Protein AF-A0A2I2G8J5-F1 (afdb_monomer)

Radius of gyration: 37.97 Å; Cα contacts (8 Å, |Δi|>4): 594; chains: 1; bounding box: 101×49×109 Å

Organism: NCBI:txid1392250

Sequence (549 aa):
MDLKDELAAVKALLVTLDHAQKDQKLDALTPEAQDALQQTITNCQRVCDEFGERLNRWKTGSGPRDRVCFGLFVKPKIEDLRKKLNPCRSTLNLAVSTAVLLTATTPVSITESMRSQLRDNEIRIAEEMKAMDDQKTEVEMALQQANTAQKTDSNPSETIEQLGQQLDTLSLSRKSLECLVSQSHQLRTGQKFTKVAVSDGGKLLAGLINCDSGIEAQQEFHDVNVTGGSAFLGVGKNVDSKKLTTGSYNEQLRLAERHLKFDVFALKRIIAATFDRPASDIVEFFKLSEGGFNRVFQANFVDGKCVIARLPYPSTTPEQYTIASETATLNYLRRHGICAPDVYAWSSTKENPVGAEYIIMEKLSGAPLGDKWFSMTPKEQYVVMKQIVELEARLMSLEFPACGSIYYSRDLPRERKIPLPDKNADEFCLGPIVHYGWWHGERKTLNIDRGPFLSSTDIFRAVGERELAWTKEYAKPRLPYERLYREIYEFRHDNMERLEPVESKKGFKCGSTRDEPLGRISHRWVEPRTTAPMNCFLSKFPSLESYIS

pLDDT: mean 72.5, std 20.26, range [20.39, 97.94]

InterPro domains:
  IPR011009 Protein kinase-like domain superfamily [SSF56112] (261-413)
  IPR031348 Azaphilone pigments biosynthesis cluster protein L, N-terminal [PF17111] (2-154)
  IPR051035 Mitochondrial inheritance protein 9 [PTHR36091] (249-494)

Structure (mmCIF, N/CA/C/O backbone):
data_AF-A0A2I2G8J5-F1
#
_entry.id   AF-A0A2I2G8J5-F1
#
loop_
_atom_site.group_PDB
_atom_site.id
_atom_site.type_symbol
_atom_site.label_atom_id
_atom_site.label_alt_id
_atom_site.label_comp_id
_atom_site.label_asym_id
_atom_site.label_entity_id
_atom_site.label_seq_id
_atom_site.pdbx_PDB_ins_code
_atom_site.Cartn_x
_atom_site.Cartn_y
_atom_site.Cartn_z
_atom_site.occupancy
_atom_site.B_iso_or_equiv
_atom_site.auth_seq_id
_atom_site.auth_comp_id
_atom_site.auth_asym_id
_atom_site.auth_atom_id
_atom_site.pdbx_PDB_model_num
ATOM 1 N N . MET A 1 1 ? -31.280 -17.484 54.357 1.00 47.22 1 MET A N 1
ATOM 2 C CA . MET A 1 1 ? -30.105 -16.604 54.502 1.00 47.22 1 MET A CA 1
ATOM 3 C C . MET A 1 1 ? -30.455 -15.609 55.592 1.00 47.22 1 MET A C 1
ATOM 5 O O . MET A 1 1 ? -31.522 -15.012 55.492 1.00 47.22 1 MET A O 1
ATOM 9 N N . ASP A 1 2 ? -29.691 -15.581 56.682 1.00 58.56 2 ASP A N 1
ATOM 10 C CA . ASP A 1 2 ? -30.040 -14.862 57.913 1.00 58.56 2 ASP A CA 1
ATOM 11 C C . ASP A 1 2 ? -29.790 -13.353 57.726 1.00 58.56 2 ASP A C 1
ATOM 13 O O . ASP A 1 2 ? -28.790 -12.955 57.132 1.00 58.56 2 ASP A O 1
ATOM 17 N N . LEU A 1 3 ? -30.682 -12.494 58.231 1.00 51.28 3 LEU A N 1
ATOM 18 C CA . LEU A 1 3 ? -30.502 -11.034 58.231 1.00 51.28 3 LEU A CA 1
ATOM 19 C C . LEU A 1 3 ? -29.174 -10.641 58.894 1.00 51.28 3 LEU A C 1
ATOM 21 O O . LEU A 1 3 ? -28.538 -9.655 58.525 1.00 51.28 3 LEU A O 1
ATOM 25 N N . LYS A 1 4 ? -28.752 -11.448 59.870 1.00 54.41 4 LYS A N 1
ATOM 26 C CA . LYS A 1 4 ? -27.453 -11.340 60.522 1.00 54.41 4 LYS A CA 1
ATOM 27 C C . LYS A 1 4 ? -26.294 -11.459 59.529 1.00 54.41 4 LYS A C 1
ATOM 29 O O . LYS A 1 4 ? -25.342 -10.693 59.649 1.00 54.41 4 LYS A O 1
ATOM 34 N N . ASP A 1 5 ? -26.390 -12.355 58.548 1.00 58.69 5 ASP A N 1
ATOM 35 C CA . ASP A 1 5 ? -25.365 -12.553 57.518 1.00 58.69 5 ASP A CA 1
ATOM 36 C C . ASP A 1 5 ? -25.325 -11.366 56.547 1.00 58.69 5 ASP A C 1
ATOM 38 O O . ASP A 1 5 ? -24.251 -10.922 56.147 1.00 58.69 5 ASP A O 1
ATOM 42 N N . GLU A 1 6 ? -26.484 -10.800 56.198 1.00 55.66 6 GLU A N 1
ATOM 43 C CA . GLU A 1 6 ? -26.575 -9.643 55.297 1.00 55.66 6 GLU A CA 1
ATOM 44 C C . GLU A 1 6 ? -26.092 -8.344 55.966 1.00 55.66 6 GLU A C 1
ATOM 46 O O . GLU A 1 6 ? -25.322 -7.596 55.361 1.00 55.66 6 GLU A O 1
ATOM 51 N N . LEU A 1 7 ? -26.450 -8.106 57.235 1.00 59.25 7 LEU A N 1
ATOM 52 C CA . LEU A 1 7 ? -25.911 -6.999 58.039 1.00 59.25 7 LEU A CA 1
ATOM 53 C C . LEU A 1 7 ? -24.407 -7.157 58.283 1.00 59.25 7 LEU A C 1
ATOM 55 O O . LEU A 1 7 ? -23.667 -6.174 58.226 1.00 59.25 7 LEU A O 1
ATOM 59 N N . ALA A 1 8 ? -23.937 -8.384 58.524 1.00 64.06 8 ALA A N 1
ATOM 60 C CA . ALA A 1 8 ? -22.513 -8.672 58.635 1.00 64.06 8 ALA A CA 1
ATOM 61 C C . ALA A 1 8 ? -21.779 -8.418 57.310 1.00 64.06 8 ALA A C 1
ATOM 63 O O . ALA A 1 8 ? -20.689 -7.854 57.336 1.00 64.06 8 ALA A O 1
ATOM 64 N N . ALA A 1 9 ? -22.383 -8.754 56.165 1.00 61.41 9 ALA A N 1
ATOM 65 C CA . ALA A 1 9 ? -21.816 -8.489 54.845 1.00 61.41 9 ALA A CA 1
ATOM 66 C C . ALA A 1 9 ? -21.734 -6.986 54.540 1.00 61.41 9 ALA A C 1
ATOM 68 O O . ALA A 1 9 ? -20.684 -6.512 54.119 1.00 61.41 9 ALA A O 1
ATOM 69 N N . VAL A 1 10 ? -22.791 -6.209 54.809 1.00 58.22 10 VAL A N 1
ATOM 70 C CA . VAL A 1 10 ? -22.761 -4.742 54.647 1.00 58.22 10 VAL A CA 1
ATOM 71 C C . VAL A 1 10 ? -21.720 -4.120 55.577 1.00 58.22 10 VAL A C 1
ATOM 73 O O . VAL A 1 10 ? -20.930 -3.285 55.144 1.00 58.22 10 VAL A O 1
ATOM 76 N N . LYS A 1 11 ? -21.640 -4.573 56.834 1.00 66.19 11 LYS A N 1
ATOM 77 C CA . LYS A 1 11 ? -20.620 -4.109 57.781 1.00 66.19 11 LYS A CA 1
ATOM 78 C C . LYS A 1 11 ? -19.203 -4.468 57.324 1.00 66.19 11 LYS A C 1
ATOM 80 O O . LYS A 1 11 ? -18.319 -3.625 57.411 1.00 66.19 11 LYS A O 1
ATOM 85 N N . ALA A 1 12 ? -18.984 -5.676 56.807 1.00 68.75 12 ALA A N 1
ATOM 86 C CA . ALA A 1 12 ? -17.695 -6.088 56.253 1.00 68.75 12 ALA A CA 1
ATOM 87 C C . ALA A 1 12 ? -17.294 -5.229 55.041 1.00 68.75 12 ALA A C 1
ATOM 89 O O . ALA A 1 12 ? -16.125 -4.871 54.906 1.00 68.75 12 ALA A O 1
ATOM 90 N N . LEU A 1 13 ? -18.255 -4.833 54.202 1.00 63.97 13 LEU A N 1
ATOM 91 C CA . LEU A 1 13 ? -18.016 -3.939 53.067 1.00 63.97 13 LEU A CA 1
ATOM 92 C C . LEU A 1 13 ? -17.731 -2.503 53.491 1.00 63.97 13 LEU A C 1
ATOM 94 O O . LEU A 1 13 ? -16.793 -1.911 52.973 1.00 63.97 13 LEU A O 1
ATOM 98 N N . LEU A 1 14 ? -18.464 -1.968 54.469 1.00 65.31 14 LEU A N 1
ATOM 99 C CA . LEU A 1 14 ? -18.183 -0.652 55.049 1.00 65.31 14 LEU A CA 1
ATOM 100 C C . LEU A 1 14 ? -16.793 -0.611 55.690 1.00 65.31 14 LEU A C 1
ATOM 102 O O . LEU A 1 14 ? -16.068 0.360 55.516 1.00 65.31 14 LEU A O 1
ATOM 106 N N . VAL A 1 15 ? -16.387 -1.689 56.367 1.00 68.00 15 VAL A N 1
ATOM 107 C CA . VAL A 1 15 ? -15.023 -1.837 56.890 1.00 68.00 15 VAL A CA 1
ATOM 108 C C . VAL A 1 15 ? -14.010 -1.904 55.745 1.00 68.00 15 VAL A C 1
ATOM 110 O O . VAL A 1 15 ? -12.983 -1.243 55.819 1.00 68.00 15 VAL A O 1
ATOM 113 N N . THR A 1 16 ? -14.290 -2.651 54.675 1.00 63.03 16 THR A N 1
ATOM 114 C CA . THR A 1 16 ? -13.404 -2.744 53.500 1.00 63.03 16 THR A CA 1
ATOM 115 C C . THR A 1 16 ? -13.232 -1.387 52.814 1.00 63.03 16 THR A C 1
ATOM 117 O O . THR A 1 16 ? -12.125 -1.042 52.413 1.00 63.03 16 THR A O 1
ATOM 120 N N . LEU A 1 17 ? -14.300 -0.593 52.735 1.00 61.03 17 LEU A N 1
ATOM 121 C CA . LEU A 1 17 ? -14.266 0.781 52.240 1.00 61.03 17 LEU A CA 1
ATOM 122 C C . LEU A 1 17 ? -13.500 1.723 53.165 1.00 61.03 17 LEU A C 1
ATOM 124 O O . LEU A 1 17 ? -12.670 2.469 52.669 1.00 61.03 17 LEU A O 1
ATOM 128 N N . ASP A 1 18 ? -13.708 1.653 54.482 1.00 65.25 18 ASP A N 1
ATOM 129 C CA . ASP A 1 18 ? -12.949 2.447 55.460 1.00 65.25 18 ASP A CA 1
ATOM 130 C C . ASP A 1 18 ? -11.444 2.131 55.390 1.00 65.25 18 ASP A C 1
ATOM 132 O O . ASP A 1 18 ? -10.606 3.030 55.435 1.00 65.25 18 ASP A O 1
ATOM 136 N N . HIS A 1 19 ? -11.085 0.858 55.183 1.00 65.31 19 HIS A N 1
ATOM 137 C CA . HIS A 1 19 ? -9.699 0.452 54.937 1.00 65.31 19 HIS A CA 1
ATOM 138 C C . HIS A 1 19 ? -9.185 0.965 53.585 1.00 65.31 19 HIS A C 1
ATOM 140 O O . HIS A 1 19 ? -8.086 1.504 53.523 1.00 65.31 19 HIS A O 1
ATOM 146 N N . ALA A 1 20 ? -9.969 0.857 52.507 1.00 56.38 20 ALA A N 1
ATOM 147 C CA . ALA A 1 20 ? -9.585 1.369 51.190 1.00 56.38 20 ALA A CA 1
ATOM 148 C C . ALA A 1 20 ? -9.455 2.907 51.161 1.00 56.38 20 ALA A C 1
ATOM 150 O O . ALA A 1 20 ? -8.619 3.438 50.431 1.00 56.38 20 ALA A O 1
ATOM 151 N N . GLN A 1 21 ? -10.241 3.614 51.975 1.00 59.28 21 GLN A N 1
ATOM 152 C CA . GLN A 1 21 ? -10.182 5.061 52.164 1.00 59.28 21 GLN A CA 1
ATOM 153 C C . GLN A 1 21 ? -8.956 5.469 52.999 1.00 59.28 21 GLN A C 1
ATOM 155 O O . GLN A 1 21 ? -8.250 6.400 52.622 1.00 59.28 21 GLN A O 1
ATOM 160 N N . LYS A 1 22 ? -8.637 4.738 54.079 1.00 64.81 22 LYS A N 1
ATOM 161 C CA . LYS A 1 22 ? -7.407 4.939 54.875 1.00 64.81 22 LYS A CA 1
ATOM 162 C C . LYS A 1 22 ? -6.126 4.633 54.099 1.00 64.81 22 LYS A C 1
ATOM 164 O O . LYS A 1 22 ? -5.127 5.316 54.295 1.00 64.81 22 LYS A O 1
ATOM 169 N N . ASP A 1 23 ? -6.172 3.655 53.199 1.00 58.22 23 ASP A N 1
ATOM 170 C CA . ASP A 1 23 ? -5.057 3.277 52.324 1.00 58.22 23 ASP A CA 1
ATOM 171 C C . ASP A 1 23 ? -4.873 4.223 51.113 1.00 58.22 23 ASP A C 1
ATOM 173 O O . ASP A 1 23 ? -4.069 3.912 50.235 1.00 58.22 23 ASP A O 1
ATOM 177 N N . GLN A 1 24 ? -5.627 5.332 51.009 1.00 59.50 24 GLN A N 1
ATOM 178 C CA . GLN A 1 24 ? -5.645 6.238 49.839 1.00 59.50 24 GLN A CA 1
ATOM 179 C C . GLN A 1 24 ? -5.983 5.541 48.503 1.00 59.50 24 GLN A C 1
ATOM 181 O O . GLN A 1 24 ? -5.780 6.084 47.420 1.00 59.50 24 GLN A O 1
ATOM 186 N N . LYS A 1 25 ? -6.546 4.327 48.533 1.00 56.66 25 LYS A N 1
ATOM 187 C CA . LYS A 1 25 ? -6.872 3.562 47.315 1.00 56.66 25 LYS A CA 1
ATOM 188 C C . LYS A 1 25 ? -8.090 4.119 46.583 1.00 56.66 25 LYS A C 1
ATOM 190 O O . LYS A 1 25 ? -8.214 3.927 45.376 1.00 56.66 25 LYS A O 1
ATOM 195 N N . LEU A 1 26 ? -8.980 4.813 47.296 1.00 62.53 26 LEU A N 1
ATOM 196 C CA . LEU A 1 26 ? -10.109 5.520 46.689 1.00 62.53 26 LEU A CA 1
ATOM 197 C C . LEU A 1 26 ? -9.707 6.832 46.001 1.00 62.53 26 LEU A C 1
ATOM 199 O O . LEU A 1 26 ? -10.502 7.320 45.204 1.00 62.53 26 LEU A O 1
ATOM 203 N N . ASP A 1 27 ? -8.496 7.362 46.216 1.00 65.19 27 ASP A N 1
ATOM 204 C CA . ASP A 1 27 ? -7.998 8.574 45.532 1.00 65.19 27 ASP A CA 1
ATOM 205 C C . ASP A 1 27 ? -7.828 8.366 44.020 1.00 65.19 27 ASP A C 1
ATOM 207 O O . ASP A 1 27 ? -7.719 9.319 43.253 1.00 65.19 27 ASP A O 1
ATOM 211 N N . ALA A 1 28 ? -7.844 7.106 43.577 1.00 63.59 28 ALA A N 1
ATOM 212 C CA . ALA A 1 28 ? -7.870 6.748 42.168 1.00 63.59 28 ALA A CA 1
ATOM 213 C C . ALA A 1 28 ? -9.240 6.993 41.500 1.00 63.59 28 ALA A C 1
ATOM 215 O O . ALA A 1 28 ? -9.321 6.978 40.272 1.00 63.59 28 ALA A O 1
ATOM 216 N N . LEU A 1 29 ? -10.319 7.192 42.270 1.00 67.94 29 LEU A N 1
ATOM 217 C CA . LEU A 1 29 ? -11.648 7.539 41.753 1.00 67.94 29 LEU A CA 1
ATOM 218 C C . LEU A 1 29 ? -11.741 9.037 41.420 1.00 67.94 29 LEU A C 1
ATOM 220 O O . LEU A 1 29 ? -11.044 9.850 42.022 1.00 67.94 29 LEU A O 1
ATOM 224 N N . THR A 1 30 ? -12.599 9.423 40.469 1.00 65.75 30 THR A N 1
ATOM 225 C CA . THR A 1 30 ? -12.824 10.854 40.201 1.00 65.75 30 THR A CA 1
ATOM 226 C C . THR A 1 30 ? -13.507 11.533 41.395 1.00 65.75 30 THR A C 1
ATOM 228 O O . THR A 1 30 ? -14.258 10.867 42.116 1.00 65.75 30 THR A O 1
ATOM 231 N N . PRO A 1 31 ? -13.307 12.849 41.609 1.00 69.94 31 PRO A N 1
ATOM 232 C CA . PRO A 1 31 ? -13.984 13.583 42.681 1.00 69.94 31 PRO A CA 1
ATOM 233 C C . PRO A 1 31 ? -15.510 13.415 42.651 1.00 69.94 31 PRO A C 1
ATOM 235 O O . PRO A 1 31 ? -16.144 13.286 43.694 1.00 69.94 31 PRO A O 1
ATOM 238 N N . GLU A 1 32 ? -16.100 13.336 41.455 1.00 67.88 32 GLU A N 1
ATOM 239 C CA . GLU A 1 32 ? -17.535 13.123 41.260 1.00 67.88 32 GLU A CA 1
ATOM 240 C C . GLU A 1 32 ? -17.980 11.715 41.686 1.00 67.88 32 GLU A C 1
ATOM 242 O O . GLU A 1 32 ? -19.042 11.553 42.290 1.00 67.88 32 GLU A O 1
ATOM 247 N N . ALA A 1 33 ? -17.178 10.685 41.395 1.00 68.44 33 ALA A N 1
ATOM 248 C CA . ALA A 1 33 ? -17.454 9.314 41.819 1.00 68.44 33 ALA A CA 1
ATOM 249 C C . ALA A 1 33 ? -17.284 9.153 43.337 1.00 68.44 33 ALA A C 1
ATOM 251 O O . ALA A 1 33 ? -18.078 8.462 43.976 1.00 68.44 33 ALA A O 1
ATOM 252 N N . GLN A 1 34 ? -16.283 9.817 43.920 1.00 73.00 34 GLN A N 1
ATOM 253 C CA . GLN A 1 34 ? -16.071 9.850 45.366 1.00 73.00 34 GLN A CA 1
ATOM 254 C C . GLN A 1 34 ? -17.240 10.517 46.097 1.00 73.00 34 GLN A C 1
ATOM 256 O O . GLN A 1 34 ? -17.751 9.943 47.057 1.00 73.00 34 GLN A O 1
ATOM 261 N N . ASP A 1 35 ? -17.698 11.682 45.631 1.00 75.50 35 ASP A N 1
ATOM 262 C CA . ASP A 1 35 ? -18.837 12.395 46.222 1.00 75.50 35 ASP A CA 1
ATOM 263 C C . ASP A 1 35 ? -20.129 11.563 46.143 1.00 75.50 35 ASP A C 1
ATOM 265 O O . ASP A 1 35 ? -20.816 11.373 47.149 1.00 75.50 35 ASP A O 1
ATOM 269 N N . ALA A 1 36 ? -20.421 10.969 44.980 1.00 71.81 36 ALA A N 1
ATOM 270 C CA . ALA A 1 36 ? -21.594 10.111 44.804 1.00 71.81 36 ALA A CA 1
ATOM 271 C C . ALA A 1 36 ? -21.556 8.871 45.723 1.00 71.81 36 ALA A C 1
ATOM 273 O O . ALA A 1 36 ? -22.552 8.529 46.373 1.00 71.81 36 ALA A O 1
ATOM 274 N N . LEU A 1 37 ? -20.392 8.223 45.844 1.00 74.81 37 LEU A N 1
ATOM 275 C CA . LEU A 1 37 ? -20.206 7.096 46.759 1.00 74.81 37 LEU A CA 1
ATOM 276 C C . LEU A 1 37 ? -20.345 7.515 48.220 1.00 74.81 37 LEU A C 1
ATOM 278 O O . LEU A 1 37 ? -20.992 6.806 48.991 1.00 74.81 37 LEU A O 1
ATOM 282 N N . GLN A 1 38 ? -19.798 8.668 48.600 1.00 78.12 38 GLN A N 1
ATOM 283 C CA . GLN A 1 38 ? -19.904 9.190 49.958 1.00 78.12 38 GLN A CA 1
ATOM 284 C C . GLN A 1 38 ? -21.362 9.496 50.326 1.00 78.12 38 GLN A C 1
ATOM 286 O O . GLN A 1 38 ? -21.800 9.178 51.437 1.00 78.12 38 GLN A O 1
ATOM 291 N N . GLN A 1 39 ? -22.141 10.042 49.390 1.00 77.12 39 GLN A N 1
ATOM 292 C CA . GLN A 1 39 ? -23.580 10.260 49.559 1.00 77.12 39 GLN A CA 1
ATOM 293 C C . GLN A 1 39 ? -24.336 8.937 49.717 1.00 77.12 39 GLN A C 1
ATOM 295 O O . GLN A 1 39 ? -25.163 8.809 50.622 1.00 77.12 39 GLN A O 1
ATOM 300 N N . THR A 1 40 ? -24.005 7.925 48.910 1.00 74.44 40 THR A N 1
ATOM 301 C CA . THR A 1 40 ? -24.570 6.575 49.045 1.00 74.44 40 THR A CA 1
ATOM 302 C C . THR A 1 40 ? -24.258 5.990 50.425 1.00 74.44 40 THR A C 1
ATOM 304 O O . THR A 1 40 ? -25.181 5.587 51.127 1.00 74.44 40 THR A O 1
ATOM 307 N N . ILE A 1 41 ? -22.999 6.019 50.877 1.00 75.00 41 ILE A N 1
ATOM 308 C CA . ILE A 1 41 ? -22.579 5.517 52.201 1.00 75.00 41 ILE A CA 1
ATOM 309 C C . ILE A 1 41 ? -23.324 6.230 53.330 1.00 75.00 41 ILE A C 1
ATOM 311 O O . ILE A 1 41 ? -23.862 5.568 54.219 1.00 75.00 41 ILE A O 1
ATOM 315 N N . THR A 1 42 ? -23.394 7.562 53.274 1.00 76.44 42 THR A N 1
ATOM 316 C CA . THR A 1 42 ? -24.094 8.385 54.272 1.00 76.44 42 THR A CA 1
ATOM 317 C C . THR A 1 42 ? -25.576 8.016 54.338 1.00 76.44 42 THR A C 1
ATOM 319 O O . THR A 1 42 ? -26.146 7.876 55.420 1.00 76.44 42 THR A O 1
ATOM 322 N N . ASN A 1 43 ? -26.206 7.776 53.185 1.00 76.94 43 ASN A N 1
ATOM 323 C CA . ASN A 1 43 ? -27.592 7.330 53.127 1.00 76.94 43 ASN A CA 1
ATOM 324 C C . ASN A 1 43 ? -27.775 5.912 53.699 1.00 76.94 43 ASN A C 1
ATOM 326 O O . ASN A 1 43 ? -28.712 5.683 54.463 1.00 76.94 43 ASN A O 1
ATOM 330 N N . CYS A 1 44 ? -26.875 4.965 53.404 1.00 72.56 44 CYS A N 1
ATOM 331 C CA . CYS A 1 44 ? -26.957 3.617 53.977 1.00 72.56 44 CYS A CA 1
ATOM 332 C C . CYS A 1 44 ? -26.747 3.643 55.507 1.00 72.56 44 CYS A C 1
ATOM 334 O O . CYS A 1 44 ? -27.417 2.895 56.220 1.00 72.56 44 CYS A O 1
ATOM 336 N N . GLN A 1 45 ? -25.861 4.512 56.020 1.00 72.50 45 GLN A N 1
ATOM 337 C CA . GLN A 1 45 ? -25.669 4.736 57.461 1.00 72.50 45 GLN A CA 1
ATOM 338 C C . GLN A 1 45 ? -26.949 5.261 58.111 1.00 72.50 45 GLN A C 1
ATOM 340 O O . GLN A 1 45 ? -27.446 4.640 59.045 1.00 72.50 45 GLN A O 1
ATOM 345 N N . ARG A 1 46 ? -27.552 6.309 57.538 1.00 77.25 46 ARG A N 1
ATOM 346 C CA . ARG A 1 46 ? -28.831 6.861 58.003 1.00 77.25 46 ARG A CA 1
ATOM 347 C C . ARG A 1 46 ? -29.932 5.796 58.071 1.00 77.25 46 ARG A C 1
ATOM 349 O O . ARG A 1 46 ? -30.596 5.666 59.095 1.00 77.25 46 ARG A O 1
ATOM 356 N N . VAL A 1 47 ? -30.094 4.994 57.014 1.00 73.25 47 VAL A N 1
ATOM 357 C CA . VAL A 1 47 ? -31.083 3.899 56.967 1.00 73.25 47 VAL A CA 1
ATOM 358 C C . VAL A 1 47 ? -30.817 2.847 58.057 1.00 73.25 47 VAL A C 1
ATOM 360 O O . VAL A 1 47 ? -31.759 2.325 58.660 1.00 73.25 47 VAL A O 1
ATOM 363 N N . CYS A 1 48 ? -29.548 2.537 58.340 1.00 72.25 48 CYS A N 1
ATOM 364 C CA . CYS A 1 48 ? -29.176 1.614 59.414 1.00 72.25 48 CYS A CA 1
ATOM 365 C C . CYS A 1 48 ? -29.448 2.196 60.810 1.00 72.25 48 CYS A C 1
ATOM 367 O O . CYS A 1 48 ? -29.961 1.475 61.670 1.00 72.25 48 CYS A O 1
ATOM 369 N N . ASP A 1 49 ? -29.142 3.474 61.030 1.00 72.00 49 ASP A N 1
ATOM 370 C CA . ASP A 1 49 ? -29.324 4.155 62.315 1.00 72.00 49 ASP A CA 1
ATOM 371 C C . ASP A 1 49 ? -30.812 4.306 62.658 1.00 72.00 49 ASP A C 1
ATOM 373 O O . ASP A 1 49 ? -31.240 3.931 63.752 1.00 72.00 49 ASP A O 1
ATOM 377 N N . GLU A 1 50 ? -31.636 4.725 61.690 1.00 70.88 50 GLU A N 1
ATOM 378 C CA . GLU A 1 50 ? -33.096 4.805 61.833 1.00 70.88 50 GLU A CA 1
ATOM 379 C C . GLU A 1 50 ? -33.708 3.444 62.198 1.00 70.88 50 GLU A C 1
ATOM 381 O O . GLU A 1 50 ? -34.582 3.341 63.069 1.00 70.88 50 GLU A O 1
ATOM 386 N N . PHE A 1 51 ? -33.234 2.368 61.562 1.00 73.56 51 PHE A N 1
ATOM 387 C CA . PHE A 1 51 ? -33.659 1.015 61.907 1.00 73.56 51 PHE A CA 1
ATOM 388 C C . PHE A 1 51 ? -33.186 0.608 63.311 1.00 73.56 51 PHE A C 1
ATOM 390 O O . PHE A 1 51 ? -33.960 0.017 64.069 1.00 73.56 51 PHE A O 1
ATOM 397 N N . GLY A 1 52 ? -31.951 0.950 63.685 1.00 66.50 52 GLY A N 1
ATOM 398 C CA . GLY A 1 52 ? -31.381 0.693 65.007 1.00 66.50 52 GLY A CA 1
ATOM 399 C C . GLY A 1 52 ? -32.163 1.368 66.135 1.00 66.50 52 GLY A C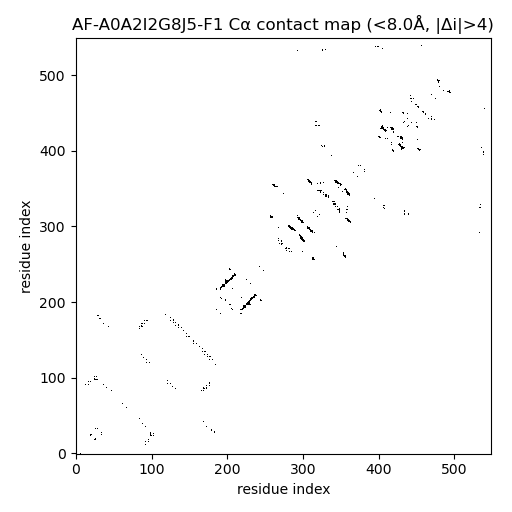 1
ATOM 400 O O . GLY A 1 52 ? -32.476 0.729 67.144 1.00 66.50 52 GLY A O 1
ATOM 401 N N . GLU A 1 53 ? -32.572 2.622 65.949 1.00 71.44 53 GLU A N 1
ATOM 402 C CA . GLU A 1 53 ? -33.425 3.335 66.903 1.00 71.44 53 GLU A CA 1
ATOM 403 C C . GLU A 1 53 ? -34.823 2.721 67.018 1.00 71.44 53 GLU A C 1
ATOM 405 O O . GLU A 1 53 ? -35.376 2.610 68.118 1.00 71.44 53 GLU A O 1
ATOM 410 N N . ARG A 1 54 ? -35.418 2.291 65.896 1.00 67.44 54 ARG A N 1
ATOM 411 C CA . ARG A 1 54 ? -36.704 1.569 65.906 1.00 67.44 54 ARG A CA 1
ATOM 412 C C . ARG A 1 54 ? -36.577 0.239 66.650 1.00 67.44 54 ARG A C 1
ATOM 414 O O . ARG A 1 54 ? -37.427 -0.068 67.485 1.00 67.44 54 ARG A O 1
ATOM 421 N N . LEU A 1 55 ? -35.493 -0.502 66.423 1.00 65.94 55 LEU A N 1
ATOM 422 C CA . LEU A 1 55 ? -35.207 -1.761 67.110 1.00 65.94 55 LEU A CA 1
ATOM 423 C C . LEU A 1 55 ? -35.024 -1.560 68.624 1.00 65.94 55 LEU A C 1
ATOM 425 O O . LEU A 1 55 ? -35.540 -2.347 69.417 1.00 65.94 55 LEU A O 1
ATOM 429 N N . ASN A 1 56 ? -34.319 -0.504 69.039 1.00 64.06 56 ASN A N 1
ATOM 430 C CA . ASN A 1 56 ? -34.120 -0.181 70.453 1.00 64.06 56 ASN A CA 1
ATOM 431 C C . ASN A 1 56 ? -35.426 0.225 71.143 1.00 64.06 56 ASN A C 1
ATOM 433 O O . ASN A 1 56 ? -35.684 -0.246 72.249 1.00 64.06 56 ASN A O 1
ATOM 437 N N . ARG A 1 57 ? -36.294 0.999 70.476 1.00 65.25 57 ARG A N 1
ATOM 438 C CA . ARG A 1 57 ? -37.650 1.300 70.973 1.00 65.25 57 ARG A CA 1
ATOM 439 C C . ARG A 1 57 ? -38.495 0.041 71.170 1.00 65.25 57 ARG A C 1
ATOM 441 O O . ARG A 1 57 ? -39.247 -0.049 72.135 1.00 65.25 57 ARG A O 1
ATOM 448 N N . TRP A 1 58 ? -38.350 -0.953 70.294 1.00 62.47 58 TRP A N 1
ATOM 449 C CA . TRP A 1 58 ? -39.033 -2.239 70.454 1.00 62.47 58 TRP A CA 1
ATOM 450 C C . TRP A 1 58 ? -38.451 -3.095 71.587 1.00 62.47 58 TRP A C 1
ATOM 452 O O . TRP A 1 58 ? -39.168 -3.902 72.167 1.00 62.47 58 TRP A O 1
ATOM 462 N N . LYS A 1 59 ? -37.171 -2.920 71.937 1.00 57.28 59 LYS A N 1
ATOM 463 C CA . LYS A 1 59 ? -36.549 -3.611 73.079 1.00 57.28 59 LYS A CA 1
ATOM 464 C C . LYS A 1 59 ? -36.937 -3.018 74.435 1.00 57.28 59 LYS A C 1
ATOM 466 O O . LYS A 1 59 ? -36.940 -3.755 75.416 1.00 57.28 59 LYS A O 1
ATOM 471 N N . THR A 1 60 ? -37.220 -1.717 74.515 1.00 56.38 60 THR A N 1
ATOM 472 C CA . THR A 1 60 ? -37.453 -1.012 75.790 1.00 56.38 60 THR A CA 1
ATOM 473 C C . THR A 1 60 ? -38.913 -0.982 76.242 1.00 56.38 60 THR A C 1
ATOM 475 O O . THR A 1 60 ? -39.165 -0.781 77.428 1.00 56.38 60 THR A O 1
ATOM 478 N N . GLY A 1 61 ? -39.877 -1.239 75.354 1.00 57.09 61 GLY A N 1
ATOM 479 C CA . GLY A 1 61 ? -41.264 -1.520 75.731 1.00 57.09 61 GLY A CA 1
ATOM 480 C C . GLY A 1 61 ? -41.583 -2.997 75.532 1.00 57.09 61 GLY A C 1
ATOM 481 O O . GLY A 1 61 ? -41.573 -3.461 74.396 1.00 57.09 61 GLY A O 1
ATOM 482 N N . SER A 1 62 ? -41.848 -3.774 76.588 1.00 50.31 62 SER A N 1
ATOM 483 C CA . SER A 1 62 ? -42.542 -5.064 76.399 1.00 50.31 62 SER A CA 1
ATOM 484 C C . SER A 1 62 ? -43.098 -5.683 77.682 1.00 50.31 62 SER A C 1
ATOM 486 O O . SER A 1 62 ? -42.362 -6.019 78.610 1.00 50.31 62 SER A O 1
ATOM 488 N N . GLY A 1 63 ? -44.412 -5.930 77.669 1.00 53.06 63 GLY A N 1
ATOM 489 C CA . GLY A 1 63 ? -45.060 -6.957 78.483 1.00 53.06 63 GLY A CA 1
ATOM 490 C C . GLY A 1 63 ? -45.059 -8.331 77.778 1.00 53.06 63 GLY A C 1
ATOM 491 O O . GLY A 1 63 ? -44.637 -8.449 76.626 1.00 53.06 63 GLY A O 1
ATOM 492 N N . PRO A 1 64 ? -45.548 -9.403 78.434 1.00 50.16 64 PRO A N 1
ATOM 493 C CA . PRO A 1 64 ? -45.390 -10.793 77.973 1.00 50.16 64 PRO A CA 1
ATOM 494 C C . PRO A 1 64 ? -46.082 -11.141 76.642 1.00 50.16 64 PRO A C 1
ATOM 496 O O . PRO A 1 64 ? -45.654 -12.076 75.966 1.00 50.16 64 PRO A O 1
ATOM 499 N N . ARG A 1 65 ? -47.133 -10.405 76.245 1.00 49.56 65 ARG A N 1
ATOM 500 C CA . ARG A 1 65 ? -47.872 -10.632 74.984 1.00 49.56 65 ARG A CA 1
ATOM 501 C C . ARG A 1 65 ? -47.120 -10.143 73.737 1.00 49.56 65 ARG A C 1
ATOM 503 O O . ARG A 1 65 ? -47.345 -10.681 72.656 1.00 49.56 65 ARG A O 1
ATOM 510 N N . ASP A 1 66 ? -46.173 -9.217 73.880 1.00 50.34 66 ASP A N 1
ATOM 511 C CA . ASP A 1 66 ? -45.509 -8.568 72.738 1.00 50.34 66 ASP A CA 1
ATOM 512 C C . ASP A 1 66 ? -44.358 -9.391 72.134 1.00 50.34 66 ASP A C 1
ATOM 514 O O . ASP A 1 66 ? -43.954 -9.155 70.995 1.00 50.34 66 ASP A O 1
ATOM 518 N N . ARG A 1 67 ? -43.865 -10.422 72.839 1.00 48.12 67 ARG A N 1
ATOM 519 C CA . ARG A 1 67 ? -42.796 -11.307 72.332 1.00 48.12 67 ARG A CA 1
ATOM 520 C C . ARG A 1 67 ? -43.242 -12.208 71.174 1.00 48.12 67 ARG A C 1
ATOM 522 O O . ARG A 1 67 ? -42.410 -12.574 70.351 1.00 48.12 67 ARG A O 1
ATOM 529 N N . VAL A 1 68 ? -44.535 -12.534 71.080 1.00 46.25 68 VAL A N 1
ATOM 530 C CA . VAL A 1 68 ? -45.105 -13.322 69.966 1.00 46.25 68 VAL A CA 1
ATOM 531 C C . VAL A 1 68 ? -45.431 -12.418 68.767 1.00 46.25 68 VAL A C 1
ATOM 533 O O . VAL A 1 68 ? -45.181 -12.794 67.623 1.00 46.25 68 VAL A O 1
ATOM 536 N N . CYS A 1 69 ? -45.877 -11.180 69.017 1.00 45.75 69 CYS A N 1
ATOM 537 C CA . CYS A 1 69 ? -46.064 -10.148 67.988 1.00 45.75 69 CYS A CA 1
ATOM 538 C C . CYS A 1 69 ? -44.738 -9.714 67.336 1.00 45.75 69 CYS A C 1
ATOM 540 O O . CYS A 1 69 ? -44.709 -9.383 66.150 1.00 45.75 69 CYS A O 1
ATOM 542 N N . PHE A 1 70 ? -43.626 -9.787 68.071 1.00 50.50 70 PHE A N 1
ATOM 543 C CA . PHE A 1 70 ? -42.290 -9.476 67.558 1.00 50.50 70 PHE A CA 1
ATOM 544 C C . PHE A 1 70 ? -41.927 -10.285 66.299 1.00 50.50 70 PHE A C 1
ATOM 546 O O . PHE A 1 70 ? -41.349 -9.740 65.370 1.00 50.50 70 PHE A O 1
ATOM 553 N N . GLY A 1 71 ? -42.303 -11.565 66.207 1.00 48.84 71 GLY A N 1
ATOM 554 C CA . GLY A 1 71 ? -41.989 -12.394 65.033 1.00 48.84 71 GLY A CA 1
ATOM 555 C C . GLY A 1 71 ? -42.818 -12.060 63.784 1.00 48.84 71 GLY A C 1
ATOM 556 O O . GLY A 1 71 ? -42.305 -12.124 62.667 1.00 48.84 71 GLY A O 1
ATOM 557 N N . LEU A 1 72 ? -44.084 -11.671 63.968 1.00 51.72 72 LEU A N 1
ATOM 558 C CA . LEU A 1 72 ? -45.036 -11.401 62.880 1.00 51.72 72 LEU A CA 1
ATOM 559 C C . LEU A 1 72 ? -44.892 -9.988 62.297 1.00 51.72 72 LEU A C 1
ATOM 561 O O . LEU A 1 72 ? -44.978 -9.819 61.084 1.00 51.72 72 LEU A O 1
ATOM 565 N N . PHE A 1 73 ? -44.625 -8.979 63.133 1.00 52.84 73 PHE A N 1
ATOM 566 C CA . PHE A 1 73 ? -44.561 -7.576 62.697 1.00 52.84 73 PHE A CA 1
ATOM 567 C C . PHE A 1 73 ? -43.160 -7.097 62.299 1.00 52.84 73 PHE A C 1
ATOM 569 O O . PHE A 1 73 ? -43.027 -6.073 61.626 1.00 52.84 73 PHE A O 1
ATOM 576 N N . VAL A 1 74 ? -42.106 -7.815 62.695 1.00 58.91 74 VAL A N 1
ATOM 577 C CA . VAL A 1 74 ? -40.721 -7.423 62.392 1.00 58.91 74 VAL A CA 1
ATOM 578 C C . VAL A 1 74 ? -40.268 -7.974 61.038 1.00 58.91 74 VAL A C 1
ATOM 580 O O . VAL A 1 74 ? -39.515 -7.301 60.339 1.00 58.91 74 VAL A O 1
ATOM 583 N N . LYS A 1 75 ? -40.776 -9.135 60.601 1.00 61.41 75 LYS A N 1
ATOM 584 C CA . LYS A 1 75 ? -40.382 -9.761 59.326 1.00 61.41 75 LYS A CA 1
ATOM 585 C C . LYS A 1 75 ? -40.628 -8.871 58.085 1.00 61.41 75 LYS A C 1
ATOM 587 O O . LYS A 1 75 ? -39.684 -8.701 57.319 1.00 61.41 75 LYS A O 1
ATOM 592 N N . PRO A 1 76 ? -41.794 -8.216 57.907 1.00 64.31 76 PRO A N 1
ATOM 593 C CA . PRO A 1 76 ? -42.015 -7.315 56.767 1.00 64.31 76 PRO A CA 1
ATOM 594 C C . PRO A 1 76 ? -41.109 -6.075 56.798 1.00 64.31 76 PRO A C 1
ATOM 596 O O . PRO A 1 76 ? -40.677 -5.582 55.762 1.00 64.31 76 PRO A O 1
ATOM 599 N N . LYS A 1 77 ? -40.774 -5.582 57.998 1.00 66.69 77 LYS A N 1
ATOM 600 C CA . LYS A 1 77 ? -39.887 -4.420 58.187 1.00 66.69 77 LYS A CA 1
ATOM 601 C C . LYS A 1 77 ? -38.419 -4.765 57.944 1.00 66.69 77 LYS A C 1
ATOM 603 O O . LYS A 1 77 ? -37.652 -3.930 57.479 1.00 66.69 77 LYS A O 1
ATOM 608 N N . ILE A 1 78 ? -38.036 -6.004 58.240 1.00 65.00 78 ILE A N 1
ATOM 609 C CA . ILE A 1 78 ? -36.740 -6.567 57.869 1.00 65.00 78 ILE A CA 1
ATOM 610 C C . ILE A 1 78 ? -36.631 -6.694 56.343 1.00 65.00 78 ILE A C 1
ATOM 612 O O . ILE A 1 78 ? -35.598 -6.348 55.774 1.00 65.00 78 ILE A O 1
ATOM 616 N N . GLU A 1 79 ? -37.685 -7.162 55.673 1.00 65.31 79 GLU A N 1
ATOM 617 C CA . GLU A 1 79 ? -37.721 -7.238 54.208 1.00 65.31 79 GLU A CA 1
ATOM 618 C C . GLU A 1 79 ? -37.670 -5.845 53.555 1.00 65.31 79 GLU A C 1
ATOM 620 O O . GLU A 1 79 ? -36.988 -5.681 52.545 1.00 65.31 79 GLU A O 1
ATOM 625 N N . ASP A 1 80 ? -38.299 -4.828 54.155 1.00 68.69 80 ASP A N 1
ATOM 626 C CA . ASP A 1 80 ? -38.170 -3.424 53.730 1.00 68.69 80 ASP A CA 1
ATOM 627 C C . ASP A 1 80 ? -36.729 -2.906 53.871 1.00 68.69 80 ASP A C 1
ATOM 629 O O . ASP A 1 80 ? -36.160 -2.366 52.920 1.00 68.69 80 ASP A O 1
ATOM 633 N N . LEU A 1 81 ? -36.090 -3.145 55.021 1.00 71.31 81 LEU A N 1
ATOM 634 C CA . LEU A 1 81 ? -34.683 -2.795 55.227 1.00 71.31 81 LEU A CA 1
ATOM 635 C C . LEU A 1 81 ? -33.779 -3.481 54.194 1.00 71.31 81 LEU A C 1
ATOM 637 O O . LEU A 1 81 ? -32.890 -2.855 53.623 1.00 71.31 81 LEU A O 1
ATOM 641 N N . ARG A 1 82 ? -34.027 -4.762 53.912 1.00 69.88 82 ARG A N 1
ATOM 642 C CA . ARG A 1 82 ? -33.281 -5.533 52.914 1.00 69.88 82 ARG A CA 1
ATOM 643 C C . ARG A 1 82 ? -33.403 -4.928 51.518 1.00 69.88 82 ARG A C 1
ATOM 645 O O . ARG A 1 82 ? -32.395 -4.761 50.834 1.00 69.88 82 ARG A O 1
ATOM 652 N N . LYS A 1 83 ? -34.620 -4.557 51.108 1.00 72.00 83 LYS A N 1
ATOM 653 C CA . LYS A 1 83 ? -34.863 -3.877 49.826 1.00 72.00 83 LYS A CA 1
ATOM 654 C C . LYS A 1 83 ? -34.128 -2.538 49.738 1.00 72.00 83 LYS A C 1
ATOM 656 O O . LYS A 1 83 ? -33.635 -2.205 48.666 1.00 72.00 83 LYS A O 1
ATOM 661 N N . LYS A 1 84 ? -34.000 -1.817 50.856 1.00 72.25 84 LYS A N 1
ATOM 662 C CA . LYS A 1 84 ? -33.260 -0.547 50.942 1.00 72.25 84 LYS A CA 1
ATOM 663 C C . LYS A 1 84 ? -31.738 -0.730 50.920 1.00 72.25 84 LYS A C 1
ATOM 665 O O . LYS A 1 84 ? -31.038 0.091 50.341 1.00 72.25 84 LYS A O 1
ATOM 670 N N . LEU A 1 85 ? -31.209 -1.802 51.513 1.00 72.69 85 LEU A N 1
ATOM 671 C CA . LEU A 1 85 ? -29.759 -2.018 51.632 1.00 72.69 85 LEU A CA 1
ATOM 672 C C . LEU A 1 85 ? -29.129 -2.781 50.457 1.00 72.69 85 LEU A C 1
ATOM 674 O O . LEU A 1 85 ? -27.922 -2.666 50.238 1.00 72.69 85 LEU A O 1
ATOM 678 N N . ASN A 1 86 ? -29.901 -3.549 49.686 1.00 74.75 86 ASN A N 1
ATOM 679 C CA . ASN A 1 86 ? -29.363 -4.305 48.549 1.00 74.75 86 ASN A CA 1
ATOM 680 C C . ASN A 1 86 ? -28.707 -3.417 47.467 1.00 74.75 86 ASN A C 1
ATOM 682 O O . ASN A 1 86 ? -27.567 -3.719 47.103 1.00 74.75 86 ASN A O 1
ATOM 686 N N . PRO A 1 87 ? -29.324 -2.304 47.012 1.00 74.19 87 PRO A N 1
ATOM 687 C CA . PRO A 1 87 ? -28.706 -1.405 46.031 1.00 74.19 87 PRO A CA 1
ATOM 688 C C . PRO A 1 87 ? -27.389 -0.796 46.531 1.00 74.19 87 PRO A C 1
ATOM 690 O O . PRO A 1 87 ? -26.393 -0.781 45.804 1.00 74.19 87 PRO A O 1
ATOM 693 N N . CYS A 1 88 ? -27.349 -0.394 47.809 1.00 73.56 88 CYS A N 1
ATOM 694 C CA . CYS A 1 88 ? -26.129 0.050 48.488 1.00 73.56 88 CYS A CA 1
ATOM 695 C C . CYS A 1 88 ? -25.029 -1.018 48.398 1.00 73.56 88 CYS A C 1
ATOM 697 O O . CYS A 1 88 ? -23.898 -0.738 48.006 1.00 73.56 88 CYS A O 1
ATOM 699 N N . ARG A 1 89 ? -25.357 -2.269 48.744 1.00 75.38 89 ARG A N 1
ATOM 700 C CA . ARG A 1 89 ? -24.398 -3.379 48.778 1.00 75.38 89 ARG A CA 1
ATOM 701 C C . ARG A 1 89 ? -23.782 -3.651 47.406 1.00 75.38 89 ARG A C 1
ATOM 703 O O . ARG A 1 89 ? -22.562 -3.788 47.309 1.00 75.38 89 ARG A O 1
ATOM 710 N N . SER A 1 90 ? -24.608 -3.748 46.363 1.00 73.44 90 SER A N 1
ATOM 711 C CA . SER A 1 90 ? -24.134 -3.977 44.992 1.00 73.44 90 SER A CA 1
ATOM 712 C C . SER A 1 90 ? -23.252 -2.823 44.508 1.00 73.44 90 SER A C 1
ATOM 714 O O . SER A 1 90 ? -22.158 -3.067 43.997 1.00 73.44 90 SER A O 1
ATOM 716 N N . THR A 1 91 ? -23.659 -1.578 44.779 1.00 77.06 91 THR A N 1
ATOM 717 C CA . THR A 1 91 ? -22.894 -0.369 44.428 1.00 77.06 91 THR A CA 1
ATOM 718 C C . THR A 1 91 ? -21.515 -0.358 45.086 1.00 77.06 91 THR A C 1
ATOM 720 O O . THR A 1 91 ? -20.507 -0.184 44.404 1.00 77.06 91 THR A O 1
ATOM 723 N N . LEU A 1 92 ? -21.440 -0.625 46.394 1.00 76.19 92 LEU A N 1
ATOM 724 C CA . LEU A 1 92 ? -20.175 -0.637 47.136 1.00 76.19 92 LEU A CA 1
ATOM 725 C C . LEU A 1 92 ? -19.233 -1.760 46.672 1.00 76.19 92 LEU A C 1
ATOM 727 O O . LEU A 1 92 ? -18.031 -1.537 46.537 1.00 76.19 92 LEU A O 1
ATOM 731 N N . ASN A 1 93 ? -19.761 -2.947 46.363 1.00 76.06 93 ASN A N 1
ATOM 732 C CA . ASN A 1 93 ? -18.963 -4.056 45.828 1.00 76.06 93 ASN A CA 1
ATOM 733 C C . ASN A 1 93 ? -18.308 -3.719 44.482 1.00 76.06 93 ASN A C 1
ATOM 735 O O . ASN A 1 93 ? -17.127 -4.013 44.266 1.00 76.06 93 ASN A O 1
ATOM 739 N N . LEU A 1 94 ? -19.073 -3.115 43.571 1.00 79.62 94 LEU A N 1
ATOM 740 C CA . LEU A 1 94 ? -18.593 -2.726 42.245 1.00 79.62 94 LEU A CA 1
ATOM 741 C C . LEU A 1 94 ? -17.623 -1.541 42.322 1.00 79.62 94 LEU A C 1
ATOM 743 O O . LEU A 1 94 ? -16.623 -1.529 41.603 1.00 79.62 94 LEU A O 1
ATOM 747 N N . ALA A 1 95 ? -17.859 -0.605 43.247 1.00 75.31 95 ALA A N 1
ATOM 748 C CA . ALA A 1 95 ? -16.960 0.510 43.528 1.00 75.31 95 ALA A CA 1
ATOM 749 C C . ALA A 1 95 ? -15.582 0.030 43.998 1.00 75.31 95 ALA A C 1
ATOM 751 O O . ALA A 1 95 ? -14.565 0.402 43.417 1.00 75.31 95 ALA A O 1
ATOM 752 N N . VAL A 1 96 ? -15.546 -0.852 45.003 1.00 75.19 96 VAL A N 1
ATOM 753 C CA . VAL A 1 96 ? -14.296 -1.412 45.541 1.00 75.19 96 VAL A CA 1
ATOM 754 C C . VAL A 1 96 ? -13.568 -2.233 44.480 1.00 75.19 96 VAL A C 1
ATOM 756 O O . VAL A 1 96 ? -12.366 -2.064 44.293 1.00 75.19 96 VAL A O 1
ATOM 759 N N . SER A 1 97 ? -14.288 -3.085 43.744 1.00 76.56 97 SER A N 1
ATOM 760 C CA . SER A 1 97 ? -13.693 -3.908 42.681 1.00 76.56 97 SER A CA 1
ATOM 761 C C . SER A 1 97 ? -13.060 -3.045 41.586 1.00 76.56 97 SER A C 1
ATOM 763 O O . SER A 1 97 ? -11.956 -3.335 41.130 1.00 76.56 97 SER A O 1
ATOM 765 N N . THR A 1 98 ? -13.733 -1.960 41.198 1.00 73.00 98 THR A N 1
ATOM 766 C CA . THR A 1 98 ? -13.207 -0.990 40.233 1.00 73.00 98 THR A CA 1
ATOM 767 C C . THR A 1 98 ? -11.987 -0.266 40.808 1.00 73.00 98 THR A C 1
ATOM 769 O O . THR A 1 98 ? -10.930 -0.318 40.192 1.00 73.00 98 THR A O 1
ATOM 772 N N . ALA A 1 99 ? -12.059 0.299 42.018 1.00 73.12 99 ALA A N 1
ATOM 773 C CA . ALA A 1 99 ? -10.941 1.000 42.667 1.00 73.12 99 ALA A CA 1
ATOM 774 C C . ALA A 1 99 ? -9.676 0.136 42.843 1.00 73.12 99 ALA A C 1
ATOM 776 O O . ALA A 1 99 ? -8.552 0.609 42.661 1.00 73.12 99 ALA A O 1
ATOM 777 N N . VAL A 1 100 ? -9.832 -1.156 43.139 1.00 73.62 100 VAL A N 1
ATOM 778 C CA . VAL A 1 100 ? -8.701 -2.097 43.216 1.00 73.62 100 VAL A CA 1
ATOM 779 C C . VAL A 1 100 ? -8.032 -2.277 41.850 1.00 73.62 100 VAL A C 1
ATOM 781 O O . VAL A 1 100 ? -6.806 -2.266 41.764 1.00 73.62 100 VAL A O 1
ATOM 784 N N . LEU A 1 101 ? -8.806 -2.389 40.767 1.00 69.06 101 LEU A N 1
ATOM 785 C CA . LEU A 1 101 ? -8.240 -2.455 39.416 1.00 69.06 101 LEU A CA 1
ATOM 786 C C . LEU A 1 101 ? -7.558 -1.137 39.023 1.00 69.06 101 LEU A C 1
ATOM 788 O O . LEU A 1 101 ? -6.482 -1.172 38.434 1.00 69.06 101 LEU A O 1
ATOM 792 N N . LEU A 1 102 ? -8.138 0.004 39.409 1.00 67.50 102 LEU A N 1
ATOM 793 C CA . LEU A 1 102 ? -7.578 1.341 39.176 1.00 67.50 102 LEU A CA 1
ATOM 794 C C . LEU A 1 102 ? -6.228 1.553 39.871 1.00 67.50 102 LEU A C 1
ATOM 796 O O . LEU A 1 102 ? -5.314 2.151 39.309 1.00 67.50 102 LEU A O 1
ATOM 800 N N . THR A 1 103 ? -6.079 1.044 41.091 1.00 66.00 103 THR A N 1
ATOM 801 C CA . THR A 1 103 ? -4.824 1.146 41.852 1.00 66.00 103 THR A CA 1
ATOM 802 C C . THR A 1 103 ? -3.776 0.131 41.397 1.00 66.00 103 THR A C 1
ATOM 804 O O . THR A 1 103 ? -2.579 0.401 41.486 1.00 66.00 103 THR A O 1
ATOM 807 N N . ALA A 1 104 ? -4.200 -1.017 40.859 1.00 63.56 104 ALA A N 1
ATOM 808 C CA . ALA A 1 104 ? -3.306 -2.025 40.290 1.00 63.56 104 ALA A CA 1
ATOM 809 C C . ALA A 1 104 ? -2.744 -1.640 38.906 1.00 63.56 104 ALA A C 1
ATOM 811 O O . ALA A 1 104 ? -1.748 -2.220 38.465 1.00 63.56 104 ALA A O 1
ATOM 812 N N . THR A 1 105 ? -3.348 -0.673 38.207 1.00 57.06 105 THR A N 1
ATOM 813 C CA . THR A 1 105 ? -2.820 -0.150 36.941 1.00 57.06 105 THR A CA 1
ATOM 814 C C . THR A 1 105 ? -1.696 0.857 37.188 1.00 57.06 105 THR A C 1
ATOM 816 O O . THR A 1 105 ? -1.940 2.005 37.546 1.00 57.06 105 THR A O 1
ATOM 819 N N . THR A 1 106 ? -0.440 0.457 36.967 1.00 50.66 106 THR A N 1
ATOM 820 C CA . THR A 1 106 ? 0.680 1.408 36.878 1.00 50.66 106 THR A CA 1
ATOM 821 C C . THR A 1 106 ? 0.606 2.193 35.557 1.00 50.66 106 THR A C 1
ATOM 823 O O . THR A 1 106 ? 0.132 1.657 34.551 1.00 50.66 106 THR A O 1
ATOM 826 N N . PRO A 1 107 ? 1.088 3.451 35.504 1.00 48.72 107 PRO A N 1
ATOM 827 C CA . PRO A 1 107 ? 0.821 4.385 34.401 1.00 48.72 107 PRO A CA 1
ATOM 828 C C . PRO A 1 107 ? 1.430 4.034 33.025 1.00 48.72 107 PRO A C 1
ATOM 830 O O . PRO A 1 107 ? 1.397 4.872 32.130 1.00 48.72 107 PRO A O 1
ATOM 833 N N . VAL A 1 108 ? 1.990 2.833 32.813 1.00 44.38 108 VAL A N 1
ATOM 834 C CA . VAL A 1 108 ? 2.739 2.509 31.580 1.00 44.38 108 VAL A CA 1
ATOM 835 C C . VAL A 1 108 ? 2.193 1.312 30.784 1.00 44.38 108 VAL A C 1
ATOM 837 O O . VAL A 1 108 ? 2.468 1.234 29.590 1.00 44.38 108 VAL A O 1
ATOM 840 N N . SER A 1 109 ? 1.344 0.431 31.329 1.00 51.59 109 SER A N 1
ATOM 841 C CA . SER A 1 109 ? 0.635 -0.541 30.472 1.00 51.59 109 SER A CA 1
ATOM 842 C C . SER A 1 109 ? -0.550 -1.217 31.160 1.00 51.59 109 SER A C 1
ATOM 844 O O . SER A 1 109 ? -0.364 -2.034 32.061 1.00 51.59 109 SER A O 1
ATOM 846 N N . ILE A 1 110 ? -1.766 -0.971 30.668 1.00 60.69 110 ILE A N 1
ATOM 847 C CA . ILE A 1 110 ? -2.921 -1.825 30.975 1.00 60.69 110 ILE A CA 1
ATOM 848 C C . ILE A 1 110 ? -2.749 -3.133 30.188 1.00 60.69 110 ILE A C 1
ATOM 850 O O . ILE A 1 110 ? -2.645 -3.111 28.956 1.00 60.69 110 ILE A O 1
ATOM 854 N N . THR A 1 111 ? -2.688 -4.268 30.887 1.00 63.88 111 THR A N 1
ATOM 855 C CA . THR A 1 111 ? -2.609 -5.598 30.256 1.00 63.88 111 THR A CA 1
ATOM 856 C C . THR A 1 111 ? -3.963 -6.012 29.673 1.00 63.88 111 THR A C 1
ATOM 858 O O . THR A 1 111 ? -5.010 -5.535 30.111 1.00 63.88 111 THR A O 1
ATOM 861 N N . GLU A 1 112 ? -3.976 -6.936 28.709 1.00 63.12 112 GLU A N 1
ATOM 862 C CA . GLU A 1 112 ? -5.231 -7.436 28.121 1.00 63.12 112 GLU A CA 1
ATOM 863 C C . GLU A 1 112 ? -6.138 -8.110 29.168 1.00 63.12 112 GLU A C 1
ATOM 865 O O . GLU A 1 112 ? -7.357 -7.956 29.132 1.00 63.12 112 GLU A O 1
ATOM 870 N N . SER A 1 113 ? -5.539 -8.753 30.179 1.00 68.69 113 SER A N 1
ATOM 871 C CA . SER A 1 113 ? -6.261 -9.305 31.332 1.00 68.69 113 SER A CA 1
ATOM 872 C C . SER A 1 113 ? -6.985 -8.219 32.133 1.00 68.69 113 SER A C 1
ATOM 874 O O . SER A 1 113 ? -8.149 -8.388 32.486 1.00 68.69 113 SER A O 1
ATOM 876 N N . MET A 1 114 ? -6.323 -7.088 32.397 1.00 66.38 114 MET A N 1
ATOM 877 C CA . MET A 1 114 ? -6.931 -5.956 33.106 1.00 66.38 114 MET A CA 1
ATOM 878 C C . MET A 1 114 ? -8.049 -5.311 32.276 1.00 66.38 114 MET A C 1
ATOM 880 O O . MET A 1 114 ? -9.088 -4.954 32.826 1.00 66.38 114 MET A O 1
ATOM 884 N N . ARG A 1 115 ? -7.888 -5.215 30.944 1.00 69.62 115 ARG A N 1
ATOM 885 C CA . ARG A 1 115 ? -8.958 -4.735 30.046 1.00 69.62 115 ARG A CA 1
ATOM 886 C C . ARG A 1 115 ? -10.183 -5.641 30.071 1.00 69.62 115 ARG A C 1
ATOM 888 O O . ARG A 1 115 ? -11.299 -5.126 30.050 1.00 69.62 115 ARG A O 1
ATOM 895 N N . SER A 1 116 ? -9.977 -6.958 30.116 1.00 74.00 116 SER A N 1
ATOM 896 C CA . SER A 1 116 ? -11.062 -7.935 30.246 1.00 74.00 116 SER A CA 1
ATOM 897 C C . SER A 1 116 ? -11.806 -7.753 31.568 1.00 74.00 116 SER A C 1
ATOM 899 O O . SER A 1 116 ? -13.018 -7.602 31.558 1.00 74.00 116 SER A O 1
ATOM 901 N N . GLN A 1 117 ? -11.088 -7.654 32.691 1.00 76.38 117 GLN A N 1
ATOM 902 C CA . GLN A 1 117 ? -11.702 -7.477 34.013 1.00 76.38 117 GLN A CA 1
ATOM 903 C C . GLN A 1 117 ? -12.473 -6.155 34.150 1.00 76.38 117 GLN A C 1
ATOM 905 O O . GLN A 1 117 ? -13.542 -6.127 34.755 1.00 76.38 117 GLN A O 1
ATOM 910 N N . LEU A 1 118 ? -11.962 -5.063 33.570 1.00 76.75 118 LEU A N 1
ATOM 911 C CA . LEU A 1 118 ? -12.688 -3.789 33.517 1.00 76.75 118 LEU A CA 1
ATOM 912 C C . LEU A 1 118 ? -13.962 -3.910 32.675 1.00 76.75 118 LEU A C 1
ATOM 914 O O . LEU A 1 118 ? -15.014 -3.450 33.102 1.00 76.75 118 LEU A O 1
ATOM 918 N N . ARG A 1 119 ? -13.899 -4.597 31.526 1.00 79.12 119 ARG A N 1
ATOM 919 C CA . ARG A 1 119 ? -15.077 -4.856 30.685 1.00 79.12 119 ARG A CA 1
ATOM 920 C C . ARG A 1 119 ? -16.125 -5.704 31.411 1.00 79.12 119 ARG A C 1
ATOM 922 O O . ARG A 1 119 ? -17.308 -5.396 31.326 1.00 79.12 119 ARG A O 1
ATOM 929 N N . ASP A 1 120 ? -15.703 -6.727 32.146 1.00 79.62 120 ASP A N 1
ATOM 930 C CA . ASP A 1 120 ? -16.613 -7.567 32.929 1.00 79.62 120 ASP A CA 1
ATOM 931 C C . ASP A 1 120 ? -17.289 -6.758 34.046 1.00 79.62 120 ASP A C 1
ATOM 933 O O . ASP A 1 120 ? -18.488 -6.899 34.287 1.00 79.62 120 ASP A O 1
ATOM 937 N N . ASN A 1 121 ? -16.550 -5.855 34.699 1.00 80.31 121 ASN A N 1
ATOM 938 C CA . ASN A 1 121 ? -17.130 -4.934 35.674 1.00 80.31 121 ASN A CA 1
ATOM 939 C C . ASN A 1 121 ? -18.101 -3.937 35.024 1.00 80.31 121 ASN A C 1
ATOM 941 O O . ASN A 1 121 ? -19.163 -3.707 35.592 1.00 80.31 121 ASN A O 1
ATOM 945 N N . GLU A 1 122 ? -17.794 -3.390 33.843 1.00 81.00 122 GLU A N 1
ATOM 946 C CA . GLU A 1 122 ? -18.708 -2.514 33.091 1.00 81.00 122 GLU A CA 1
ATOM 947 C C . GLU A 1 122 ? -20.037 -3.217 32.776 1.00 81.00 122 GLU A C 1
ATOM 949 O O . GLU A 1 122 ? -21.102 -2.639 32.989 1.00 81.00 122 GLU A O 1
ATOM 954 N N . ILE A 1 123 ? -19.986 -4.478 32.329 1.00 80.50 123 ILE A N 1
ATOM 955 C CA . ILE A 1 123 ? -21.184 -5.287 32.056 1.00 80.50 123 ILE A CA 1
ATOM 956 C C . ILE A 1 123 ? -22.005 -5.467 33.337 1.00 80.50 123 ILE A C 1
ATOM 958 O O . ILE A 1 123 ? -23.206 -5.209 33.339 1.00 80.50 123 ILE A O 1
ATOM 962 N N . ARG A 1 124 ? -21.356 -5.834 34.447 1.00 80.56 124 ARG A N 1
ATOM 963 C CA . ARG A 1 124 ? -22.029 -6.022 35.743 1.00 80.56 124 ARG A CA 1
ATOM 964 C C . ARG A 1 124 ? -22.644 -4.730 36.281 1.00 80.56 124 ARG A C 1
ATOM 966 O O . ARG A 1 124 ? -23.726 -4.768 36.859 1.00 80.56 124 ARG A O 1
ATOM 973 N N . ILE A 1 125 ? -21.972 -3.593 36.094 1.00 81.06 125 ILE A N 1
ATOM 974 C CA . ILE A 1 125 ? -22.509 -2.278 36.458 1.00 81.06 125 ILE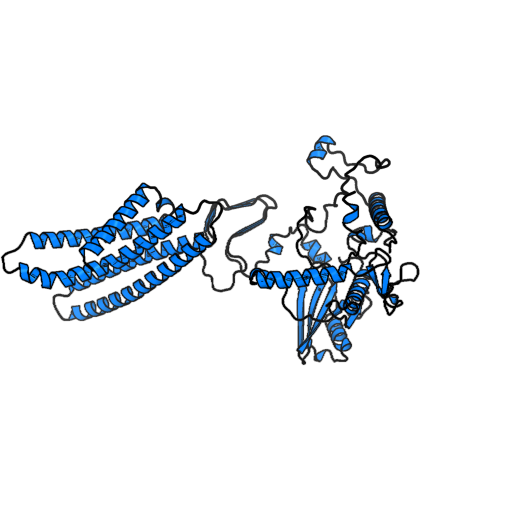 A CA 1
ATOM 975 C C . ILE A 1 125 ? -23.757 -1.969 35.619 1.00 81.06 125 ILE A C 1
ATOM 977 O O . ILE A 1 125 ? -24.767 -1.554 36.180 1.00 81.06 125 ILE A O 1
ATOM 981 N N . ALA A 1 126 ? -23.723 -2.217 34.306 1.00 80.00 126 ALA A N 1
ATOM 982 C CA . ALA A 1 126 ? -24.866 -1.986 33.423 1.00 80.00 126 ALA A CA 1
ATOM 983 C C . ALA A 1 126 ? -26.074 -2.881 33.761 1.00 80.00 126 ALA A C 1
ATOM 985 O O . ALA A 1 126 ? -27.213 -2.412 33.746 1.00 80.00 126 ALA A O 1
ATOM 986 N N . GLU A 1 127 ? -25.838 -4.151 34.103 1.00 82.50 127 GLU A N 1
ATOM 987 C CA . GLU A 1 127 ? -26.884 -5.076 34.560 1.00 82.50 127 GLU A CA 1
ATOM 988 C C . GLU A 1 127 ? -27.546 -4.597 35.861 1.00 82.50 127 GLU A C 1
ATOM 990 O O . GLU A 1 127 ? -28.774 -4.573 35.952 1.00 82.50 127 GLU A O 1
ATOM 995 N N . GLU A 1 128 ? -26.754 -4.155 36.842 1.00 81.75 128 GLU A N 1
ATOM 996 C CA . GLU A 1 128 ? -27.264 -3.607 38.106 1.00 81.75 128 GLU A CA 1
ATOM 997 C C . GLU A 1 128 ? -28.004 -2.277 37.908 1.00 81.75 128 GLU A C 1
ATOM 999 O O . GLU A 1 128 ? -29.065 -2.066 38.491 1.00 81.75 128 GLU A O 1
ATOM 1004 N N . MET A 1 129 ? -27.510 -1.388 37.039 1.00 80.00 129 MET A N 1
ATOM 1005 C CA . MET A 1 129 ? -28.211 -0.144 36.699 1.00 80.00 129 MET A CA 1
ATOM 1006 C C . MET A 1 129 ? -29.583 -0.415 36.080 1.00 80.00 129 MET A C 1
ATOM 1008 O O . MET A 1 129 ? -30.550 0.261 36.436 1.00 80.00 129 MET A O 1
ATOM 1012 N N . LYS A 1 130 ? -29.676 -1.414 35.194 1.00 83.00 130 LYS A N 1
ATOM 1013 C CA . LYS A 1 130 ? -30.945 -1.837 34.597 1.00 83.00 130 LYS A CA 1
ATOM 1014 C C . LYS A 1 130 ? -31.892 -2.415 35.650 1.00 83.00 130 LYS A C 1
ATOM 1016 O O . LYS A 1 130 ? -33.050 -2.023 35.697 1.00 83.00 130 LYS A O 1
ATOM 1021 N N . ALA A 1 131 ? -31.398 -3.280 36.537 1.00 82.88 131 ALA A N 1
ATOM 1022 C CA . ALA A 1 131 ? -32.204 -3.814 37.634 1.00 82.88 131 ALA A CA 1
ATOM 1023 C C . ALA A 1 131 ? -32.726 -2.700 38.564 1.00 82.88 131 ALA A C 1
ATOM 1025 O O . ALA A 1 131 ? -33.874 -2.743 39.005 1.00 82.88 131 ALA A O 1
ATOM 1026 N N . MET A 1 132 ? -31.910 -1.671 38.828 1.00 83.38 132 MET A N 1
ATOM 1027 C CA . MET A 1 132 ? -32.331 -0.498 39.597 1.00 83.38 132 MET A CA 1
ATOM 1028 C C . MET A 1 132 ? -33.351 0.371 38.850 1.00 83.38 132 MET A C 1
ATOM 1030 O O . MET A 1 132 ? -34.238 0.907 39.506 1.00 83.38 132 MET A O 1
ATOM 1034 N N . ASP A 1 133 ? -33.260 0.520 37.522 1.00 81.69 133 ASP A N 1
ATOM 1035 C CA . ASP A 1 133 ? -34.286 1.205 36.709 1.00 81.69 133 ASP A CA 1
ATOM 1036 C C . ASP A 1 133 ? -35.628 0.477 36.755 1.00 81.69 133 ASP A C 1
ATOM 1038 O O . ASP A 1 133 ? -36.673 1.105 36.947 1.00 81.69 133 ASP A O 1
ATOM 1042 N N . ASP A 1 134 ? -35.595 -0.848 36.610 1.00 84.25 134 ASP A N 1
ATOM 1043 C CA . ASP A 1 134 ? -36.787 -1.687 36.668 1.00 84.25 134 ASP A CA 1
ATOM 1044 C C . ASP A 1 134 ? -37.445 -1.543 38.055 1.00 84.25 134 ASP A C 1
ATOM 1046 O O . ASP A 1 134 ? -38.626 -1.205 38.162 1.00 84.25 134 ASP A O 1
ATOM 1050 N N . GLN A 1 135 ? -36.655 -1.655 39.132 1.00 84.06 135 GLN A N 1
ATOM 1051 C CA . GLN A 1 135 ? -37.136 -1.473 40.506 1.00 84.06 135 GLN A CA 1
ATOM 1052 C C . GLN A 1 135 ? -37.621 -0.039 40.780 1.00 84.06 135 GLN A C 1
ATOM 1054 O O . GLN A 1 135 ? -38.612 0.162 41.484 1.00 84.06 135 GLN A O 1
ATOM 1059 N N . LYS A 1 136 ? -36.946 0.974 40.229 1.00 83.94 136 LYS A N 1
ATOM 1060 C CA . LYS A 1 136 ? -37.353 2.380 40.332 1.00 83.94 136 LYS A CA 1
ATOM 1061 C C . LYS A 1 136 ? -38.733 2.586 39.708 1.00 83.94 136 LYS A C 1
ATOM 1063 O O . LYS A 1 136 ? -39.590 3.198 40.339 1.00 83.94 136 LYS A O 1
ATOM 1068 N N . THR A 1 137 ? -38.959 2.024 38.524 1.00 84.31 137 THR A N 1
ATOM 1069 C CA . THR A 1 137 ? -40.241 2.109 37.811 1.00 84.31 137 THR A CA 1
ATOM 1070 C C . THR A 1 137 ? -41.367 1.457 38.619 1.00 84.31 137 THR A C 1
ATOM 1072 O O . THR A 1 137 ? -42.442 2.038 38.765 1.00 84.31 137 THR A O 1
ATOM 1075 N N . GLU A 1 138 ? -41.115 0.290 39.220 1.00 85.44 138 GLU A N 1
ATOM 1076 C CA . GLU A 1 138 ? -42.080 -0.376 40.107 1.00 85.44 138 GLU A CA 1
ATOM 1077 C C . GLU A 1 138 ? -42.448 0.485 41.327 1.00 85.44 138 GLU A C 1
ATOM 1079 O O . GLU A 1 138 ? -43.628 0.623 41.666 1.00 85.44 138 GLU A O 1
ATOM 1084 N N . VAL A 1 139 ? -41.451 1.096 41.978 1.00 83.88 139 VAL A N 1
ATOM 1085 C CA . VAL A 1 139 ? -41.654 1.967 43.148 1.00 83.88 139 VAL A CA 1
ATOM 1086 C C . VAL A 1 139 ? -42.393 3.253 42.762 1.00 83.88 139 VAL A C 1
ATOM 1088 O O . VAL A 1 139 ? -43.294 3.673 43.488 1.00 83.88 139 VAL A O 1
ATOM 1091 N N . GLU A 1 140 ? -42.083 3.855 41.611 1.00 83.81 140 GLU A N 1
ATOM 1092 C CA . GLU A 1 140 ? -42.783 5.038 41.089 1.00 83.81 140 GLU A CA 1
ATOM 1093 C C . GLU A 1 140 ? -44.256 4.742 40.776 1.00 83.81 140 GLU A C 1
ATOM 1095 O O . GLU A 1 140 ? -45.138 5.529 41.134 1.00 83.81 140 GLU A O 1
ATOM 1100 N N . MET A 1 141 ? -44.548 3.581 40.181 1.00 84.12 141 MET A N 1
ATOM 1101 C CA . MET A 1 141 ? -45.922 3.128 39.947 1.00 84.12 141 MET A CA 1
ATOM 1102 C C . MET A 1 141 ? -46.679 2.899 41.262 1.00 84.12 141 MET A C 1
ATOM 1104 O O . MET A 1 141 ? -47.825 3.335 41.399 1.00 84.12 141 MET A O 1
ATOM 1108 N N . ALA A 1 142 ? -46.043 2.263 42.252 1.00 82.56 142 ALA A N 1
ATOM 1109 C CA . ALA A 1 142 ? -46.630 2.057 43.577 1.00 82.56 142 ALA A CA 1
ATOM 1110 C C . ALA A 1 142 ? -46.889 3.388 44.307 1.00 82.56 142 ALA A C 1
ATOM 1112 O O . ALA A 1 142 ? -47.920 3.552 44.963 1.00 82.56 142 ALA A O 1
ATOM 1113 N N . LEU A 1 143 ? -45.995 4.367 44.147 1.00 81.69 143 LEU A N 1
ATOM 1114 C CA . LEU A 1 143 ? -46.141 5.708 44.707 1.00 81.69 143 LEU A CA 1
ATOM 1115 C C . LEU A 1 143 ? -47.306 6.471 44.060 1.00 81.69 143 LEU A C 1
ATOM 1117 O O . LEU A 1 143 ? -48.087 7.112 44.763 1.00 81.69 143 LEU A O 1
ATOM 1121 N N . GLN A 1 144 ? -47.478 6.372 42.739 1.00 80.56 144 GLN A N 1
ATOM 1122 C CA . GLN A 1 144 ? -48.632 6.953 42.043 1.00 80.56 144 GLN A CA 1
ATOM 1123 C C . GLN A 1 144 ? -49.955 6.346 42.525 1.00 80.56 144 GLN A C 1
ATOM 1125 O O . GLN A 1 144 ? -50.900 7.085 42.807 1.00 80.56 144 GLN A O 1
ATOM 1130 N N . GLN A 1 145 ? -50.008 5.021 42.691 1.00 79.69 145 GLN A N 1
ATOM 1131 C CA . GLN A 1 145 ? -51.185 4.326 43.219 1.00 79.69 145 GLN A CA 1
ATOM 1132 C C . GLN A 1 145 ? -51.504 4.757 44.660 1.00 79.69 145 GLN A C 1
ATOM 1134 O O . GLN A 1 145 ? -52.653 5.086 44.969 1.00 79.69 145 GLN A O 1
ATOM 1139 N N . ALA A 1 146 ? -50.488 4.840 45.523 1.00 72.88 146 ALA A N 1
ATOM 1140 C CA . ALA A 1 146 ? -50.637 5.301 46.903 1.00 72.88 146 ALA A CA 1
ATOM 1141 C C . ALA A 1 146 ? -51.133 6.759 46.980 1.00 72.88 146 ALA A C 1
ATOM 1143 O O . ALA A 1 146 ? -52.047 7.059 47.750 1.00 72.88 146 ALA A O 1
ATOM 1144 N N . ASN A 1 147 ? -50.615 7.643 46.122 1.00 71.62 147 ASN A N 1
ATOM 1145 C CA . ASN A 1 147 ? -51.061 9.037 46.022 1.00 71.62 147 ASN A CA 1
ATOM 1146 C C . ASN A 1 147 ? -52.513 9.162 45.526 1.00 71.62 147 ASN A C 1
ATOM 1148 O O . ASN A 1 147 ? -53.245 10.048 45.968 1.00 71.62 147 ASN A O 1
ATOM 1152 N N . THR A 1 148 ? -52.974 8.273 44.637 1.00 68.44 148 THR A N 1
ATOM 1153 C CA . THR A 1 148 ? -54.388 8.250 44.216 1.00 68.44 148 THR A CA 1
ATOM 1154 C C . THR A 1 148 ? -55.331 7.727 45.303 1.00 68.44 148 THR A C 1
ATOM 1156 O O . THR A 1 148 ? -56.430 8.262 45.449 1.00 68.44 148 THR A O 1
ATOM 1159 N N . ALA A 1 149 ? -54.894 6.753 46.109 1.00 61.97 149 ALA A N 1
ATOM 1160 C CA . ALA A 1 149 ? -55.659 6.194 47.230 1.00 61.97 149 ALA A CA 1
ATOM 1161 C C . ALA A 1 149 ? -55.732 7.138 48.449 1.00 61.97 149 ALA A C 1
ATOM 1163 O O . ALA A 1 149 ? -56.663 7.060 49.253 1.00 61.97 149 ALA A O 1
ATOM 1164 N N . GLN A 1 150 ? -54.791 8.081 48.566 1.00 55.91 150 GLN A N 1
ATOM 1165 C CA . GLN A 1 150 ? -54.755 9.088 49.630 1.00 55.91 150 GLN A CA 1
ATOM 1166 C C . GLN A 1 150 ? -55.915 10.099 49.569 1.00 55.91 150 GLN A C 1
ATOM 1168 O O . GLN A 1 150 ? -56.206 10.760 50.564 1.00 55.91 150 GLN A O 1
ATOM 1173 N N . LYS A 1 151 ? -56.643 10.177 48.445 1.00 54.97 151 LYS A N 1
ATOM 1174 C CA . LYS A 1 151 ? -57.885 10.962 48.337 1.00 54.97 151 LYS A CA 1
ATOM 1175 C C . LYS A 1 151 ? -59.095 10.319 49.032 1.00 54.97 151 LYS A C 1
ATOM 1177 O O . LYS A 1 151 ? -60.127 10.978 49.122 1.00 54.97 151 LYS A O 1
ATOM 1182 N N . THR A 1 152 ? -58.995 9.071 49.501 1.00 54.97 152 THR A N 1
ATOM 1183 C CA . THR A 1 152 ? -60.151 8.296 49.989 1.00 54.97 152 THR A CA 1
ATOM 1184 C C . THR A 1 152 ? -60.055 7.767 51.422 1.00 54.97 152 THR A C 1
ATOM 1186 O O . THR A 1 152 ? -61.105 7.444 51.963 1.00 54.97 152 THR A O 1
ATOM 1189 N N . ASP A 1 153 ? -58.881 7.700 52.070 1.00 42.34 153 ASP A N 1
ATOM 1190 C CA . ASP A 1 153 ? -58.804 7.178 53.448 1.00 42.34 153 ASP A CA 1
ATOM 1191 C C . ASP A 1 153 ? -57.600 7.678 54.272 1.00 42.34 153 ASP A C 1
ATOM 1193 O O . ASP A 1 153 ? -56.527 7.986 53.745 1.00 42.34 153 ASP A O 1
ATOM 1197 N N . SER A 1 154 ? -57.773 7.746 55.594 1.00 47.00 154 SER A N 1
ATOM 1198 C CA . SER A 1 154 ? -56.855 8.381 56.549 1.00 47.00 154 SER A CA 1
ATOM 1199 C C . SER A 1 154 ? -55.851 7.406 57.184 1.00 47.00 154 SER A C 1
ATOM 1201 O O . SER A 1 154 ? -55.931 7.149 58.382 1.00 47.00 154 SER A O 1
ATOM 1203 N N . ASN A 1 155 ? -54.891 6.872 56.413 1.00 53.06 155 ASN A N 1
ATOM 1204 C CA . ASN A 1 155 ? -53.543 6.553 56.935 1.00 53.06 155 ASN A CA 1
ATOM 1205 C C . ASN A 1 155 ? -52.374 6.413 55.902 1.00 53.06 155 ASN A C 1
ATOM 1207 O O . ASN A 1 155 ? -51.536 5.528 56.070 1.00 53.06 155 ASN A O 1
ATOM 1211 N N . PRO A 1 156 ? -52.241 7.220 54.823 1.00 53.50 156 PRO A N 1
ATOM 1212 C CA . PRO A 1 156 ? -51.319 6.904 53.710 1.00 53.50 156 PRO A CA 1
ATOM 1213 C C . PRO A 1 156 ? -49.926 7.554 53.836 1.00 53.50 156 PRO A C 1
ATOM 1215 O O . PRO A 1 156 ? -49.053 7.326 53.001 1.00 53.50 156 PRO A O 1
ATOM 1218 N N . SER A 1 157 ? -49.707 8.376 54.870 1.00 59.75 157 SER A N 1
ATOM 1219 C CA . SER A 1 157 ? -48.500 9.204 55.029 1.00 59.75 157 SER A CA 1
ATOM 1220 C C . SER A 1 157 ? -47.220 8.382 55.206 1.00 59.75 157 SER A C 1
ATOM 1222 O O . SER A 1 157 ? -46.222 8.669 54.554 1.00 59.75 157 SER A O 1
ATOM 1224 N N . GLU A 1 158 ? -47.241 7.348 56.057 1.00 64.44 158 GLU A N 1
ATOM 1225 C CA . GLU A 1 158 ? -46.034 6.558 56.362 1.00 64.44 158 GLU A CA 1
ATOM 1226 C C . GLU A 1 158 ? -45.604 5.697 55.159 1.00 64.44 158 GLU A C 1
ATOM 1228 O O . GLU A 1 158 ? -44.416 5.493 54.925 1.00 64.44 158 GLU A O 1
ATOM 1233 N N . THR A 1 159 ? -46.557 5.218 54.352 1.00 66.25 159 THR A N 1
ATOM 1234 C CA . THR A 1 159 ? -46.273 4.401 53.160 1.00 66.25 159 THR A CA 1
ATOM 1235 C C . THR A 1 159 ? -45.664 5.231 52.029 1.00 66.25 159 THR A C 1
ATOM 1237 O O . THR A 1 159 ? -44.727 4.780 51.375 1.00 66.25 159 THR A O 1
ATOM 1240 N N . ILE A 1 160 ? -46.154 6.457 51.825 1.00 75.06 160 ILE A N 1
ATOM 1241 C CA . ILE A 1 160 ? -45.615 7.395 50.827 1.00 75.06 160 ILE A CA 1
ATOM 1242 C C . ILE A 1 160 ? -44.194 7.826 51.202 1.00 75.06 160 ILE A C 1
ATOM 1244 O O . ILE A 1 160 ? -43.309 7.829 50.347 1.00 75.06 160 ILE A O 1
ATOM 1248 N N . GLU A 1 161 ? -43.948 8.111 52.482 1.00 73.81 161 GLU A N 1
ATOM 1249 C CA . GLU A 1 161 ? -42.614 8.449 52.987 1.00 73.81 161 GLU A CA 1
ATOM 1250 C C . GLU A 1 161 ? -41.623 7.284 52.804 1.00 73.81 161 GLU A C 1
ATOM 1252 O O . GLU A 1 161 ? -40.501 7.481 52.337 1.00 73.81 161 GLU A O 1
ATOM 1257 N N . GLN A 1 162 ? -42.049 6.046 53.081 1.00 72.06 162 GLN A N 1
ATOM 1258 C CA . GLN A 1 162 ? -41.218 4.853 52.883 1.00 72.06 162 GLN A CA 1
ATOM 1259 C C . GLN A 1 162 ? -40.863 4.605 51.411 1.00 72.06 162 GLN A C 1
ATOM 1261 O O . GLN A 1 162 ? -39.719 4.247 51.124 1.00 72.06 162 GLN A O 1
ATOM 1266 N N . LEU A 1 163 ? -41.813 4.804 50.491 1.00 79.44 163 LEU A N 1
ATOM 1267 C CA . LEU A 1 163 ? -41.583 4.681 49.047 1.00 79.44 163 LEU A CA 1
ATOM 1268 C C . LEU A 1 163 ? -40.665 5.798 48.523 1.00 79.44 163 LEU A C 1
ATOM 1270 O O . LEU A 1 163 ? -39.775 5.522 47.721 1.00 79.44 163 LEU A O 1
ATOM 1274 N N . GLY A 1 164 ? -40.809 7.029 49.027 1.00 78.62 164 GLY A N 1
ATOM 1275 C CA . GLY A 1 164 ? -39.909 8.144 48.707 1.00 78.62 164 GLY A CA 1
ATOM 1276 C C . GLY A 1 164 ? -38.459 7.864 49.116 1.00 78.62 164 GLY A C 1
ATOM 1277 O O . GLY A 1 164 ? -37.551 7.968 48.297 1.00 78.62 164 GLY A O 1
ATOM 1278 N N . GLN A 1 165 ? -38.239 7.373 50.339 1.00 76.00 165 GLN A N 1
ATOM 1279 C CA . GLN A 1 165 ? -36.899 6.990 50.805 1.00 76.00 165 GLN A CA 1
ATOM 1280 C C . GLN A 1 165 ? -36.270 5.852 49.980 1.00 76.00 165 GLN A C 1
ATOM 1282 O O . GLN A 1 165 ? -35.048 5.811 49.793 1.00 76.00 165 GLN A O 1
ATOM 1287 N N . GLN A 1 166 ? -37.083 4.899 49.506 1.00 79.94 166 GLN A N 1
ATOM 1288 C CA . GLN A 1 166 ? -36.613 3.845 48.602 1.00 79.94 166 GLN A CA 1
ATOM 1289 C C . GLN A 1 166 ? -36.184 4.428 47.248 1.00 79.94 166 GLN A C 1
ATOM 1291 O O . GLN A 1 166 ? -35.132 4.044 46.734 1.00 79.94 166 GLN A O 1
ATOM 1296 N N . LEU A 1 167 ? -36.948 5.382 46.710 1.00 82.38 167 LEU A N 1
ATOM 1297 C CA . LEU A 1 167 ? -36.640 6.064 45.454 1.00 82.38 167 LEU A CA 1
ATOM 1298 C C . LEU A 1 167 ? -35.332 6.862 45.539 1.00 82.38 167 LEU A C 1
ATOM 1300 O O . LEU A 1 167 ? -34.476 6.736 44.660 1.00 82.38 167 LEU A O 1
ATOM 1304 N N . ASP A 1 168 ? -35.135 7.605 46.630 1.00 78.69 168 ASP A N 1
ATOM 1305 C CA . ASP A 1 168 ? -33.905 8.361 46.883 1.00 78.69 168 ASP A CA 1
ATOM 1306 C C . ASP A 1 168 ? -32.689 7.429 46.922 1.00 78.69 168 ASP A C 1
ATOM 1308 O O . ASP A 1 168 ? -31.677 7.677 46.264 1.00 78.69 168 ASP A O 1
ATOM 1312 N N . THR A 1 169 ? -32.816 6.292 47.612 1.00 76.69 169 THR A N 1
ATOM 1313 C CA . THR A 1 169 ? -31.740 5.297 47.734 1.00 76.69 169 THR A CA 1
ATOM 1314 C C . THR A 1 169 ? -31.371 4.671 46.387 1.00 76.69 169 THR A C 1
ATOM 1316 O O . THR A 1 169 ? -30.183 4.519 46.082 1.00 76.69 169 THR A O 1
ATOM 1319 N N . LEU A 1 170 ? -32.369 4.341 45.561 1.00 79.44 170 LEU A N 1
ATOM 1320 C CA . LEU A 1 170 ? -32.159 3.824 44.206 1.00 79.44 170 LEU A CA 1
ATOM 1321 C C . LEU A 1 170 ? -31.521 4.879 43.295 1.00 79.44 170 LEU A C 1
ATOM 1323 O O . LEU A 1 170 ? -30.596 4.564 42.549 1.00 79.44 170 LEU A O 1
ATOM 1327 N N . SER A 1 171 ? -31.961 6.136 43.386 1.00 79.56 171 SER A N 1
ATOM 1328 C CA . SER A 1 171 ? -31.435 7.225 42.557 1.00 79.56 171 SER A CA 1
ATOM 1329 C C . SER A 1 171 ? -29.963 7.549 42.853 1.00 79.56 171 SER A C 1
ATOM 1331 O O . SER A 1 171 ? -29.165 7.671 41.922 1.00 79.56 171 SER A O 1
ATOM 1333 N N . LEU A 1 172 ? -29.575 7.607 44.133 1.00 76.44 172 LEU A N 1
ATOM 1334 C CA . LEU A 1 172 ? -28.192 7.850 44.563 1.00 76.44 172 LEU A CA 1
ATOM 1335 C C . LEU A 1 172 ? -27.260 6.691 44.181 1.00 76.44 172 LEU A C 1
ATOM 1337 O O . LEU A 1 172 ? -26.158 6.914 43.670 1.00 76.44 172 LEU A O 1
ATOM 1341 N N . SER A 1 173 ? -27.725 5.453 44.374 1.00 77.88 173 SER A N 1
ATOM 1342 C CA . SER A 1 173 ? -26.977 4.242 44.009 1.00 77.88 173 SER A CA 1
ATOM 1343 C C . SER A 1 173 ? -26.759 4.162 42.494 1.00 77.88 173 SER A C 1
ATOM 1345 O O . SER A 1 173 ? -25.636 3.941 42.040 1.00 77.88 173 SER A O 1
ATOM 1347 N N . ARG A 1 174 ? -27.801 4.449 41.699 1.00 83.25 174 ARG A N 1
ATOM 1348 C CA . ARG A 1 174 ? -27.711 4.537 40.235 1.00 83.25 174 ARG A CA 1
ATOM 1349 C C . ARG A 1 174 ? -26.685 5.573 39.788 1.00 83.25 174 ARG A C 1
ATOM 1351 O O . ARG A 1 174 ? -25.832 5.257 38.965 1.00 83.25 174 ARG A O 1
ATOM 1358 N N . LYS A 1 175 ? -26.753 6.791 40.335 1.00 77.31 175 LYS A N 1
ATOM 1359 C CA . LYS A 1 175 ? -25.829 7.882 39.989 1.00 77.31 175 LYS A CA 1
ATOM 1360 C C . LYS A 1 175 ? -24.376 7.509 40.302 1.00 77.31 175 LYS A C 1
ATOM 1362 O O . LYS A 1 175 ? -23.473 7.808 39.530 1.00 77.31 175 LYS A O 1
ATOM 1367 N N . SER A 1 176 ? -24.155 6.801 41.408 1.00 74.56 176 SER A N 1
ATOM 1368 C CA . SER A 1 176 ? -22.833 6.294 41.787 1.00 74.56 176 SER A CA 1
ATOM 1369 C C . SER A 1 176 ? -22.308 5.253 40.793 1.00 74.56 176 SER A C 1
ATOM 1371 O O . SER A 1 176 ? -21.151 5.322 40.381 1.00 74.56 176 SER A O 1
ATOM 1373 N N . LEU A 1 177 ? -23.156 4.312 40.368 1.00 76.44 177 LEU A N 1
ATOM 1374 C CA . LEU A 1 177 ? -22.812 3.316 39.351 1.00 76.44 177 LEU A CA 1
ATOM 1375 C C . LEU A 1 177 ? -22.525 3.942 37.978 1.00 76.44 177 LEU A C 1
ATOM 1377 O O . LEU A 1 177 ? -21.579 3.530 37.310 1.00 76.44 177 LEU A O 1
ATOM 1381 N N . GLU A 1 178 ? -23.278 4.968 37.590 1.00 75.25 178 GLU A N 1
ATOM 1382 C CA . GLU A 1 178 ? -23.058 5.723 36.353 1.00 75.25 178 GLU A CA 1
ATOM 1383 C C . GLU A 1 178 ? -21.676 6.400 36.336 1.00 75.25 178 GLU A C 1
ATOM 1385 O O . GLU A 1 178 ? -20.920 6.255 35.372 1.00 75.25 178 GLU A O 1
ATOM 1390 N N . CYS A 1 179 ? -21.285 7.053 37.437 1.00 72.75 179 CYS A N 1
ATOM 1391 C CA . CYS A 1 179 ? -19.943 7.625 37.575 1.00 72.75 179 CYS A CA 1
ATOM 1392 C C . CYS A 1 179 ? -18.845 6.549 37.474 1.00 72.75 179 CYS A C 1
ATOM 1394 O O . CYS A 1 179 ? -17.839 6.745 36.788 1.00 72.75 179 CYS A O 1
ATOM 1396 N N . LEU A 1 180 ? -19.044 5.391 38.117 1.00 73.25 180 LEU A N 1
ATOM 1397 C CA . LEU A 1 180 ? -18.084 4.282 38.103 1.00 73.25 180 LEU A CA 1
ATOM 1398 C C . LEU A 1 180 ? -17.913 3.664 36.713 1.00 73.25 180 LEU A C 1
ATOM 1400 O O . LEU A 1 180 ? -16.784 3.365 36.318 1.00 73.25 180 LEU A O 1
ATOM 1404 N N . VAL A 1 181 ? -19.006 3.483 35.965 1.00 77.88 181 VAL A N 1
ATOM 1405 C CA . VAL A 1 181 ? -18.943 2.925 34.608 1.00 77.88 181 VAL A CA 1
ATOM 1406 C C . VAL A 1 181 ? -18.244 3.891 33.661 1.00 77.88 181 VAL A C 1
ATOM 1408 O O . VAL A 1 181 ? -17.399 3.461 32.879 1.00 77.88 181 VAL A O 1
ATOM 1411 N N . SER A 1 182 ? -18.522 5.194 33.784 1.00 68.44 182 SER A N 1
ATOM 1412 C CA . SER A 1 182 ? -17.867 6.235 32.991 1.00 68.44 182 SER A CA 1
ATOM 1413 C C . SER A 1 182 ? -16.355 6.230 33.225 1.00 68.44 182 SER A C 1
ATOM 1415 O O . SER A 1 182 ? -15.573 6.134 32.278 1.00 68.44 182 SER A O 1
ATOM 1417 N N . GLN A 1 183 ? -15.925 6.201 34.489 1.00 70.44 183 GLN A N 1
ATOM 1418 C CA . GLN A 1 183 ? -14.507 6.173 34.835 1.00 70.44 183 GLN A CA 1
ATOM 1419 C C . GLN A 1 183 ? -13.806 4.873 34.395 1.00 70.44 183 GLN A C 1
ATOM 1421 O O . GLN A 1 183 ? -12.704 4.913 33.839 1.00 70.44 183 GLN A O 1
ATOM 1426 N N . SER A 1 184 ? -14.438 3.716 34.623 1.00 72.69 184 SER A N 1
ATOM 1427 C CA . SER A 1 184 ? -13.919 2.409 34.191 1.00 72.69 184 SER A CA 1
ATOM 1428 C C . SER A 1 184 ? -13.730 2.367 32.670 1.00 72.69 184 SER A C 1
ATOM 1430 O O . SER A 1 184 ? -12.657 2.003 32.175 1.00 72.69 184 SER A O 1
ATOM 1432 N N . HIS A 1 185 ? -14.724 2.876 31.937 1.00 73.06 185 HIS A N 1
ATOM 1433 C CA . HIS A 1 185 ? -14.710 2.972 30.486 1.00 73.06 185 HIS A CA 1
ATOM 1434 C C . HIS A 1 185 ? -13.616 3.914 29.972 1.00 73.06 185 HIS A C 1
ATOM 1436 O O . HIS A 1 185 ? -12.863 3.544 29.065 1.00 73.06 185 HIS A O 1
ATOM 1442 N N . GLN A 1 186 ? -13.477 5.108 30.559 1.00 65.50 186 GLN A N 1
ATOM 1443 C CA . GLN A 1 186 ? -12.437 6.082 30.206 1.00 65.50 186 GLN A CA 1
ATOM 1444 C C . GLN A 1 186 ? -11.029 5.487 30.330 1.00 65.50 186 GLN A C 1
ATOM 1446 O O . GLN A 1 186 ? -10.176 5.736 29.476 1.00 65.50 186 GLN A O 1
ATOM 1451 N N . LEU A 1 187 ? -10.783 4.663 31.349 1.00 63.91 187 LEU A N 1
ATOM 1452 C CA . LEU A 1 187 ? -9.476 4.046 31.582 1.00 63.91 187 LEU A CA 1
ATOM 1453 C C . LEU A 1 187 ? -9.231 2.811 30.730 1.00 63.91 187 LEU A C 1
ATOM 1455 O O . LEU A 1 187 ? -8.148 2.672 30.162 1.00 63.91 187 LEU A O 1
ATOM 1459 N N . ARG A 1 188 ? -10.238 1.951 30.549 1.00 69.31 188 ARG A N 1
ATOM 1460 C CA . ARG A 1 188 ? -10.137 0.817 29.622 1.00 69.31 188 ARG A CA 1
ATOM 1461 C C . ARG A 1 188 ? -9.862 1.284 28.188 1.00 69.31 188 ARG A C 1
ATOM 1463 O O . ARG A 1 188 ? -9.189 0.575 27.437 1.00 69.31 188 ARG A O 1
ATOM 1470 N N . THR A 1 189 ? -10.384 2.452 27.806 1.00 64.56 189 THR A N 1
ATOM 1471 C CA . THR A 1 189 ? -10.263 3.022 26.454 1.00 64.56 189 THR A CA 1
ATOM 1472 C C . THR A 1 189 ? -9.166 4.083 26.301 1.00 64.56 189 THR A C 1
ATOM 1474 O O . THR A 1 189 ? -8.816 4.410 25.170 1.00 64.56 189 THR A O 1
ATOM 1477 N N . GLY A 1 190 ? -8.591 4.586 27.399 1.00 61.78 190 GLY A N 1
ATOM 1478 C CA . GLY A 1 190 ? -7.509 5.577 27.388 1.00 61.78 190 GLY A CA 1
ATOM 1479 C C . GLY A 1 190 ? -7.931 6.982 26.937 1.00 61.78 190 GLY A C 1
ATOM 1480 O O . GLY A 1 190 ? -7.179 7.632 26.218 1.00 61.78 190 GLY A O 1
ATOM 1481 N N . GLN A 1 191 ? -9.128 7.449 27.314 1.00 60.62 191 GLN A N 1
ATOM 1482 C CA . GLN A 1 191 ? -9.757 8.666 26.763 1.00 60.62 191 GLN A CA 1
ATOM 1483 C C . GLN A 1 191 ? -9.579 9.962 27.586 1.00 60.62 191 GLN A C 1
ATOM 1485 O O . GLN A 1 191 ? -10.221 10.969 27.279 1.00 60.62 191 GLN A O 1
ATOM 1490 N N . LYS A 1 192 ? -8.695 9.973 28.594 1.00 60.16 192 LYS A N 1
ATOM 1491 C CA . LYS A 1 192 ? -8.316 11.184 29.345 1.00 60.16 192 LYS A CA 1
ATOM 1492 C C . LYS A 1 192 ? -6.904 11.625 28.970 1.00 60.16 192 LYS A C 1
ATOM 1494 O O . LYS A 1 192 ? -5.946 10.880 29.173 1.00 60.16 192 LYS A O 1
ATOM 1499 N N . PHE A 1 193 ? -6.774 12.843 28.449 1.00 63.53 193 PHE A N 1
ATOM 1500 C CA . PHE A 1 193 ? -5.511 13.384 27.948 1.00 63.53 193 PHE A CA 1
ATOM 1501 C C . PHE A 1 193 ? -5.135 14.658 28.716 1.00 63.53 193 PHE A C 1
ATOM 1503 O O . PHE A 1 193 ? -5.832 15.667 28.650 1.00 63.53 193 PHE A O 1
ATOM 1510 N N . THR A 1 194 ? -4.017 14.631 29.441 1.00 64.56 194 THR A N 1
ATOM 1511 C CA . THR A 1 194 ? -3.515 15.769 30.236 1.00 64.56 194 THR A CA 1
ATOM 1512 C C . THR A 1 194 ? -2.132 16.205 29.758 1.00 64.56 194 THR A C 1
ATOM 1514 O O . THR A 1 194 ? -1.349 15.349 29.344 1.00 64.56 194 THR A O 1
ATOM 1517 N N . LYS A 1 195 ? -1.793 17.497 29.887 1.00 70.50 195 LYS A N 1
ATOM 1518 C CA . LYS A 1 195 ? -0.493 18.082 29.477 1.00 70.50 195 LYS A CA 1
ATOM 1519 C C . LYS A 1 195 ? -0.194 17.868 27.998 1.00 70.50 195 LYS A C 1
ATOM 1521 O O . LYS A 1 195 ? 0.897 17.455 27.600 1.00 70.50 195 LYS A O 1
ATOM 1526 N N . VAL A 1 196 ? -1.197 18.129 27.177 1.00 66.12 196 VAL A N 1
ATOM 1527 C CA . VAL A 1 196 ? -1.113 17.934 25.739 1.00 66.12 196 VAL A CA 1
ATOM 1528 C C . VAL A 1 196 ? -0.324 19.085 25.118 1.00 66.12 196 VAL A C 1
ATOM 1530 O O . VAL A 1 196 ? -0.881 20.132 24.816 1.00 66.12 196 VAL A O 1
ATOM 1533 N N . ALA A 1 197 ? 0.981 18.902 24.921 1.00 75.00 197 ALA A N 1
ATOM 1534 C CA . ALA A 1 197 ? 1.848 19.912 24.323 1.00 75.00 197 ALA A CA 1
ATOM 1535 C C . ALA A 1 197 ? 2.286 19.527 22.902 1.00 75.00 197 ALA A C 1
ATOM 1537 O O . ALA A 1 197 ? 2.731 18.405 22.660 1.00 75.00 197 ALA A O 1
ATOM 1538 N N . VAL A 1 198 ? 2.212 20.472 21.967 1.00 70.56 198 VAL A N 1
ATOM 1539 C CA . VAL A 1 198 ? 2.708 20.327 20.596 1.00 70.56 198 VAL A CA 1
ATOM 1540 C C . VAL A 1 198 ? 3.572 21.536 20.268 1.00 70.56 198 VAL A C 1
ATOM 1542 O O . VAL A 1 198 ? 3.087 22.657 20.318 1.00 70.56 198 VAL A O 1
ATOM 1545 N N . SER A 1 199 ? 4.845 21.303 19.955 1.00 75.44 199 SER A N 1
ATOM 1546 C CA . SER A 1 199 ? 5.824 22.330 19.577 1.00 75.44 199 SER A CA 1
ATOM 1547 C C . SER A 1 199 ? 5.914 22.530 18.058 1.00 75.44 199 SER A C 1
ATOM 1549 O O . SER A 1 199 ? 5.253 21.816 17.301 1.00 75.44 199 SER A O 1
ATOM 1551 N N . ASP A 1 200 ? 6.739 23.486 17.608 1.00 66.69 200 ASP A N 1
ATOM 1552 C CA . ASP A 1 200 ? 6.828 23.902 16.203 1.00 66.69 200 ASP A CA 1
ATOM 1553 C C . ASP A 1 200 ? 7.078 22.718 15.251 1.00 66.69 200 ASP A C 1
ATOM 1555 O O . ASP A 1 200 ? 8.060 21.979 15.365 1.00 66.69 200 ASP A O 1
ATOM 1559 N N . GLY A 1 201 ? 6.167 22.523 14.294 1.00 55.06 201 GLY A N 1
ATOM 1560 C CA . GLY A 1 201 ? 6.171 21.398 13.353 1.00 55.06 201 GLY A CA 1
ATOM 1561 C C . GLY A 1 201 ? 5.706 20.053 13.934 1.00 55.06 201 GLY A C 1
ATOM 1562 O O . GLY A 1 201 ? 5.626 19.067 13.196 1.00 55.06 201 GLY A O 1
ATOM 1563 N N . GLY A 1 202 ? 5.381 19.996 15.227 1.00 51.88 202 GLY A N 1
ATOM 1564 C CA . GLY A 1 202 ? 4.791 18.846 15.902 1.00 51.88 202 GLY A CA 1
ATOM 1565 C C . GLY A 1 202 ? 3.363 18.574 15.429 1.00 51.88 202 GLY A C 1
ATOM 1566 O O . GLY A 1 202 ? 2.612 19.489 15.093 1.00 51.88 202 GLY A O 1
ATOM 1567 N N . LYS A 1 203 ? 2.980 17.295 15.391 1.00 65.12 203 LYS A N 1
ATOM 1568 C CA . LYS A 1 203 ? 1.642 16.840 14.996 1.00 65.12 203 LYS A CA 1
ATOM 1569 C C . LYS A 1 203 ? 1.111 15.854 16.027 1.00 65.12 203 LYS A C 1
ATOM 1571 O O . LYS A 1 203 ? 1.815 14.905 16.364 1.00 65.12 203 LYS A O 1
ATOM 1576 N N . LEU A 1 204 ? -0.114 16.062 16.502 1.00 65.12 204 LEU A N 1
ATOM 1577 C CA . LEU A 1 204 ? -0.751 15.197 17.493 1.00 65.12 204 LEU A CA 1
ATOM 1578 C C . LEU A 1 204 ? -2.171 14.816 17.075 1.00 65.12 204 LEU A C 1
ATOM 1580 O O . LEU A 1 204 ? -2.955 15.652 16.637 1.00 65.12 204 LEU A O 1
ATOM 1584 N N . LEU A 1 205 ? -2.496 13.541 17.253 1.00 65.69 205 LEU A N 1
ATOM 1585 C CA . LEU A 1 205 ? -3.841 12.994 17.158 1.00 65.69 205 LEU A CA 1
ATOM 1586 C C . LEU A 1 205 ? -4.174 12.386 18.520 1.00 65.69 205 LEU A C 1
ATOM 1588 O O . LEU A 1 205 ? -3.503 11.440 18.928 1.00 65.69 205 LEU A O 1
ATOM 1592 N N . ALA A 1 206 ? -5.172 12.918 19.219 1.00 66.94 206 ALA A N 1
ATOM 1593 C CA . ALA A 1 206 ? -5.645 12.348 20.476 1.00 66.94 206 ALA A CA 1
ATOM 1594 C C . ALA A 1 206 ? -7.179 12.358 20.519 1.00 66.94 206 ALA A C 1
ATOM 1596 O O . ALA A 1 206 ? -7.810 13.358 20.192 1.00 66.94 206 ALA A O 1
ATOM 1597 N N . GLY A 1 207 ? -7.783 11.230 20.883 1.00 66.75 207 GLY A N 1
ATOM 1598 C CA . GLY A 1 207 ? -9.234 11.026 20.842 1.00 66.75 207 GLY A CA 1
ATOM 1599 C C . GLY A 1 207 ? -9.650 9.841 19.964 1.00 66.75 207 GLY A C 1
ATOM 1600 O O . GLY A 1 207 ? -8.821 9.010 19.594 1.00 66.75 207 GLY A O 1
ATOM 1601 N N . LEU A 1 208 ? -10.949 9.723 19.666 1.00 61.22 208 LEU A N 1
ATOM 1602 C CA . LEU A 1 208 ? -11.513 8.591 18.914 1.00 61.22 208 LEU A CA 1
ATOM 1603 C C . LEU A 1 208 ? -11.528 8.922 17.425 1.00 61.22 208 LEU A C 1
ATOM 1605 O O . LEU A 1 208 ? -12.306 9.751 16.958 1.00 61.22 208 LEU A O 1
ATOM 1609 N N . ILE A 1 209 ? -10.658 8.264 16.670 1.00 61.88 209 ILE A N 1
ATOM 1610 C CA . ILE A 1 209 ? -10.407 8.573 15.265 1.00 61.88 209 ILE A CA 1
ATOM 1611 C C . ILE A 1 209 ? -10.762 7.351 14.430 1.00 61.88 209 ILE A C 1
ATOM 1613 O O . ILE A 1 209 ? -10.238 6.267 14.670 1.00 61.88 209 ILE A O 1
ATOM 1617 N N . ASN A 1 210 ? -11.621 7.543 13.427 1.00 62.00 210 ASN A N 1
ATOM 1618 C CA . ASN A 1 210 ? -12.069 6.493 12.507 1.00 62.00 210 ASN A CA 1
ATOM 1619 C C . ASN A 1 210 ? -12.694 5.275 13.212 1.00 62.00 210 ASN A C 1
ATOM 1621 O O . ASN A 1 210 ? -12.507 4.143 12.777 1.00 62.00 210 ASN A O 1
ATOM 1625 N N . CYS A 1 211 ? -13.437 5.505 14.297 1.00 51.22 211 CYS A N 1
ATOM 1626 C CA . CYS A 1 211 ? -14.241 4.468 14.939 1.00 51.22 211 CYS A CA 1
ATOM 1627 C C . CYS A 1 211 ? -15.609 4.333 14.252 1.00 51.22 211 CYS A C 1
ATOM 1629 O O . CYS A 1 211 ? -16.198 5.335 13.826 1.00 51.22 211 CYS A O 1
ATOM 1631 N N . ASP A 1 212 ? -16.115 3.101 14.168 1.00 46.53 212 ASP A N 1
ATOM 1632 C CA . ASP A 1 212 ? -17.415 2.799 13.566 1.00 46.53 212 ASP A CA 1
ATOM 1633 C C . ASP A 1 212 ? -18.559 3.529 14.288 1.00 46.53 212 ASP A C 1
ATOM 1635 O O . ASP A 1 212 ? -18.516 3.816 15.487 1.00 46.53 212 ASP A O 1
ATOM 1639 N N . SER A 1 213 ? -19.597 3.890 13.532 1.00 41.59 213 SER A N 1
ATOM 1640 C CA . SER A 1 213 ? -20.754 4.619 14.050 1.00 41.59 213 SER A CA 1
ATOM 1641 C C . SER A 1 213 ? -21.493 3.814 15.120 1.00 41.59 213 SER A C 1
ATOM 1643 O O . SER A 1 213 ? -22.021 2.749 14.817 1.00 41.59 213 SER A O 1
ATOM 1645 N N . GLY A 1 214 ? -21.571 4.359 16.337 1.00 44.22 214 GLY A N 1
ATOM 1646 C CA . GLY A 1 214 ? -22.314 3.764 17.456 1.00 44.22 214 GLY A CA 1
ATOM 1647 C C . GLY A 1 214 ? -21.703 4.011 18.839 1.00 44.22 214 GLY A C 1
ATOM 1648 O O . GLY A 1 214 ? -22.330 3.681 19.836 1.00 44.22 214 GLY A O 1
ATOM 1649 N N . ILE A 1 215 ? -20.501 4.592 18.914 1.00 47.28 215 ILE A N 1
ATOM 1650 C CA . ILE A 1 215 ? -19.833 4.902 20.183 1.00 47.28 215 ILE A CA 1
ATOM 1651 C C . ILE A 1 215 ? -20.181 6.337 20.607 1.00 47.28 215 ILE A C 1
ATOM 1653 O O . ILE A 1 215 ? -19.650 7.293 20.040 1.00 47.28 215 ILE A O 1
ATOM 1657 N N . GLU A 1 216 ? -21.058 6.494 21.600 1.00 47.44 216 GLU A N 1
ATOM 1658 C CA . GLU A 1 216 ? -21.103 7.714 22.414 1.00 47.44 216 GLU A CA 1
ATOM 1659 C C . GLU A 1 216 ? -19.934 7.665 23.399 1.00 47.44 216 GLU A C 1
ATOM 1661 O O . GLU A 1 216 ? -19.802 6.725 24.179 1.00 47.44 216 GLU A O 1
ATOM 1666 N N . ALA A 1 217 ? -19.040 8.646 23.322 1.00 52.28 217 ALA A N 1
ATOM 1667 C CA . ALA A 1 217 ? -17.843 8.697 24.144 1.00 52.28 217 ALA A CA 1
ATOM 1668 C C . ALA A 1 217 ? -17.585 10.123 24.619 1.00 52.28 217 ALA A C 1
ATOM 1670 O O . ALA A 1 217 ? -17.520 11.054 23.813 1.00 52.28 217 ALA A O 1
ATOM 1671 N N . GLN A 1 218 ? -17.412 10.276 25.929 1.00 51.31 218 GLN A N 1
ATOM 1672 C CA . GLN A 1 218 ? -16.963 11.520 26.540 1.00 51.31 218 GLN A CA 1
ATOM 1673 C C . GLN A 1 218 ? -15.438 11.506 26.660 1.00 51.31 218 GLN A C 1
ATOM 1675 O O . GLN A 1 218 ? -14.861 10.598 27.256 1.00 51.31 218 GLN A O 1
ATOM 1680 N N . GLN A 1 219 ? -14.796 12.517 26.072 1.00 58.88 219 GLN A N 1
ATOM 1681 C CA . GLN A 1 219 ? -13.343 12.678 26.060 1.00 58.88 219 GLN A CA 1
ATOM 1682 C C . GLN A 1 219 ? -12.963 13.960 26.778 1.00 58.88 219 GLN A C 1
ATOM 1684 O O . GLN A 1 219 ? -13.516 15.021 26.488 1.00 58.88 219 GLN A O 1
ATOM 1689 N N . GLU A 1 220 ? -11.989 13.866 27.676 1.00 56.25 220 GLU A N 1
ATOM 1690 C CA . GLU A 1 220 ? -11.521 14.997 28.472 1.00 56.25 220 GLU A CA 1
ATOM 1691 C C . GLU A 1 220 ? -10.086 15.363 28.088 1.00 56.25 220 GLU A C 1
ATOM 1693 O O . GLU A 1 220 ? -9.178 14.524 28.118 1.00 56.25 220 GLU A O 1
ATOM 1698 N N . PHE A 1 221 ? -9.883 16.639 27.748 1.00 67.62 221 PHE A N 1
ATOM 1699 C CA . PHE A 1 221 ? -8.586 17.217 27.405 1.00 67.62 221 PHE A CA 1
ATOM 1700 C C . PHE A 1 221 ? -8.250 18.349 28.380 1.00 67.62 221 PHE A C 1
ATOM 1702 O O . PHE A 1 221 ? -9.012 19.307 28.501 1.00 67.62 221 PHE A O 1
ATOM 1709 N N . HIS A 1 222 ? -7.093 18.266 29.038 1.00 61.84 222 HIS A N 1
ATOM 1710 C CA . HIS A 1 222 ? -6.602 19.287 29.971 1.00 61.84 222 HIS A CA 1
ATOM 1711 C C . HIS A 1 222 ? -5.176 19.732 29.618 1.00 61.84 222 HIS A C 1
ATOM 1713 O O . HIS A 1 222 ? -4.374 18.937 29.120 1.00 61.84 222 HIS A O 1
ATOM 1719 N N . ASP A 1 223 ? -4.847 20.992 29.920 1.00 67.50 223 ASP A N 1
ATOM 1720 C CA . ASP A 1 223 ? -3.528 21.604 29.693 1.00 67.50 223 ASP A CA 1
ATOM 1721 C C . ASP A 1 223 ? -3.018 21.434 28.252 1.00 67.50 223 ASP A C 1
ATOM 1723 O O . ASP A 1 223 ? -1.915 20.936 28.010 1.00 67.50 223 ASP A O 1
ATOM 1727 N N . VAL A 1 224 ? -3.853 21.816 27.282 1.00 73.94 224 VAL A N 1
ATOM 1728 C CA . VAL A 1 224 ? -3.515 21.764 25.856 1.00 73.94 224 VAL A CA 1
ATOM 1729 C C . VAL A 1 224 ? -2.724 23.013 25.461 1.00 73.94 224 VAL A C 1
ATOM 1731 O O . VAL A 1 224 ? -3.243 24.124 25.530 1.00 73.94 224 VAL A O 1
ATOM 1734 N N . ASN A 1 225 ? -1.492 22.837 24.990 1.00 74.25 225 ASN A N 1
ATOM 1735 C CA . ASN A 1 225 ? -0.641 23.902 24.470 1.00 74.25 225 ASN A CA 1
ATOM 1736 C C . ASN A 1 225 ? -0.099 23.529 23.083 1.00 74.25 225 ASN A C 1
ATOM 1738 O O . ASN A 1 225 ? 0.643 22.562 22.945 1.00 74.25 225 ASN A O 1
ATOM 1742 N N . VAL A 1 226 ? -0.449 24.293 22.049 1.00 74.88 226 VAL A N 1
ATOM 1743 C CA . VAL A 1 226 ? 0.017 24.059 20.675 1.00 74.88 226 VAL A CA 1
ATOM 1744 C C . VAL A 1 226 ? 0.750 25.304 20.184 1.00 74.88 226 VAL A C 1
ATOM 1746 O O . VAL A 1 226 ? 0.126 26.315 19.873 1.00 74.88 226 VAL A O 1
ATOM 1749 N N . THR A 1 227 ? 2.074 25.227 20.088 1.00 68.25 227 THR A N 1
ATOM 1750 C CA . THR A 1 227 ? 2.946 26.264 19.531 1.00 68.25 227 THR A CA 1
ATOM 1751 C C . THR A 1 227 ? 3.509 25.783 18.195 1.00 68.25 227 THR A C 1
ATOM 1753 O O . THR A 1 227 ? 4.176 24.762 18.139 1.00 68.25 227 THR A O 1
ATOM 1756 N N . GLY A 1 228 ? 3.140 26.451 17.095 1.00 51.03 228 GLY A N 1
ATOM 1757 C CA . GLY A 1 228 ? 3.659 26.206 15.735 1.00 51.03 228 GLY A CA 1
ATOM 1758 C C . GLY A 1 228 ? 3.472 24.798 15.142 1.00 51.03 228 GLY A C 1
ATOM 1759 O O . GLY A 1 228 ? 4.082 24.483 14.118 1.00 51.03 228 GLY A O 1
ATOM 1760 N N . GLY A 1 229 ? 2.654 23.942 15.759 1.00 67.12 229 GLY A N 1
ATOM 1761 C CA . GLY A 1 229 ? 2.300 22.600 15.287 1.00 67.12 229 GLY A CA 1
ATOM 1762 C C . GLY A 1 229 ? 0.810 22.441 14.956 1.00 67.12 229 GLY A C 1
ATOM 1763 O O . GLY A 1 229 ? 0.070 23.415 14.840 1.00 67.12 229 GLY A O 1
ATOM 1764 N N . SER A 1 230 ? 0.344 21.202 14.784 1.00 66.12 230 SER A N 1
ATOM 1765 C CA . SER A 1 230 ? -1.072 20.888 14.522 1.00 66.12 230 SER A CA 1
ATOM 1766 C C . SER A 1 230 ? -1.561 19.750 15.413 1.00 66.12 230 SER A C 1
ATOM 1768 O O . SER A 1 230 ? -0.960 18.680 15.435 1.00 66.12 230 SER A O 1
ATOM 1770 N N . ALA A 1 231 ? -2.674 19.944 16.116 1.00 70.06 231 ALA A N 1
ATOM 1771 C CA . ALA A 1 231 ? -3.282 18.915 16.954 1.00 70.06 231 ALA A CA 1
ATOM 1772 C C . ALA A 1 231 ? -4.749 18.700 16.568 1.00 70.06 231 ALA A C 1
ATOM 1774 O O . ALA A 1 231 ? -5.481 19.667 16.374 1.00 70.06 231 ALA A O 1
ATOM 1775 N N . PHE A 1 232 ? -5.180 17.442 16.484 1.00 69.38 232 PHE A N 1
ATOM 1776 C CA . PHE A 1 232 ? -6.594 17.072 16.491 1.00 69.38 232 PHE A CA 1
ATOM 1777 C C . PHE A 1 232 ? -6.910 16.420 17.834 1.00 69.38 232 PHE A C 1
ATOM 1779 O O . PHE A 1 232 ? -6.266 15.432 18.200 1.00 69.38 232 PHE A O 1
ATOM 1786 N N . LEU A 1 233 ? -7.888 16.984 18.539 1.00 68.69 233 LEU A N 1
ATOM 1787 C CA . LEU A 1 233 ? -8.357 16.530 19.842 1.00 68.69 233 LEU A CA 1
ATOM 1788 C C . LEU A 1 233 ? -9.861 16.264 19.746 1.00 68.69 233 LEU A C 1
ATOM 1790 O O . LEU A 1 233 ? -10.616 17.187 19.445 1.00 68.69 233 LEU A O 1
ATOM 1794 N N . GLY A 1 234 ? -10.290 15.022 19.962 1.00 66.12 234 GLY A N 1
ATOM 1795 C CA . GLY A 1 234 ? -11.711 14.667 20.029 1.00 66.12 234 GLY A CA 1
ATOM 1796 C C . GLY A 1 234 ? -12.123 13.493 19.141 1.00 66.12 234 GLY A C 1
ATOM 1797 O O . GLY A 1 234 ? -11.311 12.644 18.764 1.00 66.12 234 GLY A O 1
ATOM 1798 N N . VAL A 1 235 ? -13.416 13.445 18.806 1.00 62.25 235 VAL A N 1
ATOM 1799 C CA . VAL A 1 235 ? -14.015 12.380 17.991 1.00 62.25 235 VAL A CA 1
ATOM 1800 C C . VAL A 1 235 ? -14.065 12.800 16.523 1.00 62.25 235 VAL A C 1
ATOM 1802 O O . VAL A 1 235 ? -14.684 13.805 16.176 1.00 62.25 235 VAL A O 1
ATOM 1805 N N . GLY A 1 236 ? -13.435 12.025 15.642 1.00 53.09 236 GLY A N 1
ATOM 1806 C CA . GLY A 1 236 ? -13.377 12.307 14.211 1.00 53.09 236 GLY A CA 1
ATOM 1807 C C . GLY A 1 236 ? -13.730 11.094 13.358 1.00 53.09 236 GLY A C 1
ATOM 1808 O O . GLY A 1 236 ? -13.059 10.065 13.420 1.00 53.09 236 GLY A O 1
ATOM 1809 N N . LYS A 1 237 ? -14.755 11.229 12.509 1.00 54.75 237 LYS A N 1
ATOM 1810 C CA . LYS A 1 237 ? -15.060 10.263 11.441 1.00 54.75 237 LYS A CA 1
ATOM 1811 C C . LYS A 1 237 ? -14.358 10.674 10.150 1.00 54.75 237 LYS A C 1
ATOM 1813 O O . LYS A 1 237 ? -14.355 11.853 9.810 1.00 54.75 237 LYS A O 1
ATOM 1818 N N . ASN A 1 238 ? -13.812 9.701 9.420 1.00 53.62 238 ASN A N 1
ATOM 1819 C CA . ASN A 1 238 ? -13.095 9.916 8.156 1.00 53.62 238 ASN A CA 1
ATOM 1820 C C . ASN A 1 238 ? -11.925 10.907 8.272 1.00 53.62 238 ASN A C 1
ATOM 1822 O O . ASN A 1 238 ? -11.604 11.626 7.323 1.00 53.62 238 ASN A O 1
ATOM 1826 N N . VAL A 1 239 ? -11.281 10.957 9.439 1.00 55.84 239 VAL A N 1
ATOM 1827 C CA . VAL A 1 239 ? -10.063 11.743 9.611 1.00 55.84 239 VAL A CA 1
ATOM 1828 C C . VAL A 1 239 ? -8.948 10.993 8.907 1.00 55.84 239 VAL A C 1
ATOM 1830 O O . VAL A 1 239 ? -8.529 9.908 9.318 1.00 55.84 239 VAL A O 1
ATOM 1833 N N . ASP A 1 240 ? -8.462 11.584 7.823 1.00 58.53 240 ASP A N 1
ATOM 1834 C CA . ASP A 1 240 ? -7.310 11.071 7.105 1.00 58.53 240 ASP A CA 1
ATOM 1835 C C . ASP A 1 240 ? -6.056 11.257 7.971 1.00 58.53 240 ASP A C 1
ATOM 1837 O O . ASP A 1 240 ? -5.399 12.303 7.967 1.00 58.53 240 ASP A O 1
ATOM 1841 N N . SER A 1 241 ? -5.729 10.222 8.746 1.00 47.81 241 SER A N 1
ATOM 1842 C CA . SER A 1 241 ? -4.554 10.201 9.613 1.00 47.81 241 SER A CA 1
ATOM 1843 C C . SER A 1 241 ? -3.268 10.431 8.820 1.00 47.81 241 SER A C 1
ATOM 1845 O O . SER A 1 241 ? -2.309 10.961 9.382 1.00 47.81 241 SER A O 1
ATOM 1847 N N . LYS A 1 242 ? -3.248 10.142 7.508 1.00 45.78 242 LYS A N 1
ATOM 1848 C CA . LYS A 1 242 ? -2.112 10.442 6.631 1.00 45.78 242 LYS A CA 1
ATOM 1849 C C . LYS A 1 242 ? -2.006 11.935 6.341 1.00 45.78 242 LYS A C 1
ATOM 1851 O O . LYS A 1 242 ? -0.886 12.426 6.336 1.00 45.78 242 LYS A O 1
ATOM 1856 N N . LYS A 1 243 ? -3.094 12.701 6.213 1.00 47.53 243 LYS A N 1
ATOM 1857 C CA . LYS A 1 243 ? -3.010 14.176 6.091 1.00 47.53 243 LYS A CA 1
ATOM 1858 C C . LYS A 1 243 ? -2.425 14.846 7.336 1.00 47.53 243 LYS A C 1
ATOM 1860 O O . LYS A 1 243 ? -1.705 15.836 7.221 1.00 47.53 243 LYS A O 1
ATOM 1865 N N . LEU A 1 244 ? -2.685 14.297 8.526 1.00 42.16 244 LEU A N 1
ATOM 1866 C CA . LEU A 1 244 ? -2.120 14.829 9.771 1.00 42.16 244 LEU A CA 1
ATOM 1867 C C . LEU A 1 244 ? -0.701 14.327 10.064 1.00 42.16 244 LEU A C 1
ATOM 1869 O O . LEU A 1 244 ? 0.099 15.116 10.556 1.00 42.16 244 LEU A O 1
ATOM 1873 N N . THR A 1 245 ? -0.347 13.084 9.720 1.00 38.88 245 THR A N 1
ATOM 1874 C CA . THR A 1 245 ? 0.974 12.482 10.021 1.00 38.88 245 THR A CA 1
ATOM 1875 C C . THR A 1 245 ? 1.999 12.582 8.893 1.00 38.88 245 THR A C 1
ATOM 1877 O O . THR A 1 245 ? 3.201 12.536 9.157 1.00 38.88 245 THR A O 1
ATOM 1880 N N . THR A 1 246 ? 1.577 12.785 7.643 1.00 42.31 246 THR A N 1
ATOM 1881 C CA . THR A 1 246 ? 2.510 13.152 6.575 1.00 42.31 246 THR A CA 1
ATOM 1882 C C . THR A 1 246 ? 2.797 14.641 6.690 1.00 42.31 246 THR A C 1
ATOM 1884 O O . THR A 1 246 ? 1.907 15.476 6.864 1.00 42.31 246 THR A O 1
ATOM 1887 N N . GLY A 1 247 ? 4.076 14.995 6.737 1.00 40.50 247 GLY A N 1
ATOM 1888 C CA . GLY A 1 247 ? 4.488 16.387 6.704 1.00 40.50 247 GLY A CA 1
ATOM 1889 C C . GLY A 1 247 ? 4.013 17.002 5.395 1.00 40.50 247 GLY A C 1
ATOM 1890 O O . GLY A 1 247 ? 4.576 16.710 4.348 1.00 40.50 247 GLY A O 1
ATOM 1891 N N . SER A 1 248 ? 3.014 17.872 5.453 1.00 43.91 248 SER A N 1
ATOM 1892 C CA . SER A 1 248 ? 2.667 18.783 4.371 1.00 43.91 248 SER A CA 1
ATOM 1893 C C . SER A 1 248 ? 3.674 19.933 4.345 1.00 43.91 248 SER A C 1
ATOM 1895 O O . SER A 1 248 ? 3.313 21.099 4.457 1.00 43.91 248 SER A O 1
ATOM 1897 N N . TYR A 1 249 ? 4.959 19.601 4.223 1.00 44.25 249 TYR A N 1
ATOM 1898 C CA . TYR A 1 249 ? 5.854 20.511 3.529 1.00 44.25 249 TYR A CA 1
ATOM 1899 C C . TYR A 1 249 ? 5.428 20.431 2.066 1.00 44.25 249 TYR A C 1
ATOM 1901 O O . TYR A 1 249 ? 5.395 19.340 1.494 1.00 44.25 249 TYR A O 1
ATOM 1909 N N . ASN A 1 250 ? 5.055 21.571 1.488 1.00 50.22 250 ASN A N 1
ATOM 1910 C CA . ASN A 1 250 ? 4.783 21.696 0.060 1.00 50.22 250 ASN A CA 1
ATOM 1911 C C . ASN A 1 250 ? 3.565 20.897 -0.456 1.00 50.22 250 ASN A C 1
ATOM 1913 O O . ASN A 1 250 ? 3.534 20.528 -1.621 1.00 50.22 250 ASN A O 1
ATOM 1917 N N . GLU A 1 251 ? 2.526 20.651 0.354 1.00 64.38 251 GLU A N 1
ATOM 1918 C CA . GLU A 1 251 ? 1.331 19.887 -0.082 1.00 64.38 251 GLU A CA 1
ATOM 1919 C C . GLU A 1 251 ? 0.676 20.460 -1.345 1.00 64.38 251 GLU A C 1
ATOM 1921 O O . GLU A 1 251 ? 0.291 19.715 -2.240 1.00 64.38 251 GLU A O 1
ATOM 1926 N N . GLN A 1 252 ? 0.604 21.788 -1.464 1.00 70.00 252 GLN A N 1
ATOM 1927 C CA . GLN A 1 252 ? 0.111 22.433 -2.683 1.00 70.00 252 GLN A CA 1
ATOM 1928 C C . GLN A 1 252 ? 0.972 22.078 -3.904 1.00 70.00 252 GLN A C 1
ATOM 1930 O O . GLN A 1 252 ? 0.425 21.756 -4.957 1.00 70.00 252 GLN A O 1
ATOM 1935 N N . LEU A 1 253 ? 2.301 22.059 -3.751 1.00 69.69 253 LEU A N 1
ATOM 1936 C CA . LEU A 1 253 ? 3.218 21.613 -4.802 1.00 69.69 253 LEU A CA 1
ATOM 1937 C C . LEU A 1 253 ? 3.018 20.120 -5.095 1.00 69.69 253 LEU A C 1
ATOM 1939 O O . LEU A 1 253 ? 2.925 19.747 -6.256 1.00 69.69 253 LEU A O 1
ATOM 1943 N N . ARG A 1 254 ? 2.826 19.267 -4.079 1.00 72.12 254 ARG A N 1
ATOM 1944 C CA . ARG A 1 254 ? 2.553 17.827 -4.270 1.00 72.12 254 ARG A CA 1
ATOM 1945 C C . ARG A 1 254 ? 1.261 17.545 -5.008 1.00 72.12 254 ARG A C 1
ATOM 1947 O O . ARG A 1 254 ? 1.209 16.635 -5.834 1.00 72.12 254 ARG A O 1
ATOM 1954 N N . LEU A 1 255 ? 0.213 18.298 -4.705 1.00 75.81 255 LEU A N 1
ATOM 1955 C CA . LEU A 1 255 ? -1.055 18.197 -5.414 1.00 75.81 255 LEU A CA 1
ATOM 1956 C C . LEU A 1 255 ? -0.904 18.673 -6.860 1.00 75.81 255 LEU A C 1
ATOM 1958 O O . LEU A 1 255 ? -1.451 18.031 -7.755 1.00 75.81 255 LEU A O 1
ATOM 1962 N N . ALA A 1 256 ? -0.126 19.734 -7.096 1.00 80.00 256 ALA A N 1
ATOM 1963 C CA . ALA A 1 256 ? 0.178 20.223 -8.437 1.00 80.00 256 ALA A CA 1
ATOM 1964 C C . ALA A 1 256 ? 1.006 19.213 -9.253 1.00 80.00 256 ALA A C 1
ATOM 1966 O O . ALA A 1 256 ? 0.647 18.905 -10.384 1.00 80.00 256 ALA A O 1
ATOM 1967 N N . GLU A 1 257 ? 2.050 18.617 -8.674 1.00 78.06 257 GLU A N 1
ATOM 1968 C CA . GLU A 1 257 ? 2.883 17.582 -9.311 1.00 78.06 257 GLU A CA 1
ATOM 1969 C C . GLU A 1 257 ? 2.098 16.321 -9.694 1.00 78.06 257 GLU A C 1
ATOM 1971 O O . GLU A 1 257 ? 2.428 15.634 -10.662 1.00 78.06 257 GLU A O 1
ATOM 1976 N N . ARG A 1 258 ? 1.061 15.990 -8.918 1.00 82.25 258 ARG A N 1
ATOM 1977 C CA . ARG A 1 258 ? 0.174 14.842 -9.163 1.00 82.25 258 ARG A CA 1
ATOM 1978 C C . ARG A 1 258 ? -1.041 15.203 -10.014 1.00 82.25 258 ARG A C 1
ATOM 1980 O O . ARG A 1 258 ? -1.868 14.334 -10.301 1.00 82.25 258 ARG A O 1
ATOM 1987 N N . HIS A 1 259 ? -1.190 16.466 -10.407 1.00 85.75 259 HIS A N 1
ATOM 1988 C CA . HIS A 1 259 ? -2.308 16.890 -11.230 1.00 85.75 259 HIS A CA 1
ATOM 1989 C C . HIS A 1 259 ? -2.135 16.371 -12.660 1.00 85.75 259 HIS A C 1
ATOM 1991 O O . HIS A 1 259 ? -1.366 16.907 -13.452 1.00 85.75 259 HIS A O 1
ATOM 1997 N N . LEU A 1 260 ? -2.888 15.325 -12.992 1.00 88.12 260 LEU A N 1
ATOM 1998 C CA . LEU A 1 260 ? -2.975 14.781 -14.341 1.00 88.12 260 LEU A CA 1
ATOM 1999 C C . LEU A 1 260 ? -4.277 15.234 -15.005 1.00 88.12 260 LEU A C 1
ATOM 2001 O O . LEU A 1 260 ? -5.365 14.921 -14.509 1.00 88.12 260 LEU A O 1
ATOM 2005 N N . LYS A 1 261 ? -4.161 15.920 -16.144 1.00 91.75 261 LYS A N 1
ATOM 2006 C CA . LYS A 1 261 ? -5.285 16.233 -17.031 1.00 91.75 261 LYS A CA 1
ATOM 2007 C C . LYS A 1 261 ? -5.417 15.127 -18.077 1.00 91.75 261 LYS A C 1
ATOM 2009 O O . LYS A 1 261 ? -4.442 14.821 -18.750 1.00 91.75 261 LYS A O 1
ATOM 2014 N N . PHE A 1 262 ? -6.610 14.555 -18.216 1.00 94.62 262 PHE A N 1
ATOM 2015 C CA . PHE A 1 262 ? -6.902 13.500 -19.188 1.00 94.62 262 PHE A CA 1
ATOM 2016 C C . PHE A 1 262 ? -8.398 13.479 -19.547 1.00 94.62 262 PHE A C 1
ATOM 2018 O O . PHE A 1 262 ? -9.226 14.003 -18.797 1.00 94.62 262 PHE A O 1
ATOM 2025 N N . ASP A 1 263 ? -8.747 12.881 -20.688 1.00 96.50 263 ASP A N 1
ATOM 2026 C CA . ASP A 1 263 ? -10.129 12.731 -21.155 1.00 96.50 263 ASP A CA 1
ATOM 2027 C C . ASP A 1 263 ? -10.758 11.437 -20.606 1.00 96.50 263 ASP A C 1
ATOM 2029 O O . ASP A 1 263 ? -10.428 10.315 -21.003 1.00 96.50 263 ASP A O 1
ATOM 2033 N N . VAL A 1 264 ? -11.711 11.606 -19.687 1.00 95.56 264 VAL A N 1
ATOM 2034 C CA . VAL A 1 264 ? -12.452 10.509 -19.048 1.00 95.56 264 VAL A CA 1
ATOM 2035 C C . VAL A 1 264 ? -13.328 9.747 -20.048 1.00 95.56 264 VAL A C 1
ATOM 2037 O O . VAL A 1 264 ? -13.435 8.523 -19.963 1.00 95.56 264 VAL A O 1
ATOM 2040 N N . PHE A 1 265 ? -13.954 10.431 -21.007 1.00 96.12 265 PHE A N 1
ATOM 2041 C CA . PHE A 1 265 ? -14.801 9.780 -22.007 1.00 96.12 265 PHE A CA 1
ATOM 2042 C C . PHE A 1 265 ? -13.963 8.973 -22.991 1.00 96.12 265 PHE A C 1
ATOM 2044 O O . PHE A 1 265 ? -14.351 7.861 -23.349 1.00 96.12 265 PHE A O 1
ATOM 2051 N N . ALA A 1 266 ? -12.806 9.495 -23.396 1.00 97.19 266 ALA A N 1
ATOM 2052 C CA . ALA A 1 266 ? -11.845 8.741 -24.190 1.00 97.19 266 ALA A CA 1
ATOM 2053 C C . ALA A 1 266 ? -11.360 7.496 -23.447 1.00 97.19 266 ALA A C 1
ATOM 2055 O O . ALA A 1 266 ? -11.360 6.413 -24.029 1.00 97.19 266 ALA A O 1
ATOM 2056 N N . LEU A 1 267 ? -11.048 7.616 -22.153 1.00 97.25 267 LEU A N 1
ATOM 2057 C CA . LEU A 1 267 ? -10.640 6.475 -21.337 1.00 97.25 267 LEU A CA 1
ATOM 2058 C C . LEU A 1 267 ? -11.743 5.408 -21.263 1.00 97.25 267 LEU A C 1
ATOM 2060 O O . LEU A 1 267 ? -11.466 4.232 -21.483 1.00 97.25 267 LEU A O 1
ATOM 2064 N N . LYS A 1 268 ? -13.006 5.805 -21.042 1.00 97.19 268 LYS A N 1
ATOM 2065 C CA . LYS A 1 268 ? -14.153 4.878 -21.085 1.00 97.19 268 LYS A CA 1
ATOM 2066 C C . LYS A 1 268 ? -14.296 4.196 -22.449 1.00 97.19 268 LYS A C 1
ATOM 2068 O O . LYS A 1 268 ? -14.551 2.996 -22.492 1.00 97.19 268 LYS A O 1
ATOM 2073 N N . ARG A 1 269 ? -14.124 4.933 -23.555 1.00 97.31 269 ARG A N 1
ATOM 2074 C CA . ARG A 1 269 ? -14.169 4.359 -24.912 1.00 97.3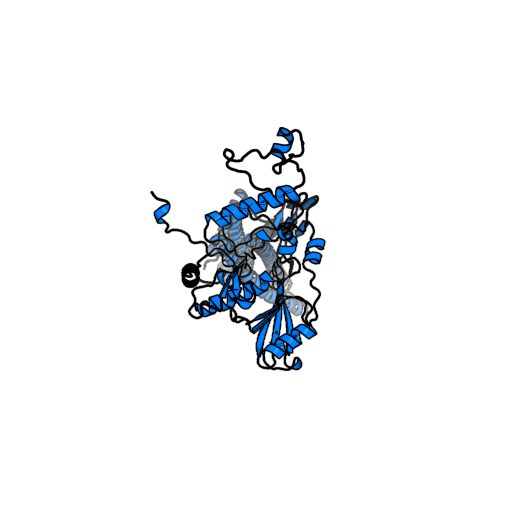1 269 ARG A CA 1
ATOM 2075 C C . ARG A 1 269 ? -13.067 3.330 -25.127 1.00 97.31 269 ARG A C 1
ATOM 2077 O O . ARG A 1 269 ? -13.363 2.272 -25.662 1.00 97.31 269 ARG A O 1
ATOM 2084 N N . ILE A 1 270 ? -11.842 3.614 -24.685 1.00 97.44 270 ILE A N 1
ATOM 2085 C CA . ILE A 1 270 ? -10.728 2.663 -24.782 1.00 97.44 270 ILE A CA 1
ATOM 2086 C C . ILE A 1 270 ? -11.029 1.408 -23.966 1.00 97.44 270 ILE A C 1
ATOM 2088 O O . ILE A 1 270 ? -10.935 0.317 -24.507 1.00 97.44 270 ILE A O 1
ATOM 2092 N N . ILE A 1 271 ? -11.467 1.552 -22.709 1.00 97.56 271 ILE A N 1
ATOM 2093 C CA . ILE A 1 271 ? -11.832 0.408 -21.857 1.00 97.56 271 ILE A CA 1
ATOM 2094 C C . ILE A 1 271 ? -12.893 -0.469 -22.529 1.00 97.56 271 ILE A C 1
ATOM 2096 O O . ILE A 1 271 ? -12.775 -1.689 -22.504 1.00 97.56 271 ILE A O 1
ATOM 2100 N N . ALA A 1 272 ? -13.927 0.134 -23.118 1.00 96.75 272 ALA A N 1
ATOM 2101 C CA . ALA A 1 272 ? -14.986 -0.606 -23.796 1.00 96.75 272 ALA A CA 1
ATOM 2102 C C . ALA A 1 272 ? -14.490 -1.285 -25.085 1.00 96.75 272 ALA A C 1
ATOM 2104 O O . ALA A 1 272 ? -14.764 -2.467 -25.299 1.00 96.75 272 ALA A O 1
ATOM 2105 N N . ALA A 1 273 ? -13.693 -0.574 -25.888 1.00 96.25 273 ALA A N 1
ATOM 2106 C CA . ALA A 1 273 ? -13.103 -1.089 -27.121 1.00 96.25 273 ALA A CA 1
ATOM 2107 C C . ALA A 1 273 ? -12.167 -2.283 -26.877 1.00 96.25 273 ALA A C 1
ATOM 2109 O O . ALA A 1 273 ? -12.148 -3.202 -27.684 1.00 96.25 273 ALA A O 1
ATOM 2110 N N . THR A 1 274 ? -11.458 -2.325 -25.743 1.00 95.56 274 THR A N 1
ATOM 2111 C CA . THR A 1 274 ? -10.619 -3.470 -25.346 1.00 95.56 274 THR A CA 1
ATOM 2112 C C . THR A 1 274 ? -11.393 -4.792 -25.245 1.00 95.56 274 THR A C 1
ATOM 2114 O O . THR A 1 274 ? -10.792 -5.862 -25.300 1.00 95.56 274 THR A O 1
ATOM 2117 N N . PHE A 1 275 ? -12.717 -4.740 -25.084 1.00 95.25 275 PHE A N 1
ATOM 2118 C CA . PHE A 1 275 ? -13.582 -5.921 -25.021 1.00 95.25 275 PHE A CA 1
ATOM 2119 C C . PHE A 1 275 ? -14.612 -5.964 -26.149 1.00 95.25 275 PHE A C 1
ATOM 2121 O O . PHE A 1 275 ? -15.617 -6.656 -26.000 1.00 95.25 275 PHE A O 1
ATOM 2128 N N . ASP A 1 276 ? -14.392 -5.204 -27.227 1.00 95.19 276 ASP A N 1
ATOM 2129 C CA . ASP A 1 276 ? -15.298 -5.099 -28.375 1.00 95.19 276 ASP A CA 1
ATOM 2130 C C . ASP A 1 276 ? -16.731 -4.691 -27.982 1.00 95.19 276 ASP A C 1
ATOM 2132 O O . ASP A 1 276 ? -17.722 -5.185 -28.521 1.00 95.19 276 ASP A O 1
ATOM 2136 N N . ARG A 1 277 ? -16.851 -3.776 -27.007 1.00 94.25 277 ARG A N 1
ATOM 2137 C CA . ARG A 1 277 ? -18.131 -3.291 -26.466 1.00 94.25 277 ARG A CA 1
ATOM 2138 C C . ARG A 1 277 ? -18.310 -1.787 -26.660 1.00 94.25 277 ARG A C 1
ATOM 2140 O O . ARG A 1 277 ? -17.329 -1.040 -26.697 1.00 94.25 277 ARG A O 1
ATOM 2147 N N . PRO A 1 278 ? -19.558 -1.297 -26.730 1.00 94.81 278 PRO A N 1
ATOM 2148 C CA . PRO A 1 278 ? -19.828 0.131 -26.693 1.00 94.81 278 PRO A CA 1
ATOM 2149 C C . PRO A 1 278 ? -19.600 0.705 -25.287 1.00 94.81 278 PRO A C 1
ATOM 2151 O O . PRO A 1 278 ? -19.812 0.050 -24.268 1.00 94.81 278 PRO A O 1
ATOM 2154 N N . ALA A 1 279 ? -19.224 1.984 -25.208 1.00 92.62 279 ALA A N 1
ATOM 2155 C CA . ALA A 1 279 ? -19.000 2.665 -23.927 1.00 92.62 279 ALA A CA 1
ATOM 2156 C C . ALA A 1 279 ? -20.270 2.795 -23.058 1.00 92.62 279 ALA A C 1
ATOM 2158 O O . ALA A 1 279 ? -20.157 3.061 -21.859 1.00 92.62 279 ALA A O 1
ATOM 2159 N N . SER A 1 280 ? -21.457 2.615 -23.652 1.00 93.69 280 SER A N 1
ATOM 2160 C CA . SER A 1 280 ? -22.748 2.547 -22.955 1.00 93.69 280 SER A CA 1
ATOM 2161 C C . SER A 1 280 ? -22.866 1.341 -22.025 1.00 93.69 280 SER A C 1
ATOM 2163 O O . SER A 1 280 ? -23.628 1.405 -21.067 1.00 93.69 280 SER A O 1
ATOM 2165 N N . ASP A 1 281 ? -22.092 0.278 -22.262 1.00 95.19 281 ASP A N 1
ATOM 2166 C CA . ASP A 1 281 ? -22.119 -0.929 -21.429 1.00 95.19 281 ASP A CA 1
ATOM 2167 C C . ASP A 1 281 ? -21.398 -0.731 -20.091 1.00 95.19 281 ASP A C 1
ATOM 2169 O O . ASP A 1 281 ? -21.524 -1.567 -19.197 1.00 95.19 281 ASP A O 1
ATOM 2173 N N . ILE A 1 282 ? -20.642 0.362 -19.929 1.00 96.44 282 ILE A N 1
ATOM 2174 C CA . ILE A 1 282 ? -20.007 0.726 -18.660 1.00 96.44 282 ILE A CA 1
ATOM 2175 C C . ILE A 1 282 ? -21.031 1.466 -17.793 1.00 96.44 282 ILE A C 1
ATOM 2177 O O . ILE A 1 282 ? -21.214 2.682 -17.938 1.00 96.44 282 ILE A O 1
ATOM 2181 N N . VAL A 1 283 ? -21.653 0.728 -16.871 1.00 96.00 283 VAL A N 1
ATOM 2182 C CA . VAL A 1 283 ? -22.684 1.225 -15.943 1.00 96.00 283 VAL A CA 1
ATOM 2183 C C . VAL A 1 283 ? -22.111 2.099 -14.838 1.00 96.00 283 VAL A C 1
ATOM 2185 O O . VAL A 1 283 ? -22.734 3.079 -14.443 1.00 96.00 283 VAL A O 1
ATOM 2188 N N . GLU A 1 284 ? -20.897 1.798 -14.376 1.00 95.06 284 GLU A N 1
ATOM 2189 C CA . GLU A 1 284 ? -20.229 2.576 -13.337 1.00 95.06 284 GLU A CA 1
ATOM 2190 C C . GLU A 1 284 ? -18.776 2.834 -13.710 1.00 95.06 284 GLU A C 1
ATOM 2192 O O . GLU A 1 284 ? -18.064 1.956 -14.199 1.00 95.06 284 GLU A O 1
ATOM 2197 N N . PHE A 1 285 ? -18.329 4.061 -13.455 1.00 95.12 285 PHE A N 1
ATOM 2198 C CA . PHE A 1 285 ? -16.939 4.460 -13.599 1.00 95.12 285 PHE A CA 1
ATOM 2199 C C . PHE A 1 285 ? -16.586 5.435 -12.480 1.00 95.12 285 PHE A C 1
ATOM 2201 O O . PHE A 1 285 ? -17.126 6.540 -12.427 1.00 95.12 285 PHE A O 1
ATOM 2208 N N . PHE A 1 286 ? -15.694 5.033 -11.580 1.00 94.19 286 PHE A N 1
ATOM 2209 C CA . PHE A 1 286 ? -15.334 5.842 -10.418 1.00 94.19 286 PHE A CA 1
ATOM 2210 C C . PHE A 1 286 ? -13.864 5.671 -10.040 1.00 94.19 286 PHE A C 1
ATOM 2212 O O . PHE A 1 286 ? -13.200 4.700 -10.411 1.00 94.19 286 PHE A O 1
ATOM 2219 N N . LYS A 1 287 ? -13.337 6.647 -9.294 1.00 93.38 287 LYS A N 1
ATOM 2220 C CA . LYS A 1 287 ? -11.984 6.584 -8.737 1.00 93.38 287 LYS A CA 1
ATOM 2221 C C . LYS A 1 287 ? -11.975 5.574 -7.592 1.00 93.38 287 LYS A C 1
ATOM 2223 O O . LYS A 1 287 ? -12.591 5.823 -6.561 1.00 93.38 287 LYS A O 1
ATOM 2228 N N . LEU A 1 288 ? -11.274 4.461 -7.776 1.00 89.69 288 LEU A N 1
ATOM 2229 C CA . LEU A 1 288 ? -11.168 3.397 -6.782 1.00 89.69 288 LEU A CA 1
ATOM 2230 C C . LEU A 1 288 ? -10.169 3.765 -5.684 1.00 89.69 288 LEU A C 1
ATOM 2232 O O . LEU A 1 288 ? -10.454 3.603 -4.501 1.00 89.69 288 LEU A O 1
ATOM 2236 N N . SER A 1 289 ? -8.986 4.243 -6.071 1.00 84.56 289 SER A N 1
ATOM 2237 C CA . SER A 1 289 ? -7.919 4.574 -5.128 1.00 84.56 289 SER A CA 1
ATOM 2238 C C . SER A 1 289 ? -6.867 5.501 -5.738 1.00 84.56 289 SER A C 1
ATOM 2240 O O . SER A 1 289 ? -6.791 5.704 -6.952 1.00 84.56 289 SER A O 1
ATOM 2242 N N . GLU A 1 290 ? -6.043 6.084 -4.870 1.00 81.81 290 GLU A N 1
ATOM 2243 C CA . GLU A 1 290 ? -4.853 6.848 -5.240 1.00 81.81 290 GLU A CA 1
ATOM 2244 C C . GLU A 1 290 ? -3.654 6.297 -4.468 1.00 81.81 290 GLU A C 1
ATOM 2246 O O . GLU A 1 290 ? -3.685 6.176 -3.243 1.00 81.81 290 GLU A O 1
ATOM 2251 N N . GLY A 1 291 ? -2.607 5.927 -5.203 1.00 72.31 291 GLY A N 1
ATOM 2252 C CA . GLY A 1 291 ? -1.328 5.501 -4.642 1.00 72.31 291 GLY A CA 1
ATOM 2253 C C . GLY A 1 291 ? -0.298 6.629 -4.655 1.00 72.31 291 GLY A C 1
ATOM 2254 O O . GLY A 1 291 ? -0.616 7.777 -4.951 1.00 72.31 291 GLY A O 1
ATOM 2255 N N . GLY A 1 292 ? 0.965 6.291 -4.382 1.00 70.25 292 GLY A N 1
ATOM 2256 C CA . GLY A 1 292 ? 2.082 7.237 -4.513 1.00 70.25 292 GLY A CA 1
ATOM 2257 C C . GLY A 1 292 ? 2.446 7.574 -5.964 1.00 70.25 292 GLY A C 1
ATOM 2258 O O . GLY A 1 292 ? 2.990 8.643 -6.216 1.00 70.25 292 GLY A O 1
ATOM 2259 N N . PHE A 1 293 ? 2.108 6.687 -6.905 1.00 77.88 293 PHE A N 1
ATOM 2260 C CA . PHE A 1 293 ? 2.551 6.758 -8.305 1.00 77.88 293 PHE A CA 1
ATOM 2261 C C . PHE A 1 293 ? 1.404 6.800 -9.316 1.00 77.88 293 PHE A C 1
ATOM 2263 O O . PHE A 1 293 ? 1.590 7.252 -10.435 1.00 77.88 293 PHE A O 1
ATOM 2270 N N . ASN A 1 294 ? 0.217 6.311 -8.946 1.00 85.00 294 ASN A N 1
ATOM 2271 C CA . ASN A 1 294 ? -0.886 6.124 -9.881 1.00 85.00 294 ASN A CA 1
ATOM 2272 C C . ASN A 1 294 ? -2.216 6.561 -9.273 1.00 85.00 294 ASN A C 1
ATOM 2274 O O . ASN A 1 294 ? -2.466 6.351 -8.079 1.00 85.00 294 ASN A O 1
ATOM 2278 N N . ARG A 1 295 ? -3.100 7.060 -10.134 1.00 89.69 295 ARG A N 1
ATOM 2279 C CA . ARG A 1 295 ? -4.538 7.131 -9.890 1.00 89.69 295 ARG A CA 1
ATOM 2280 C C . ARG A 1 295 ? -5.203 5.899 -10.491 1.00 89.69 295 ARG A C 1
ATOM 2282 O O . ARG A 1 295 ? -4.889 5.506 -11.614 1.00 89.69 295 ARG A O 1
ATOM 2289 N N . VAL A 1 296 ? -6.104 5.284 -9.734 1.00 93.31 296 VAL A N 1
ATOM 2290 C CA . VAL A 1 296 ? -6.741 4.020 -10.103 1.00 93.31 296 VAL A CA 1
ATOM 2291 C C . VAL A 1 296 ? -8.243 4.227 -10.214 1.00 93.31 296 VAL A C 1
ATOM 2293 O O . VAL A 1 296 ? -8.894 4.679 -9.271 1.00 93.31 296 VAL A O 1
ATOM 2296 N N . PHE A 1 297 ? -8.795 3.876 -11.365 1.00 95.44 297 PHE A N 1
ATOM 2297 C CA . PHE A 1 297 ? -10.223 3.886 -11.645 1.00 95.44 297 PHE A CA 1
ATOM 2298 C C . PHE A 1 297 ? -10.729 2.464 -11.821 1.00 95.44 297 PHE A C 1
ATOM 2300 O O . PHE A 1 297 ? -10.003 1.593 -12.301 1.00 95.44 297 PHE A O 1
ATOM 2307 N N . GLN A 1 298 ? -11.985 2.248 -11.455 1.00 96.38 298 GLN A N 1
ATOM 2308 C CA . GLN A 1 298 ? -12.698 1.013 -11.734 1.00 96.38 298 GLN A CA 1
ATOM 2309 C C . GLN A 1 298 ? -13.840 1.301 -12.707 1.00 96.38 298 GLN A C 1
ATOM 2311 O O . GLN A 1 298 ? -14.581 2.269 -12.527 1.00 96.38 298 GLN A O 1
ATOM 2316 N N . ALA A 1 299 ? -13.964 0.448 -13.721 1.00 97.00 299 ALA A N 1
ATOM 2317 C CA . ALA A 1 299 ? -15.084 0.410 -14.648 1.00 97.00 299 ALA A CA 1
ATOM 2318 C C . ALA A 1 299 ? -15.862 -0.896 -14.448 1.00 97.00 299 ALA A C 1
ATOM 2320 O O . ALA A 1 299 ? -15.261 -1.974 -14.481 1.00 97.00 299 ALA A O 1
ATOM 2321 N N . ASN A 1 300 ? -17.177 -0.794 -14.265 1.00 96.56 300 ASN A N 1
ATOM 2322 C CA . ASN A 1 300 ? -18.074 -1.944 -14.160 1.00 96.56 300 ASN A CA 1
ATOM 2323 C C . ASN A 1 300 ? -18.954 -2.007 -15.405 1.00 96.56 300 ASN A C 1
ATOM 2325 O O . ASN A 1 300 ? -19.584 -1.011 -15.770 1.00 96.56 300 ASN A O 1
ATOM 2329 N N . PHE A 1 301 ? -18.986 -3.171 -16.046 1.00 96.44 301 PHE A N 1
ATOM 2330 C CA . PHE A 1 301 ? -19.850 -3.449 -17.186 1.00 96.44 301 PHE A CA 1
ATOM 2331 C C . PHE A 1 301 ? -21.211 -4.005 -16.743 1.00 96.44 301 PHE A C 1
ATOM 2333 O O . PHE A 1 301 ? -21.334 -4.567 -15.654 1.00 96.44 301 PHE A O 1
ATOM 2340 N N . VAL A 1 302 ? -22.222 -3.887 -17.611 1.00 95.62 302 VAL A N 1
ATOM 2341 C CA . VAL A 1 302 ? -23.585 -4.430 -17.414 1.00 95.62 302 VAL A CA 1
ATOM 2342 C C . VAL A 1 302 ? -23.622 -5.923 -17.066 1.00 95.62 302 VAL A C 1
ATOM 2344 O O . VAL A 1 302 ? -24.519 -6.365 -16.359 1.00 95.62 302 VAL A O 1
ATOM 2347 N N . ASP A 1 303 ? -22.651 -6.703 -17.540 1.00 93.00 303 ASP A N 1
ATOM 2348 C CA . ASP A 1 303 ? -22.541 -8.148 -17.306 1.00 93.00 303 ASP A CA 1
ATOM 2349 C C . ASP A 1 303 ? -21.782 -8.499 -16.015 1.00 93.00 303 ASP A C 1
ATOM 2351 O O . ASP A 1 303 ? -21.480 -9.664 -15.762 1.00 93.00 303 ASP A O 1
ATOM 2355 N N . GLY A 1 304 ? -21.439 -7.495 -15.205 1.00 92.25 304 GLY A N 1
ATOM 2356 C CA . GLY A 1 304 ? -20.693 -7.655 -13.960 1.00 92.25 304 GLY A CA 1
ATOM 2357 C C . GLY A 1 304 ? -19.173 -7.694 -14.130 1.00 92.25 304 GLY A C 1
ATOM 2358 O O . GLY A 1 304 ? -18.457 -7.746 -13.124 1.00 92.25 304 GLY A O 1
ATOM 2359 N N . LYS A 1 305 ? -18.635 -7.624 -15.360 1.00 93.00 305 LYS A N 1
ATOM 2360 C CA . LYS A 1 305 ? -17.181 -7.566 -15.563 1.00 93.00 305 LYS A CA 1
ATOM 2361 C C . LYS A 1 305 ? -16.614 -6.279 -14.961 1.00 93.00 305 LYS A C 1
ATOM 2363 O O . LYS A 1 305 ? -17.061 -5.178 -15.277 1.00 93.00 305 LYS A O 1
ATOM 2368 N N . CYS A 1 306 ? -15.600 -6.423 -14.111 1.00 94.88 306 CYS A N 1
ATOM 2369 C CA . CYS A 1 306 ? -14.917 -5.312 -13.451 1.00 94.88 306 CYS A CA 1
ATOM 2370 C C . CYS A 1 306 ? -13.503 -5.146 -14.012 1.00 94.88 306 CYS A C 1
ATOM 2372 O O . CYS A 1 306 ? -12.744 -6.112 -14.091 1.00 94.88 306 CYS A O 1
ATOM 2374 N N . VAL A 1 307 ? -13.131 -3.917 -14.356 1.00 96.81 307 VAL A N 1
ATOM 2375 C CA . VAL A 1 307 ? -11.845 -3.598 -14.990 1.00 96.81 307 VAL A CA 1
ATOM 2376 C C . VAL A 1 307 ? -11.179 -2.447 -14.253 1.00 96.81 307 VAL A C 1
ATOM 2378 O O . VAL A 1 307 ? -11.853 -1.516 -13.808 1.00 96.81 307 VAL A O 1
ATOM 2381 N N . ILE A 1 308 ? -9.856 -2.508 -14.123 1.00 97.38 308 ILE A N 1
ATOM 2382 C CA . ILE A 1 308 ? -9.052 -1.449 -13.520 1.00 97.38 308 ILE A CA 1
ATOM 2383 C C . ILE A 1 308 ? -8.354 -0.643 -14.610 1.00 97.38 308 ILE A C 1
ATOM 2385 O O . ILE A 1 308 ? -7.714 -1.204 -15.494 1.00 97.38 308 ILE A O 1
ATOM 2389 N N . ALA A 1 309 ? -8.427 0.681 -14.503 1.00 97.25 309 ALA A N 1
ATOM 2390 C CA . ALA A 1 309 ? -7.617 1.607 -15.280 1.00 97.25 309 ALA A CA 1
ATOM 2391 C C . ALA A 1 309 ? -6.647 2.345 -14.350 1.00 97.25 309 ALA A C 1
ATOM 2393 O O . ALA A 1 309 ? -7.067 3.012 -13.403 1.00 97.25 309 ALA A O 1
ATOM 2394 N N . ARG A 1 310 ? -5.345 2.227 -14.609 1.00 95.44 310 ARG A N 1
ATOM 2395 C CA . ARG A 1 310 ? -4.281 2.923 -13.877 1.00 95.44 310 ARG A CA 1
ATOM 2396 C C . ARG A 1 310 ? -3.690 4.014 -14.747 1.00 95.44 310 ARG A C 1
ATOM 2398 O O . ARG A 1 310 ? -3.328 3.745 -15.885 1.00 95.44 310 ARG A O 1
ATOM 2405 N N . LEU A 1 311 ? -3.578 5.212 -14.188 1.00 93.56 311 LEU A N 1
ATOM 2406 C CA . LEU A 1 311 ? -2.940 6.355 -14.825 1.00 93.56 311 LEU A CA 1
ATOM 2407 C C . LEU A 1 311 ? -1.795 6.838 -13.924 1.00 93.56 311 LEU A C 1
ATOM 2409 O O . LEU A 1 311 ? -2.065 7.181 -12.765 1.00 93.56 311 LEU A O 1
ATOM 2413 N N . PRO A 1 312 ? -0.542 6.853 -14.404 1.00 90.06 312 PRO A N 1
ATOM 2414 C CA . PRO A 1 312 ? 0.587 7.350 -13.631 1.00 90.06 312 PRO A CA 1
ATOM 2415 C C . PRO A 1 312 ? 0.483 8.864 -13.428 1.00 90.06 312 PRO A C 1
ATOM 2417 O O . PRO A 1 312 ? -0.060 9.591 -14.258 1.00 90.06 312 PRO A O 1
ATOM 2420 N N . TYR A 1 313 ? 1.008 9.363 -12.311 1.00 86.81 313 TYR A N 1
ATOM 2421 C CA . TYR A 1 313 ? 1.149 10.808 -12.125 1.00 86.81 313 TYR A CA 1
ATOM 2422 C C . TYR A 1 313 ? 2.276 11.369 -12.998 1.00 86.81 313 TYR A C 1
ATOM 2424 O O . TYR A 1 313 ? 3.269 10.666 -13.181 1.00 86.81 313 TYR A O 1
ATOM 2432 N N . PRO A 1 314 ? 2.211 12.649 -13.415 1.00 81.62 314 PRO A N 1
ATOM 2433 C CA . PRO A 1 314 ? 3.295 13.306 -14.155 1.00 81.62 314 PRO A CA 1
ATOM 2434 C C . PRO A 1 314 ? 4.654 13.280 -13.437 1.00 81.62 314 PRO A C 1
ATOM 2436 O O . PRO A 1 314 ? 5.703 13.313 -14.070 1.00 81.62 314 PRO A O 1
ATOM 2439 N N . SER A 1 315 ? 4.652 13.206 -12.104 1.00 74.75 315 SER A N 1
ATOM 2440 C CA . SER A 1 315 ? 5.865 13.059 -11.292 1.00 74.75 315 SER A CA 1
ATOM 2441 C C . SER A 1 315 ? 6.482 11.654 -11.322 1.00 74.75 315 SER A C 1
ATOM 2443 O O . SER A 1 315 ? 7.591 11.462 -10.818 1.00 74.75 315 SER A O 1
ATOM 2445 N N . THR A 1 316 ? 5.803 10.670 -11.915 1.00 77.12 316 THR A N 1
ATOM 2446 C CA . THR A 1 316 ? 6.316 9.306 -12.078 1.00 77.12 316 THR A CA 1
ATOM 2447 C C . THR A 1 316 ? 7.250 9.275 -13.277 1.00 77.12 316 THR A C 1
ATOM 2449 O O . THR A 1 316 ? 6.820 9.219 -14.424 1.00 77.12 316 THR A O 1
ATOM 2452 N N . THR A 1 317 ? 8.551 9.334 -13.010 1.00 72.25 317 THR A N 1
ATOM 2453 C CA . THR A 1 317 ? 9.580 9.231 -14.042 1.00 72.25 317 THR A CA 1
ATOM 2454 C C . THR A 1 317 ? 10.169 7.823 -14.082 1.00 72.25 317 THR A C 1
ATOM 2456 O O . THR A 1 317 ? 10.333 7.204 -13.026 1.00 72.25 317 THR A O 1
ATOM 2459 N N . PRO A 1 318 ? 10.556 7.325 -15.270 1.00 81.06 318 PRO A N 1
ATOM 2460 C CA . PRO A 1 318 ? 10.415 7.919 -16.613 1.00 81.06 318 PRO A CA 1
ATOM 2461 C C . PRO A 1 318 ? 9.040 7.651 -17.263 1.00 81.06 318 PRO A C 1
ATOM 2463 O O . PRO A 1 318 ? 8.533 6.537 -17.164 1.00 81.06 318 PRO A O 1
ATOM 2466 N N . GLU A 1 319 ? 8.482 8.633 -17.983 1.00 74.12 319 GLU A N 1
ATOM 2467 C CA . GLU A 1 319 ? 7.132 8.577 -18.595 1.00 74.12 319 GLU A CA 1
ATOM 2468 C C . GLU A 1 319 ? 6.917 7.310 -19.450 1.00 74.12 319 GLU A C 1
ATOM 2470 O O . GLU A 1 319 ? 6.123 6.433 -19.108 1.00 74.12 319 GLU A O 1
ATOM 2475 N N . GLN A 1 320 ? 7.727 7.131 -20.498 1.00 78.25 320 GLN A N 1
ATOM 2476 C CA . GLN A 1 320 ? 7.554 6.015 -21.431 1.00 78.25 320 GLN A CA 1
ATOM 2477 C C . GLN A 1 320 ? 7.967 4.656 -20.848 1.00 78.25 320 GLN A C 1
ATOM 2479 O O . GLN A 1 320 ? 7.247 3.663 -20.986 1.00 78.25 320 GLN A O 1
ATOM 2484 N N . TYR A 1 321 ? 9.133 4.582 -20.201 1.00 86.94 321 TYR A N 1
ATOM 2485 C CA . TYR A 1 321 ? 9.672 3.283 -19.799 1.00 86.94 321 TYR A CA 1
ATOM 2486 C C . TYR A 1 321 ? 8.914 2.659 -18.624 1.00 86.94 321 TYR A C 1
ATOM 2488 O O . TYR A 1 321 ? 8.864 1.435 -18.543 1.00 86.94 321 TYR A O 1
ATOM 2496 N N . THR A 1 322 ? 8.294 3.453 -17.741 1.00 88.81 322 THR A N 1
ATOM 2497 C CA . THR A 1 322 ? 7.587 2.908 -16.568 1.00 88.81 322 THR A CA 1
ATOM 2498 C C . THR A 1 322 ? 6.422 2.013 -16.986 1.00 88.81 322 THR A C 1
ATOM 2500 O O . THR A 1 322 ? 6.326 0.880 -16.522 1.00 88.81 322 THR A O 1
ATOM 2503 N N . ILE A 1 323 ? 5.569 2.481 -17.902 1.00 92.00 323 ILE A N 1
ATOM 2504 C CA . ILE A 1 323 ? 4.403 1.712 -18.360 1.00 92.00 323 ILE A CA 1
ATOM 2505 C C . ILE A 1 323 ? 4.822 0.514 -19.213 1.00 92.00 323 ILE A C 1
ATOM 2507 O O . ILE A 1 323 ? 4.318 -0.593 -19.007 1.00 92.00 323 ILE A O 1
ATOM 2511 N N . ALA A 1 324 ? 5.770 0.710 -20.133 1.00 93.12 324 ALA A N 1
ATOM 2512 C CA . ALA A 1 324 ? 6.290 -0.380 -20.955 1.00 93.12 324 ALA A CA 1
ATOM 2513 C C . ALA A 1 324 ? 6.899 -1.492 -20.083 1.00 93.12 324 ALA A C 1
ATOM 2515 O O . ALA A 1 324 ? 6.621 -2.673 -20.286 1.00 93.12 324 ALA A O 1
ATOM 2516 N N . SER A 1 325 ? 7.669 -1.119 -19.054 1.00 94.69 325 SER A N 1
ATOM 2517 C CA . SER A 1 325 ? 8.303 -2.100 -18.181 1.00 94.69 325 SER A CA 1
ATOM 2518 C C . SER A 1 325 ? 7.326 -2.794 -17.233 1.00 94.69 325 SER A C 1
ATOM 2520 O O . SER A 1 325 ? 7.390 -4.013 -17.054 1.00 94.69 325 SER A O 1
ATOM 2522 N N . GLU A 1 326 ? 6.382 -2.051 -16.652 1.00 94.31 326 GLU A N 1
ATOM 2523 C CA . GLU A 1 326 ? 5.389 -2.617 -15.737 1.00 94.31 326 GLU A CA 1
ATOM 2524 C C . GLU A 1 326 ? 4.488 -3.633 -16.456 1.00 94.31 326 GLU A C 1
ATOM 2526 O O . GLU A 1 326 ? 4.262 -4.736 -15.954 1.00 94.31 326 GLU A O 1
ATOM 2531 N N . THR A 1 327 ? 4.017 -3.305 -17.661 1.00 95.06 327 THR A N 1
ATOM 2532 C CA . THR A 1 327 ? 3.140 -4.195 -18.442 1.00 95.06 327 THR A CA 1
ATOM 2533 C C . THR A 1 327 ? 3.861 -5.445 -18.945 1.00 95.06 327 THR A C 1
ATOM 2535 O O . THR A 1 327 ? 3.270 -6.528 -18.948 1.00 95.06 327 THR A O 1
ATOM 2538 N N . ALA A 1 328 ? 5.137 -5.331 -19.321 1.00 95.06 328 ALA A N 1
ATOM 2539 C CA . ALA A 1 328 ? 5.966 -6.478 -19.676 1.00 95.06 328 ALA A CA 1
ATOM 2540 C C . ALA A 1 328 ? 6.243 -7.380 -18.466 1.00 95.06 328 ALA A C 1
ATOM 2542 O O . ALA A 1 328 ? 6.107 -8.598 -18.567 1.00 95.06 328 ALA A O 1
ATOM 2543 N N . THR A 1 329 ? 6.553 -6.791 -17.307 1.00 95.62 329 THR A N 1
ATOM 2544 C CA . THR A 1 329 ? 6.799 -7.534 -16.062 1.00 95.62 329 THR A CA 1
ATOM 2545 C C . THR A 1 329 ? 5.562 -8.322 -15.630 1.00 95.62 329 THR A C 1
ATOM 2547 O O . THR A 1 329 ? 5.669 -9.503 -15.309 1.00 95.62 329 THR A O 1
ATOM 2550 N N . LEU A 1 330 ? 4.374 -7.709 -15.679 1.00 95.88 330 LEU A N 1
ATOM 2551 C CA . LEU A 1 330 ? 3.105 -8.375 -15.362 1.00 95.88 330 LEU A CA 1
ATOM 2552 C C . LEU A 1 330 ? 2.872 -9.630 -16.213 1.00 95.88 330 LEU A C 1
ATOM 2554 O O . LEU A 1 330 ? 2.569 -10.699 -15.680 1.00 95.88 330 LEU A O 1
ATOM 2558 N N . ASN A 1 331 ? 3.051 -9.511 -17.528 1.00 94.12 331 ASN A N 1
ATOM 2559 C CA . ASN A 1 331 ? 2.876 -10.627 -18.455 1.00 94.12 331 ASN A CA 1
ATOM 2560 C C . ASN A 1 331 ? 3.957 -11.704 -18.255 1.00 94.12 331 ASN A C 1
ATOM 2562 O O . ASN A 1 331 ? 3.636 -12.890 -18.175 1.00 94.12 331 ASN A O 1
ATOM 2566 N N . TYR A 1 332 ? 5.219 -11.300 -18.077 1.00 93.44 332 TYR A N 1
ATOM 2567 C CA . TYR A 1 332 ? 6.324 -12.214 -17.783 1.00 93.44 332 TYR A CA 1
ATOM 2568 C C . TYR A 1 332 ? 6.034 -13.066 -16.538 1.00 93.44 332 TYR A C 1
ATOM 2570 O O . TYR A 1 332 ? 6.082 -14.294 -16.589 1.00 93.44 332 TYR A O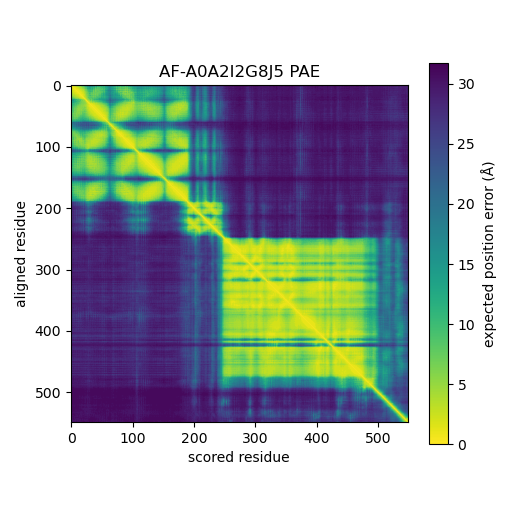 1
ATOM 2578 N N . LEU A 1 333 ? 5.615 -12.442 -15.433 1.00 93.44 333 LEU A N 1
ATOM 2579 C CA . LEU A 1 333 ? 5.272 -13.156 -14.200 1.00 93.44 333 LEU A CA 1
ATOM 2580 C C . LEU A 1 333 ? 4.139 -14.172 -14.407 1.00 93.44 333 LEU A C 1
ATOM 2582 O O . LEU A 1 333 ? 4.254 -15.314 -13.953 1.00 93.44 333 LEU A O 1
ATOM 2586 N N . ARG A 1 334 ? 3.082 -13.806 -15.146 1.00 92.06 334 ARG A N 1
ATOM 2587 C CA . ARG A 1 334 ? 1.979 -14.731 -15.466 1.00 92.06 334 ARG A CA 1
ATOM 2588 C C . ARG A 1 334 ? 2.461 -15.968 -16.219 1.00 92.06 334 ARG A C 1
ATOM 2590 O O . ARG A 1 334 ? 2.012 -17.073 -15.916 1.00 92.06 334 ARG A O 1
ATOM 2597 N N . ARG A 1 335 ? 3.402 -15.819 -17.153 1.00 89.88 335 ARG A N 1
ATOM 2598 C CA . ARG A 1 335 ? 3.981 -16.946 -17.911 1.00 89.88 335 ARG A CA 1
ATOM 2599 C C . ARG A 1 335 ? 4.812 -17.888 -17.056 1.00 89.88 335 ARG A C 1
ATOM 2601 O O . ARG A 1 335 ? 4.815 -19.091 -17.301 1.00 89.88 335 ARG A O 1
ATOM 2608 N N . HIS A 1 336 ? 5.418 -17.367 -15.997 1.00 90.12 336 HIS A N 1
ATOM 2609 C CA . HIS A 1 336 ? 6.071 -18.162 -14.957 1.00 90.12 336 HIS A CA 1
ATOM 2610 C C . HIS A 1 336 ? 5.093 -18.650 -13.863 1.00 90.12 336 HIS A C 1
ATOM 2612 O O . HIS A 1 336 ? 5.485 -19.072 -12.769 1.00 90.12 336 HIS A O 1
ATOM 2618 N N . GLY A 1 337 ? 3.789 -18.615 -14.161 1.00 89.94 337 GLY A N 1
ATOM 2619 C CA . GLY A 1 337 ? 2.702 -19.112 -13.322 1.00 89.94 337 GLY A CA 1
ATOM 2620 C C . GLY A 1 337 ? 2.433 -18.264 -12.081 1.00 89.94 337 GLY A C 1
ATOM 2621 O O . GLY A 1 337 ? 1.748 -18.729 -11.165 1.00 89.94 337 GLY A O 1
ATOM 2622 N N . ILE A 1 338 ? 3.044 -17.086 -11.959 1.00 92.31 338 ILE A N 1
ATOM 2623 C CA . ILE A 1 338 ? 2.858 -16.198 -10.813 1.00 92.31 338 ILE A CA 1
ATOM 2624 C C . ILE A 1 338 ? 1.554 -15.431 -11.023 1.00 92.31 338 ILE A C 1
ATOM 2626 O O . ILE A 1 338 ? 1.301 -14.890 -12.097 1.00 92.31 338 ILE A O 1
ATOM 2630 N N . CYS A 1 339 ? 0.706 -15.403 -9.993 1.00 91.75 339 CYS A N 1
ATOM 2631 C CA . CYS A 1 339 ? -0.567 -14.697 -10.057 1.00 91.75 339 CYS A CA 1
ATOM 2632 C C . CYS A 1 339 ? -0.310 -13.185 -10.103 1.00 91.75 339 CYS A C 1
ATOM 2634 O O . CYS A 1 339 ? 0.045 -12.573 -9.096 1.00 91.75 339 CYS A O 1
ATOM 2636 N N . ALA A 1 340 ? -0.478 -12.599 -11.283 1.00 93.50 340 ALA A N 1
ATOM 2637 C CA . ALA A 1 340 ? -0.409 -11.167 -11.526 1.00 93.50 340 ALA A CA 1
ATOM 2638 C C . ALA A 1 340 ? -1.591 -10.752 -12.422 1.00 93.50 340 ALA A C 1
ATOM 2640 O O . ALA A 1 340 ? -2.066 -11.588 -13.195 1.00 93.50 340 ALA A O 1
ATOM 2641 N N . PRO A 1 341 ? -2.087 -9.503 -12.333 1.00 95.56 341 PRO A N 1
ATOM 2642 C CA . PRO A 1 341 ? -3.192 -9.030 -13.167 1.00 95.56 341 PRO A CA 1
ATOM 2643 C C . PRO A 1 341 ? -2.910 -9.193 -14.662 1.00 95.56 341 PRO A C 1
ATOM 2645 O O . PRO A 1 341 ? -1.809 -8.883 -15.119 1.00 95.56 341 PRO A O 1
ATOM 2648 N N . ASP A 1 342 ? -3.907 -9.639 -15.423 1.00 95.31 342 ASP A N 1
ATOM 2649 C CA . ASP A 1 342 ? -3.829 -9.611 -16.882 1.00 95.31 342 ASP A CA 1
ATOM 2650 C C . ASP A 1 342 ? -3.888 -8.173 -17.416 1.00 95.31 342 ASP A C 1
ATOM 2652 O O . ASP A 1 342 ? -4.681 -7.356 -16.939 1.00 95.31 342 ASP A O 1
ATOM 2656 N N . VAL A 1 343 ? -3.052 -7.852 -18.404 1.00 96.75 343 VAL A N 1
ATOM 2657 C CA . VAL A 1 343 ? -2.999 -6.520 -19.020 1.00 96.75 343 VAL A CA 1
ATOM 2658 C C . VAL A 1 343 ? -3.754 -6.570 -20.336 1.00 96.75 343 VAL A C 1
ATOM 2660 O O . VAL A 1 343 ? -3.311 -7.200 -21.290 1.00 96.75 343 VAL A O 1
ATOM 2663 N N . TYR A 1 344 ? -4.874 -5.859 -20.405 1.00 96.69 344 TYR A N 1
ATOM 2664 C CA . TYR A 1 344 ? -5.747 -5.889 -21.572 1.00 96.69 344 TYR A CA 1
ATOM 2665 C C . TYR A 1 344 ? -5.370 -4.844 -22.625 1.00 96.69 344 TYR A C 1
ATOM 2667 O O . TYR A 1 344 ? -5.418 -5.114 -23.819 1.00 96.69 344 TYR A O 1
ATOM 2675 N N . ALA A 1 345 ? -5.001 -3.638 -22.193 1.00 96.62 345 ALA A N 1
ATOM 2676 C CA . ALA A 1 345 ? -4.554 -2.563 -23.076 1.00 96.62 345 ALA A CA 1
ATOM 2677 C C . ALA A 1 345 ? -3.679 -1.578 -22.304 1.00 96.62 345 ALA A C 1
ATOM 2679 O O . ALA A 1 345 ? -3.845 -1.413 -21.099 1.00 96.62 345 ALA A O 1
ATOM 2680 N N . TRP A 1 346 ? -2.771 -0.883 -22.976 1.00 96.00 346 TRP A N 1
ATOM 2681 C CA . TRP A 1 346 ? -1.943 0.146 -22.351 1.00 96.00 346 TRP A CA 1
ATOM 2682 C C . TRP A 1 346 ? -1.428 1.142 -23.391 1.00 96.00 346 TRP A C 1
ATOM 2684 O O . TRP A 1 346 ? -1.417 0.849 -24.584 1.00 96.00 346 TRP A O 1
ATOM 2694 N N . SER A 1 347 ? -1.011 2.316 -22.925 1.00 94.31 347 SER A N 1
ATOM 2695 C CA . SER A 1 347 ? -0.278 3.308 -23.713 1.00 94.31 347 SER A CA 1
ATOM 2696 C C . SER A 1 347 ? 0.822 3.903 -22.847 1.00 94.31 347 SER A C 1
ATOM 2698 O O . SER A 1 347 ? 0.535 4.422 -21.769 1.00 94.31 347 SER A O 1
ATOM 2700 N N . SER A 1 348 ? 2.069 3.844 -23.313 1.00 91.38 348 SER A N 1
ATOM 2701 C CA . SER A 1 348 ? 3.223 4.475 -22.654 1.00 91.38 348 SER A CA 1
ATOM 2702 C C . SER A 1 348 ? 3.444 5.924 -23.075 1.00 91.38 348 SER A C 1
ATOM 2704 O O . SER A 1 348 ? 4.446 6.520 -22.698 1.00 91.38 348 SER A O 1
ATOM 2706 N N . THR A 1 349 ? 2.582 6.476 -23.924 1.00 90.31 349 THR A N 1
ATOM 2707 C CA . THR A 1 349 ? 2.739 7.839 -24.430 1.00 90.31 349 THR A CA 1
ATOM 2708 C C . THR A 1 349 ? 1.426 8.605 -24.328 1.00 90.31 349 THR A C 1
ATOM 2710 O O . THR A 1 349 ? 0.349 8.004 -24.230 1.00 90.31 349 THR A O 1
ATOM 2713 N N . LYS A 1 350 ? 1.511 9.938 -24.324 1.00 91.19 350 LYS A N 1
ATOM 2714 C CA . LYS A 1 350 ? 0.354 10.840 -24.196 1.00 91.19 350 LYS A CA 1
ATOM 2715 C C . LYS A 1 350 ? -0.333 11.096 -25.538 1.00 91.19 350 LYS A C 1
ATOM 2717 O O . LYS A 1 350 ? -1.440 11.625 -25.560 1.00 91.19 350 LYS A O 1
ATOM 2722 N N . GLU A 1 351 ? 0.287 10.677 -26.641 1.00 92.81 351 GLU A N 1
ATOM 2723 C CA . GLU A 1 351 ? -0.210 10.741 -28.021 1.00 92.81 351 GLU A CA 1
ATOM 2724 C C . GLU A 1 351 ? -1.304 9.692 -28.272 1.00 92.81 351 GLU A C 1
ATOM 2726 O O . GLU A 1 351 ? -1.242 8.870 -29.183 1.00 92.81 351 GLU A O 1
ATOM 2731 N N . ASN A 1 352 ? -2.332 9.716 -27.433 1.00 94.56 352 ASN A N 1
ATOM 2732 C CA . ASN A 1 352 ? -3.505 8.870 -27.534 1.00 94.56 352 ASN A CA 1
ATOM 2733 C C . ASN A 1 352 ? -4.758 9.686 -27.153 1.00 94.56 352 ASN A C 1
ATOM 2735 O O . ASN A 1 352 ? -4.634 10.741 -26.527 1.00 94.56 352 ASN A O 1
ATOM 2739 N N . PRO A 1 353 ? -5.977 9.223 -27.482 1.00 96.19 353 PRO A N 1
ATOM 2740 C CA . PRO A 1 353 ? -7.202 9.988 -27.238 1.00 96.19 353 PRO A CA 1
ATOM 2741 C C . PRO A 1 353 ? -7.463 10.379 -25.773 1.00 96.19 353 PRO A C 1
ATOM 2743 O O . PRO A 1 353 ? -8.216 11.316 -25.531 1.00 96.19 353 PRO A O 1
ATOM 2746 N N . VAL A 1 354 ? -6.873 9.678 -24.797 1.00 96.25 354 VAL A N 1
ATOM 2747 C CA . VAL A 1 354 ? -6.984 9.996 -23.359 1.00 96.25 354 VAL A CA 1
ATOM 2748 C C . VAL A 1 354 ? -6.121 11.202 -22.989 1.00 96.25 354 VAL A C 1
ATOM 2750 O O . VAL A 1 354 ? -6.430 11.895 -22.020 1.00 96.25 354 VAL A O 1
ATOM 2753 N N . GLY A 1 355 ? -5.054 11.475 -23.744 1.00 94.06 355 GLY A N 1
ATOM 2754 C CA . GLY A 1 355 ? -4.085 12.531 -23.441 1.00 94.06 355 GLY A CA 1
ATOM 2755 C C . GLY A 1 355 ? -3.168 12.215 -22.254 1.00 94.06 355 GLY A C 1
ATOM 2756 O O . GLY A 1 355 ? -2.542 13.122 -21.711 1.00 94.06 355 GLY A O 1
ATOM 2757 N N . ALA A 1 356 ? -3.110 10.952 -21.827 1.00 93.31 356 ALA A N 1
ATOM 2758 C CA . ALA A 1 356 ? -2.276 10.476 -20.727 1.00 93.31 356 ALA A CA 1
ATOM 2759 C C . ALA A 1 356 ? -1.860 9.019 -20.953 1.00 93.31 356 ALA A C 1
ATOM 2761 O O . ALA A 1 356 ? -2.571 8.275 -21.633 1.00 93.31 356 ALA A O 1
ATOM 2762 N N . GLU A 1 357 ? -0.744 8.600 -20.360 1.00 93.94 357 GLU A N 1
ATOM 2763 C CA . GLU A 1 357 ? -0.401 7.183 -20.277 1.00 93.94 357 GLU A CA 1
ATOM 2764 C C . GLU A 1 357 ? -1.431 6.412 -19.435 1.00 93.94 357 GLU A C 1
ATOM 2766 O O . GLU A 1 357 ? -2.047 6.954 -18.511 1.00 93.94 357 GLU A O 1
ATOM 2771 N N . TYR A 1 358 ? -1.621 5.127 -19.736 1.00 95.25 358 TYR A N 1
ATOM 2772 C CA . TYR A 1 358 ? -2.546 4.287 -18.979 1.00 95.25 358 TYR A CA 1
ATOM 2773 C C . TYR A 1 358 ? -2.220 2.796 -19.080 1.00 95.25 358 TYR A C 1
ATOM 2775 O O . TYR A 1 358 ? -1.600 2.336 -20.038 1.00 95.25 358 TYR A O 1
ATOM 2783 N N . ILE A 1 359 ? -2.729 2.031 -18.112 1.00 97.06 359 ILE A N 1
ATOM 2784 C CA . ILE A 1 359 ? -2.818 0.566 -18.139 1.00 97.06 359 ILE A CA 1
ATOM 2785 C C . ILE A 1 359 ? -4.261 0.171 -17.825 1.00 97.06 359 ILE A C 1
ATOM 2787 O O . ILE A 1 359 ? -4.790 0.530 -16.774 1.00 97.06 359 ILE A O 1
ATOM 2791 N N . ILE A 1 360 ? -4.887 -0.582 -18.722 1.00 97.94 360 ILE A N 1
ATOM 2792 C CA . ILE A 1 360 ? -6.177 -1.245 -18.532 1.00 97.94 360 ILE A CA 1
ATOM 2793 C C . ILE A 1 360 ? -5.895 -2.708 -18.210 1.00 97.94 360 ILE A C 1
ATOM 2795 O O . ILE A 1 360 ? -5.298 -3.420 -19.018 1.00 97.94 360 ILE A O 1
ATOM 2799 N N . MET A 1 361 ? -6.303 -3.158 -17.029 1.00 97.38 361 MET A N 1
ATOM 2800 C CA . MET A 1 361 ? -5.938 -4.474 -16.511 1.00 97.38 361 MET A CA 1
ATOM 2801 C C . MET A 1 361 ? -7.054 -5.118 -15.687 1.00 97.38 361 MET A C 1
ATOM 2803 O O . MET A 1 361 ? -8.038 -4.481 -15.295 1.00 97.38 361 MET A O 1
ATOM 2807 N N . GLU A 1 362 ? -6.877 -6.404 -15.423 1.00 96.56 362 GLU A N 1
ATOM 2808 C CA . GLU A 1 362 ? -7.736 -7.233 -14.590 1.00 96.56 362 GLU A CA 1
ATOM 2809 C C . GLU A 1 362 ? -7.896 -6.659 -13.173 1.00 96.56 362 GLU A C 1
ATOM 2811 O O . GLU A 1 362 ? -6.931 -6.226 -12.533 1.00 96.56 362 GLU A O 1
ATOM 2816 N N . LYS A 1 363 ? -9.126 -6.701 -12.646 1.00 94.62 363 LYS A N 1
ATOM 2817 C CA . LYS A 1 363 ? -9.370 -6.539 -11.211 1.00 94.62 363 LYS A CA 1
ATOM 2818 C C . LYS A 1 363 ? -9.237 -7.902 -10.533 1.00 94.62 363 LYS A C 1
ATOM 2820 O O . LYS A 1 363 ? -10.144 -8.722 -10.635 1.00 94.62 363 LYS A O 1
ATOM 2825 N N . LEU A 1 364 ? -8.146 -8.123 -9.800 1.00 92.56 364 LEU A N 1
ATOM 2826 C CA . 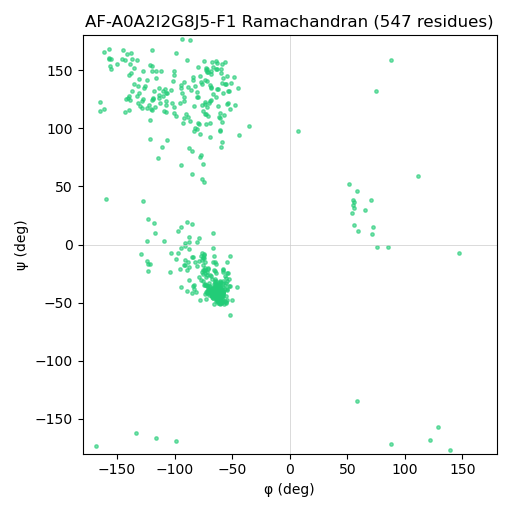LEU A 1 364 ? -7.995 -9.343 -9.006 1.00 92.56 364 LEU A CA 1
ATOM 2827 C C . LEU A 1 364 ? -9.069 -9.416 -7.911 1.00 92.56 364 LEU A C 1
ATOM 2829 O O . LEU A 1 364 ? -9.313 -8.445 -7.189 1.00 92.56 364 LEU A O 1
ATOM 2833 N N . SER A 1 365 ? -9.699 -10.581 -7.781 1.00 89.81 365 SER A N 1
ATOM 2834 C CA . SER A 1 365 ? -10.633 -10.871 -6.696 1.00 89.81 365 SER A CA 1
ATOM 2835 C C . SER A 1 365 ? -9.889 -11.080 -5.380 1.00 89.81 365 SER A C 1
ATOM 2837 O O . SER A 1 365 ? -8.855 -11.745 -5.351 1.00 89.81 365 SER A O 1
ATOM 2839 N N . GLY A 1 366 ? -10.451 -10.589 -4.280 1.00 90.06 366 GLY A N 1
ATOM 2840 C CA . GLY A 1 366 ? -9.922 -10.822 -2.939 1.00 90.06 366 GLY A CA 1
ATOM 2841 C C . GLY A 1 366 ? -9.984 -9.578 -2.065 1.00 90.06 366 GLY A C 1
ATOM 2842 O O . GLY A 1 366 ? -10.503 -8.538 -2.470 1.00 90.06 366 GLY A O 1
ATOM 2843 N N . ALA A 1 367 ? -9.448 -9.704 -0.853 1.00 89.56 367 ALA A N 1
ATOM 2844 C CA . ALA A 1 367 ? -9.294 -8.605 0.092 1.00 89.56 367 ALA A CA 1
ATOM 2845 C C . ALA A 1 367 ? -7.800 -8.362 0.363 1.00 89.56 367 ALA A C 1
ATOM 2847 O O . ALA A 1 367 ? -7.038 -9.332 0.437 1.00 89.56 367 ALA A O 1
ATOM 2848 N N . PRO A 1 368 ? -7.364 -7.102 0.537 1.00 90.06 368 PRO A N 1
ATOM 2849 C CA . PRO A 1 368 ? -6.007 -6.804 0.971 1.00 90.06 368 PRO A CA 1
ATOM 2850 C C . PRO A 1 368 ? -5.666 -7.543 2.268 1.00 90.06 368 PRO A C 1
ATOM 2852 O O . PRO A 1 368 ? -6.413 -7.493 3.245 1.00 90.06 368 PRO A O 1
ATOM 2855 N N . LEU A 1 369 ? -4.501 -8.195 2.310 1.00 90.88 369 LEU A N 1
ATOM 2856 C CA . LEU A 1 369 ? -4.082 -8.958 3.489 1.00 90.88 369 LEU A CA 1
ATOM 2857 C C . LEU A 1 369 ? -4.014 -8.086 4.752 1.00 90.88 369 LEU A C 1
ATOM 2859 O O . LEU A 1 369 ? -4.310 -8.567 5.839 1.00 90.88 369 LEU A O 1
ATOM 2863 N N . GLY A 1 370 ? -3.658 -6.804 4.614 1.00 89.62 370 GLY A N 1
ATOM 2864 C CA . GLY A 1 370 ? -3.621 -5.853 5.730 1.00 89.62 370 GLY A CA 1
ATOM 2865 C C . GLY A 1 370 ? -4.954 -5.722 6.472 1.00 89.62 370 GLY A C 1
ATOM 2866 O O . GLY A 1 370 ? -4.943 -5.625 7.695 1.00 89.62 370 GLY A O 1
ATOM 2867 N N . ASP A 1 371 ? -6.077 -5.819 5.756 1.00 89.38 371 ASP A N 1
ATOM 2868 C CA . ASP A 1 371 ? -7.423 -5.663 6.322 1.00 89.38 371 ASP A CA 1
ATOM 2869 C C . ASP A 1 371 ? -7.860 -6.903 7.115 1.00 89.38 371 ASP A C 1
ATOM 2871 O O . ASP A 1 371 ? -8.718 -6.826 7.990 1.00 89.38 371 ASP A O 1
ATOM 2875 N N . LYS A 1 372 ? -7.275 -8.067 6.806 1.00 91.19 372 LYS A N 1
ATOM 2876 C CA . LYS A 1 372 ? -7.611 -9.349 7.438 1.00 91.19 372 LYS A CA 1
ATOM 2877 C C . LYS A 1 372 ? -6.577 -9.824 8.452 1.00 91.19 372 LYS A C 1
ATOM 2879 O O . LYS A 1 372 ? -6.944 -10.561 9.363 1.00 91.19 372 LYS A O 1
ATOM 2884 N N . TRP A 1 373 ? -5.323 -9.382 8.345 1.00 91.12 373 TRP A N 1
ATOM 2885 C CA . TRP A 1 373 ? -4.187 -9.904 9.113 1.00 91.12 373 TRP A CA 1
ATOM 2886 C C . TRP A 1 373 ? -4.449 -9.982 10.623 1.00 91.12 373 TRP A C 1
ATOM 2888 O O . TRP A 1 373 ? -4.225 -11.023 11.233 1.00 91.12 373 TRP A O 1
ATOM 2898 N N . PHE A 1 374 ? -4.972 -8.907 11.220 1.00 91.12 374 PHE A N 1
ATOM 2899 C CA . PHE A 1 374 ? -5.210 -8.824 12.669 1.00 91.12 374 PHE A CA 1
ATOM 2900 C C . PHE A 1 374 ? -6.475 -9.552 13.141 1.00 91.12 374 PHE A C 1
ATOM 2902 O O . PHE A 1 374 ? -6.630 -9.785 14.334 1.00 91.12 374 PHE A O 1
ATOM 2909 N N . SER A 1 375 ? -7.363 -9.921 12.214 1.00 93.06 375 SER A N 1
ATOM 2910 C CA . SER A 1 375 ? -8.546 -10.747 12.496 1.00 93.06 375 SER A CA 1
ATOM 2911 C C . SER A 1 375 ? -8.287 -12.249 12.338 1.00 93.06 375 SER A C 1
ATOM 2913 O O . SER A 1 375 ? -9.109 -13.056 12.759 1.00 93.06 375 SER A O 1
ATOM 2915 N N . MET A 1 376 ? -7.162 -12.628 11.723 1.00 93.75 376 MET A N 1
ATOM 2916 C CA . MET A 1 376 ? -6.782 -14.022 11.495 1.00 93.75 376 MET A CA 1
ATOM 2917 C C . MET A 1 376 ? -6.221 -14.666 12.763 1.00 93.75 376 MET A C 1
ATOM 2919 O O . MET A 1 376 ? -5.480 -14.050 13.530 1.00 93.75 376 MET A O 1
ATOM 2923 N N . THR A 1 377 ? -6.506 -15.951 12.934 1.00 96.75 377 THR A N 1
ATOM 2924 C CA . THR A 1 377 ? -5.865 -16.790 13.947 1.00 96.75 377 THR A CA 1
ATOM 2925 C C . THR A 1 377 ? -4.379 -17.012 13.621 1.00 96.75 377 THR A C 1
ATOM 2927 O O . THR A 1 377 ? -3.988 -16.979 12.449 1.00 96.75 377 THR A O 1
ATOM 2930 N N . PRO A 1 378 ? -3.527 -17.338 14.612 1.00 96.06 378 PRO A N 1
ATOM 2931 C CA . PRO A 1 378 ? -2.117 -17.655 14.358 1.00 96.06 378 PRO A CA 1
ATOM 2932 C C . PRO A 1 378 ? -1.912 -18.789 13.342 1.00 96.06 378 PRO A C 1
ATOM 2934 O O . PRO A 1 378 ? -0.966 -18.766 12.557 1.00 96.06 378 PRO A O 1
ATOM 2937 N N . LYS A 1 379 ? -2.824 -19.771 13.315 1.00 96.88 379 LYS A N 1
ATOM 2938 C CA . LYS A 1 379 ? -2.785 -20.882 12.356 1.00 96.88 379 LYS A CA 1
ATOM 2939 C C . LYS A 1 379 ? -3.038 -20.406 10.923 1.00 96.88 379 LYS A C 1
ATOM 2941 O O . LYS A 1 379 ? -2.348 -20.847 10.010 1.00 96.88 379 LYS A O 1
ATOM 2946 N N . GLU A 1 380 ? -3.996 -19.505 10.720 1.00 95.88 380 GLU A N 1
ATOM 2947 C CA . GLU A 1 380 ? -4.265 -18.909 9.406 1.00 95.88 380 GLU A CA 1
ATOM 2948 C C . GLU A 1 380 ? -3.115 -18.004 8.958 1.00 95.88 380 GLU A C 1
ATOM 2950 O O . GLU A 1 380 ? -2.666 -18.112 7.819 1.00 95.88 380 GLU A O 1
ATOM 2955 N N . GLN A 1 381 ? -2.575 -17.178 9.863 1.00 96.69 381 GLN A N 1
ATOM 2956 C CA . GLN A 1 381 ? -1.395 -16.354 9.579 1.00 96.69 381 GLN A CA 1
ATOM 2957 C C . GLN A 1 381 ? -0.198 -17.211 9.151 1.00 96.69 381 GLN A C 1
ATOM 2959 O O . GLN A 1 381 ? 0.493 -16.857 8.198 1.00 96.69 381 GLN A O 1
ATOM 2964 N N . TYR A 1 382 ? 0.024 -18.358 9.802 1.00 96.75 382 TYR A N 1
ATOM 2965 C CA . TYR A 1 382 ? 1.070 -19.306 9.416 1.00 96.75 382 TYR A CA 1
ATOM 2966 C C . TYR A 1 382 ? 0.871 -19.849 7.992 1.00 96.75 382 TYR A C 1
ATOM 2968 O O . TYR A 1 382 ? 1.822 -19.886 7.211 1.00 96.75 382 TYR A O 1
ATOM 2976 N N . VAL A 1 383 ? -0.359 -20.227 7.622 1.00 97.69 383 VAL A N 1
ATOM 2977 C CA . VAL A 1 383 ? -0.673 -20.695 6.260 1.00 97.69 383 VAL A CA 1
ATOM 2978 C C . VAL A 1 383 ? -0.407 -19.599 5.226 1.00 97.69 383 VAL A C 1
ATOM 2980 O O . VAL A 1 383 ? 0.229 -19.868 4.209 1.00 97.69 383 VAL A O 1
ATOM 2983 N N . VAL A 1 384 ? -0.832 -18.362 5.495 1.00 96.38 384 VAL A N 1
ATOM 2984 C CA . VAL A 1 384 ? -0.570 -17.222 4.602 1.00 96.38 384 VAL A CA 1
ATOM 2985 C C . VAL A 1 384 ? 0.928 -16.938 4.495 1.00 96.38 384 VAL A C 1
ATOM 2987 O O . VAL A 1 384 ? 1.432 -16.716 3.399 1.00 96.38 384 VAL A O 1
ATOM 2990 N N . MET A 1 385 ? 1.663 -16.985 5.608 1.00 96.56 385 MET A N 1
ATOM 2991 C CA . MET A 1 385 ? 3.113 -16.786 5.601 1.00 96.56 385 MET A CA 1
ATOM 2992 C C . MET A 1 385 ? 3.812 -17.830 4.728 1.00 96.56 385 MET A C 1
ATOM 2994 O O . MET A 1 385 ? 4.685 -17.486 3.936 1.00 96.56 385 MET A O 1
ATOM 2998 N N . LYS A 1 386 ? 3.381 -19.094 4.799 1.00 97.38 386 LYS A N 1
ATOM 2999 C CA . LYS A 1 386 ? 3.897 -20.148 3.922 1.00 97.38 386 LYS A CA 1
ATOM 3000 C C . LYS A 1 386 ? 3.676 -19.814 2.441 1.00 97.38 386 LYS A C 1
ATOM 3002 O O . LYS A 1 386 ? 4.606 -19.945 1.654 1.00 97.38 386 LYS A O 1
ATOM 3007 N N . GLN A 1 387 ? 2.490 -19.324 2.074 1.00 96.12 387 GLN A N 1
ATOM 3008 C CA . GLN A 1 387 ? 2.190 -18.906 0.696 1.00 96.12 387 GLN A CA 1
ATOM 3009 C C . GLN A 1 387 ? 3.060 -17.726 0.234 1.00 96.12 387 GLN A C 1
ATOM 3011 O O . GLN A 1 387 ? 3.477 -17.695 -0.922 1.00 96.12 387 GLN A O 1
ATOM 3016 N N . ILE A 1 388 ? 3.354 -16.769 1.122 1.00 95.62 388 ILE A N 1
ATOM 3017 C CA . ILE A 1 388 ? 4.260 -15.646 0.828 1.00 95.62 388 ILE A CA 1
ATOM 3018 C C . ILE A 1 388 ? 5.673 -16.167 0.555 1.00 95.62 388 ILE A C 1
ATOM 3020 O O . ILE A 1 388 ? 6.250 -15.826 -0.472 1.00 95.62 388 ILE A O 1
ATOM 3024 N N . VAL A 1 389 ? 6.195 -17.047 1.413 1.00 96.44 389 VAL A N 1
ATOM 3025 C CA . VAL A 1 389 ? 7.526 -17.652 1.233 1.00 96.44 389 VAL A CA 1
ATOM 3026 C C . VAL A 1 389 ? 7.598 -18.461 -0.064 1.00 96.44 389 VAL A C 1
ATOM 3028 O O . VAL A 1 389 ? 8.575 -18.363 -0.802 1.00 96.44 389 VAL A O 1
ATOM 3031 N N . GLU A 1 390 ? 6.558 -19.233 -0.385 1.00 96.12 390 GLU A N 1
ATOM 3032 C CA . GLU A 1 390 ? 6.470 -19.970 -1.651 1.00 96.12 390 GLU A CA 1
ATOM 3033 C C . GLU A 1 390 ? 6.467 -19.021 -2.864 1.00 96.12 390 GLU A C 1
ATOM 3035 O O . GLU A 1 390 ? 7.123 -19.301 -3.869 1.00 96.12 390 GLU A O 1
ATOM 3040 N N . LEU A 1 391 ? 5.771 -17.882 -2.784 1.00 94.69 391 LEU A N 1
ATOM 3041 C CA . LEU A 1 391 ? 5.771 -16.861 -3.834 1.00 94.69 391 LEU A CA 1
ATOM 3042 C C . LEU A 1 391 ? 7.145 -16.193 -3.990 1.00 94.69 391 LEU A C 1
ATOM 3044 O O . LEU A 1 391 ? 7.623 -16.051 -5.116 1.00 94.69 391 LEU A O 1
ATOM 3048 N N . GLU A 1 392 ? 7.790 -15.811 -2.888 1.00 95.19 392 GLU A N 1
ATOM 3049 C CA . GLU A 1 392 ? 9.133 -15.223 -2.898 1.00 95.19 392 GLU A CA 1
ATOM 3050 C C . GLU A 1 392 ? 10.166 -16.193 -3.469 1.00 95.19 392 GLU A C 1
ATOM 3052 O O . GLU A 1 392 ? 10.937 -15.814 -4.348 1.00 95.19 392 GLU A O 1
ATOM 3057 N N . ALA A 1 393 ? 10.134 -17.463 -3.058 1.00 95.12 393 ALA A N 1
ATOM 3058 C CA . ALA A 1 393 ? 11.017 -18.494 -3.595 1.00 95.12 393 ALA A CA 1
ATOM 3059 C C . ALA A 1 393 ? 10.859 -18.641 -5.117 1.00 95.12 393 ALA A C 1
ATOM 3061 O O . ALA A 1 393 ? 11.848 -18.733 -5.843 1.00 95.12 393 ALA A O 1
ATOM 3062 N N . ARG A 1 394 ? 9.618 -18.601 -5.621 1.00 94.00 394 ARG A N 1
ATOM 3063 C CA . ARG A 1 394 ? 9.340 -18.649 -7.063 1.00 94.00 394 ARG A CA 1
ATOM 3064 C C . ARG A 1 394 ? 9.850 -17.412 -7.794 1.00 94.00 394 ARG A C 1
ATOM 3066 O O . ARG A 1 394 ? 10.448 -17.563 -8.854 1.00 94.00 394 ARG A O 1
ATOM 3073 N N . LEU A 1 395 ? 9.657 -16.216 -7.239 1.00 93.06 395 LEU A N 1
ATOM 3074 C CA . LEU A 1 395 ? 10.201 -14.978 -7.808 1.00 93.06 395 LEU A CA 1
ATOM 3075 C C . LEU A 1 395 ? 11.732 -15.023 -7.880 1.00 93.06 395 LEU A C 1
ATOM 3077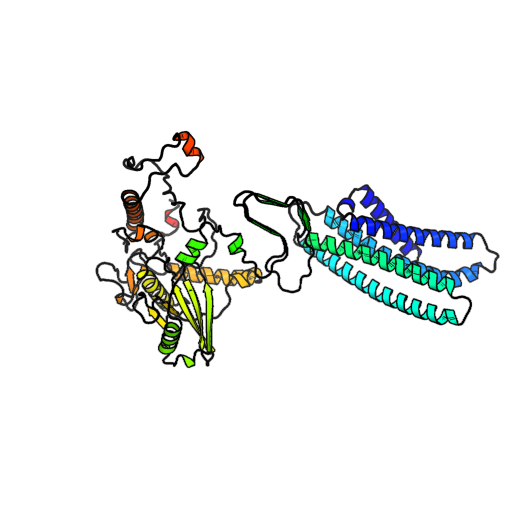 O O . LEU A 1 395 ? 12.297 -14.706 -8.921 1.00 93.06 395 LEU A O 1
ATOM 3081 N N . MET A 1 396 ? 12.391 -15.471 -6.810 1.00 91.94 396 MET A N 1
ATOM 3082 C CA . MET A 1 396 ? 13.854 -15.566 -6.732 1.00 91.94 396 MET A CA 1
ATOM 3083 C C . MET A 1 396 ? 14.441 -16.679 -7.609 1.00 91.94 396 MET A C 1
ATOM 3085 O O . MET A 1 396 ? 15.619 -16.624 -7.945 1.00 91.94 396 MET A O 1
ATOM 3089 N N . SER A 1 397 ? 13.638 -17.675 -7.999 1.00 91.50 397 SER A N 1
ATOM 3090 C CA . SER A 1 397 ? 14.060 -18.732 -8.930 1.00 91.50 397 SER A CA 1
ATOM 3091 C C . SER A 1 397 ? 14.141 -18.278 -10.391 1.00 91.50 397 SER A C 1
ATOM 3093 O O . SER A 1 397 ? 14.652 -19.013 -11.233 1.00 91.50 397 SER A O 1
ATOM 3095 N N . LEU A 1 398 ? 13.624 -17.087 -10.711 1.00 90.56 398 LEU A N 1
ATOM 3096 C CA . LEU A 1 398 ? 13.706 -16.525 -12.053 1.00 90.56 398 LEU A CA 1
ATOM 3097 C C . LEU A 1 398 ? 15.141 -16.057 -12.321 1.00 90.56 398 LEU A C 1
ATOM 3099 O O . LEU A 1 398 ? 15.680 -15.218 -11.599 1.00 90.56 398 LEU A O 1
ATOM 3103 N N . GLU A 1 399 ? 15.753 -16.588 -13.376 1.00 88.31 399 GLU A N 1
ATOM 3104 C CA . GLU A 1 399 ? 17.118 -16.240 -13.763 1.00 88.31 399 GLU A CA 1
ATOM 3105 C C . GLU A 1 399 ? 17.140 -15.123 -14.807 1.00 88.31 399 GLU A C 1
ATOM 3107 O O . GLU A 1 399 ? 16.386 -15.133 -15.780 1.00 88.31 399 GLU A O 1
ATOM 3112 N N . PHE A 1 400 ? 18.056 -14.170 -14.620 1.00 90.44 400 PHE A N 1
ATOM 3113 C CA . PHE A 1 400 ? 18.231 -13.025 -15.509 1.00 90.44 400 PHE A CA 1
ATOM 3114 C C . PHE A 1 400 ? 19.686 -12.933 -15.972 1.00 90.44 400 PHE A C 1
ATOM 3116 O O . PHE A 1 400 ? 20.596 -13.037 -15.143 1.00 90.44 400 PHE A O 1
ATOM 3123 N N . PRO A 1 401 ? 19.937 -12.696 -17.273 1.00 91.38 401 PRO A N 1
ATOM 3124 C CA . PRO A 1 401 ? 21.292 -12.570 -17.810 1.00 91.38 401 PRO A CA 1
ATOM 3125 C C . PRO A 1 401 ? 21.973 -11.239 -17.447 1.00 91.38 401 PRO A C 1
ATOM 3127 O O . PRO A 1 401 ? 23.171 -11.091 -17.675 1.00 91.38 401 PRO A O 1
ATOM 3130 N N . ALA A 1 402 ? 21.229 -10.265 -16.914 1.00 92.81 402 ALA A N 1
ATOM 3131 C CA . ALA A 1 402 ? 21.720 -8.936 -16.562 1.00 92.81 402 ALA A CA 1
ATOM 3132 C C . ALA A 1 402 ? 20.837 -8.268 -15.489 1.00 92.81 402 ALA A C 1
ATOM 3134 O O . ALA A 1 402 ? 19.723 -8.704 -15.209 1.00 92.81 402 ALA A O 1
ATOM 3135 N N . CYS A 1 403 ? 21.321 -7.167 -14.922 1.00 91.50 403 CYS A N 1
ATOM 3136 C CA . CYS A 1 403 ? 20.582 -6.264 -14.051 1.00 91.50 403 CYS A CA 1
ATOM 3137 C C . CYS A 1 403 ? 19.910 -5.174 -14.898 1.00 91.50 403 CYS A C 1
ATOM 3139 O O . CYS A 1 403 ? 20.584 -4.315 -15.468 1.00 91.50 403 CYS A O 1
ATOM 3141 N N . GLY A 1 404 ? 18.583 -5.182 -14.964 1.00 93.00 404 GLY A N 1
ATOM 3142 C CA . GLY A 1 404 ? 17.806 -4.222 -15.745 1.00 93.00 404 GLY A CA 1
ATOM 3143 C C . GLY A 1 404 ? 16.324 -4.296 -15.407 1.00 93.00 404 GLY A C 1
ATOM 3144 O O . GLY A 1 404 ? 15.925 -5.000 -14.482 1.00 93.00 404 GLY A O 1
ATOM 3145 N N . SER A 1 405 ? 15.506 -3.569 -16.160 1.00 94.69 405 SER A N 1
ATOM 3146 C CA . SER A 1 405 ? 14.046 -3.699 -16.092 1.00 94.69 405 SER A CA 1
ATOM 3147 C C . SER A 1 405 ? 13.538 -4.547 -17.261 1.00 94.69 405 SER A C 1
ATOM 3149 O O . SER A 1 405 ? 14.175 -4.566 -18.312 1.00 94.69 405 SER A O 1
ATOM 3151 N N . ILE A 1 406 ? 12.439 -5.284 -17.076 1.00 94.75 406 ILE A N 1
ATOM 3152 C CA . ILE A 1 406 ? 11.860 -6.163 -18.108 1.00 94.75 406 ILE A CA 1
ATOM 3153 C C . ILE A 1 406 ? 10.999 -5.321 -19.046 1.00 94.75 406 ILE A C 1
ATOM 3155 O O . ILE A 1 406 ? 10.231 -4.496 -18.566 1.00 94.75 406 ILE A O 1
ATOM 3159 N N . TYR A 1 407 ? 11.096 -5.546 -20.354 1.00 94.44 407 TYR A N 1
ATOM 3160 C CA . TYR A 1 407 ? 10.304 -4.889 -21.398 1.00 94.44 407 TYR A CA 1
ATOM 3161 C C . TYR A 1 407 ? 9.857 -5.905 -22.444 1.00 94.44 407 TYR A C 1
ATOM 3163 O O . TYR A 1 407 ? 10.432 -6.992 -22.545 1.00 94.44 407 TYR A O 1
ATOM 3171 N N . TYR A 1 408 ? 8.888 -5.529 -23.280 1.00 93.12 408 TYR A N 1
ATOM 3172 C CA . TYR A 1 408 ? 8.721 -6.217 -24.553 1.00 93.12 408 TYR A CA 1
ATOM 3173 C C . TYR A 1 408 ? 9.866 -5.840 -25.492 1.00 93.12 408 TYR A C 1
ATOM 3175 O O . TYR A 1 408 ? 10.240 -4.672 -25.614 1.00 93.12 408 TYR A O 1
ATOM 3183 N N . SER A 1 409 ? 10.366 -6.814 -26.249 1.00 91.62 409 SER A N 1
ATOM 3184 C CA . SER A 1 409 ? 11.445 -6.607 -27.216 1.00 91.62 409 SER A CA 1
ATOM 3185 C C . SER A 1 409 ? 11.139 -5.520 -28.244 1.00 91.62 409 SER A C 1
ATOM 3187 O O . SER A 1 409 ? 12.069 -4.892 -28.746 1.00 91.62 409 SER A O 1
ATOM 3189 N N . ARG A 1 410 ? 9.865 -5.287 -28.572 1.00 90.56 410 ARG A N 1
ATOM 3190 C CA . ARG A 1 410 ? 9.429 -4.251 -29.524 1.00 90.56 410 ARG A CA 1
ATOM 3191 C C . ARG A 1 410 ? 9.501 -2.824 -28.972 1.00 90.56 410 A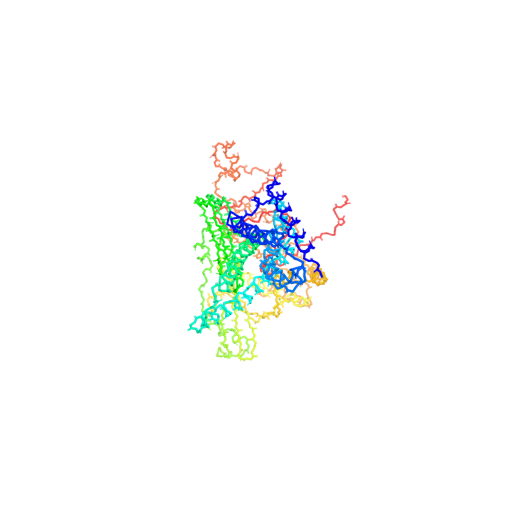RG A C 1
ATOM 3193 O O . ARG A 1 410 ? 9.580 -1.893 -29.764 1.00 90.56 410 ARG A O 1
ATOM 3200 N N . ASP A 1 411 ? 9.501 -2.659 -27.650 1.00 90.19 411 ASP A N 1
ATOM 3201 C CA . ASP A 1 411 ? 9.447 -1.340 -27.007 1.00 90.19 411 ASP A CA 1
ATOM 3202 C C . ASP A 1 411 ? 10.839 -0.705 -26.864 1.00 90.19 411 ASP A C 1
ATOM 3204 O O . ASP A 1 411 ? 10.953 0.474 -26.531 1.00 90.19 411 ASP A O 1
ATOM 3208 N N . LEU A 1 412 ? 11.906 -1.477 -27.119 1.00 89.19 412 LEU A N 1
ATOM 3209 C CA . LEU A 1 412 ? 13.291 -1.034 -26.985 1.00 89.19 412 LEU A CA 1
ATOM 3210 C C . LEU A 1 412 ? 14.117 -1.202 -28.274 1.00 89.19 412 LEU A C 1
ATOM 3212 O O . LEU A 1 412 ? 14.028 -2.240 -28.953 1.00 89.19 412 LEU A O 1
ATOM 3216 N N . PRO A 1 413 ? 15.006 -0.232 -28.575 1.00 84.50 413 PRO A N 1
ATOM 3217 C CA . PRO A 1 413 ? 15.971 -0.352 -29.663 1.00 84.50 413 PRO A CA 1
ATOM 3218 C C . PRO A 1 413 ? 16.955 -1.506 -29.401 1.00 84.50 413 PRO A C 1
ATOM 3220 O O . PRO A 1 413 ? 17.145 -1.936 -28.259 1.00 84.50 413 PRO A O 1
ATOM 3223 N N . ARG A 1 414 ? 17.563 -2.052 -30.463 1.00 75.38 414 ARG A N 1
ATOM 3224 C CA . ARG A 1 414 ? 18.398 -3.268 -30.375 1.00 75.38 414 ARG A CA 1
ATOM 3225 C C . ARG A 1 414 ? 19.643 -3.072 -29.513 1.00 75.38 414 ARG A C 1
ATOM 3227 O O . ARG A 1 414 ? 20.064 -4.000 -28.840 1.00 75.38 414 ARG A O 1
ATOM 3234 N N . GLU A 1 415 ? 20.181 -1.864 -29.494 1.00 74.75 415 GLU A N 1
ATOM 3235 C CA . GLU A 1 415 ? 21.440 -1.497 -28.849 1.00 74.75 415 GLU A CA 1
ATOM 3236 C C . GLU A 1 415 ? 21.317 -1.366 -27.323 1.00 74.75 415 GLU A C 1
ATOM 3238 O O . GLU A 1 415 ? 22.322 -1.215 -26.636 1.00 74.75 415 GLU A O 1
ATOM 3243 N N . ARG A 1 416 ? 20.093 -1.394 -26.778 1.00 78.88 416 ARG A N 1
ATOM 3244 C CA . ARG A 1 416 ? 19.812 -1.165 -25.350 1.00 78.88 416 ARG A CA 1
ATOM 3245 C C . ARG A 1 416 ? 19.073 -2.321 -24.690 1.00 78.88 416 ARG A C 1
ATOM 3247 O O . ARG A 1 416 ? 18.381 -2.108 -23.694 1.00 78.88 416 ARG A O 1
ATOM 3254 N N . LYS A 1 417 ? 19.161 -3.526 -25.259 1.00 89.25 417 LYS A N 1
ATOM 3255 C CA . LYS A 1 417 ? 18.430 -4.676 -24.734 1.00 89.25 417 LYS A CA 1
ATOM 3256 C C . LYS A 1 417 ? 19.222 -5.973 -24.743 1.00 89.25 417 LYS A C 1
ATOM 3258 O O . LYS A 1 417 ? 19.989 -6.237 -25.661 1.00 89.25 417 LYS A O 1
ATOM 3263 N N . ILE A 1 418 ? 18.968 -6.797 -23.733 1.00 91.81 418 ILE A N 1
ATOM 3264 C CA . ILE A 1 418 ? 19.481 -8.164 -23.612 1.00 91.81 418 ILE A CA 1
ATOM 3265 C C . ILE A 1 418 ? 18.270 -9.107 -23.616 1.00 91.81 418 ILE A C 1
ATOM 3267 O O . ILE A 1 418 ? 17.418 -8.963 -22.738 1.00 91.81 418 ILE A O 1
ATOM 3271 N N . PRO A 1 419 ? 18.137 -10.030 -24.585 1.00 91.12 419 PRO A N 1
ATOM 3272 C CA . PRO A 1 419 ? 17.010 -10.963 -24.637 1.00 91.12 419 PRO A CA 1
ATOM 3273 C C . PRO A 1 419 ? 16.901 -11.814 -23.368 1.00 91.12 419 PRO A C 1
ATOM 3275 O O . PRO A 1 419 ? 17.920 -12.219 -22.803 1.00 91.12 419 PRO A O 1
ATOM 3278 N N . LEU A 1 420 ? 15.673 -12.098 -22.931 1.00 88.81 420 LEU A N 1
ATOM 3279 C CA . LEU A 1 420 ? 15.438 -13.065 -21.863 1.00 88.81 420 LEU A CA 1
ATOM 3280 C C . LEU A 1 420 ? 15.346 -14.481 -22.447 1.00 88.81 420 LEU A C 1
ATOM 3282 O O . LEU A 1 420 ? 14.620 -14.682 -23.421 1.00 88.81 420 LEU A O 1
ATOM 3286 N N . PRO A 1 421 ? 16.042 -15.472 -21.859 1.00 74.12 421 PRO A N 1
ATOM 3287 C CA . PRO A 1 421 ? 15.944 -16.865 -22.276 1.00 74.12 421 PRO A CA 1
ATOM 3288 C C . PRO A 1 421 ? 14.619 -17.474 -21.779 1.00 74.12 421 PRO A C 1
ATOM 3290 O O . PRO A 1 421 ? 14.597 -18.298 -20.872 1.00 74.12 421 PRO A O 1
ATOM 3293 N N . ASP A 1 422 ? 13.500 -17.036 -22.353 1.00 70.69 422 ASP A N 1
ATOM 3294 C CA . ASP A 1 422 ? 12.174 -17.628 -22.148 1.00 70.69 422 ASP A CA 1
ATOM 3295 C C . ASP A 1 422 ? 11.831 -18.570 -23.321 1.00 70.69 422 ASP A C 1
ATOM 3297 O O . ASP A 1 422 ? 12.451 -18.522 -24.385 1.00 70.69 422 ASP A O 1
ATOM 3301 N N . LYS A 1 423 ? 10.821 -19.432 -23.156 1.00 64.56 423 LYS A N 1
ATOM 3302 C CA . LYS A 1 423 ? 10.335 -20.374 -24.184 1.00 64.56 423 LYS A CA 1
ATOM 3303 C C . LYS A 1 423 ? 9.981 -19.682 -25.508 1.00 64.56 423 LYS A C 1
ATOM 3305 O O . LYS A 1 423 ? 10.063 -20.314 -26.555 1.00 64.56 423 LYS A O 1
ATOM 3310 N N . ASN A 1 424 ? 9.654 -18.389 -25.450 1.00 63.25 424 ASN A N 1
ATOM 3311 C CA . ASN A 1 424 ? 9.551 -17.481 -26.590 1.00 63.25 424 ASN A CA 1
ATOM 3312 C C . ASN A 1 424 ? 10.648 -16.408 -26.480 1.00 63.25 424 ASN A C 1
ATOM 3314 O O . ASN A 1 424 ? 10.364 -15.264 -26.122 1.00 63.25 424 ASN A O 1
ATOM 3318 N N . ALA A 1 425 ? 11.895 -16.795 -26.766 1.00 57.09 425 ALA A N 1
ATOM 3319 C CA . ALA A 1 425 ? 13.116 -16.011 -26.527 1.00 57.09 425 ALA A CA 1
ATOM 3320 C C . ALA A 1 425 ? 13.129 -14.589 -27.134 1.00 57.09 425 ALA A C 1
ATOM 3322 O O . ALA A 1 425 ? 13.943 -13.756 -26.743 1.00 57.09 425 ALA A O 1
ATOM 3323 N N . ASP A 1 426 ? 12.212 -14.289 -28.057 1.00 65.12 426 ASP A N 1
ATOM 3324 C CA . ASP A 1 426 ? 12.142 -13.005 -28.755 1.00 65.12 426 ASP A CA 1
ATOM 3325 C C . ASP A 1 426 ? 11.136 -12.010 -28.157 1.00 65.12 426 ASP A C 1
ATOM 3327 O O . ASP A 1 426 ? 11.104 -10.850 -28.576 1.00 65.12 426 ASP A O 1
ATOM 3331 N N . GLU A 1 427 ? 10.310 -12.403 -27.184 1.00 87.12 427 GLU A N 1
ATOM 3332 C CA . GLU A 1 427 ? 9.228 -11.531 -26.707 1.00 87.12 427 GLU A CA 1
ATOM 3333 C C . GLU A 1 427 ? 9.662 -10.530 -25.637 1.00 87.12 427 GLU A C 1
ATOM 3335 O O . GLU A 1 427 ? 9.258 -9.365 -25.700 1.00 87.12 427 GLU A O 1
ATOM 3340 N N . PHE A 1 428 ? 10.485 -10.964 -24.682 1.00 92.81 428 PHE A N 1
ATOM 3341 C CA . PHE A 1 428 ? 10.914 -10.137 -23.559 1.00 92.81 428 PHE A CA 1
ATOM 3342 C C . PHE A 1 428 ? 12.413 -9.881 -23.578 1.00 92.81 428 PHE A C 1
ATOM 3344 O O . PHE A 1 428 ? 13.222 -10.717 -23.983 1.00 92.81 428 PHE A O 1
ATOM 3351 N N . CYS A 1 429 ? 12.791 -8.719 -23.066 1.00 93.88 429 CYS A N 1
ATOM 3352 C CA . CYS A 1 429 ? 14.179 -8.337 -22.916 1.00 93.88 429 CYS A CA 1
ATOM 3353 C C . CYS A 1 429 ? 14.395 -7.542 -21.629 1.00 93.88 429 CYS A C 1
ATOM 3355 O O . CYS A 1 429 ? 13.473 -6.951 -21.065 1.00 93.88 429 CYS A O 1
ATOM 3357 N N . LEU A 1 430 ? 15.642 -7.517 -21.176 1.00 94.00 430 LEU A N 1
ATOM 3358 C CA . LEU A 1 430 ? 16.114 -6.583 -20.171 1.00 94.00 430 LEU A CA 1
ATOM 3359 C C . LEU A 1 430 ? 16.587 -5.314 -20.847 1.00 94.00 430 LEU A C 1
ATOM 3361 O O . LEU A 1 430 ? 17.320 -5.374 -21.830 1.00 94.00 430 LEU A O 1
ATOM 3365 N N . GLY A 1 431 ? 16.202 -4.182 -20.282 1.00 94.12 431 GLY A N 1
ATOM 3366 C CA . GLY A 1 431 ? 16.571 -2.862 -20.757 1.00 94.12 431 GLY A CA 1
ATOM 3367 C C . GLY A 1 431 ? 17.031 -1.938 -19.634 1.00 94.12 431 GLY A C 1
ATOM 3368 O O . GLY A 1 431 ? 17.328 -2.397 -18.523 1.00 94.12 431 GLY A O 1
ATOM 3369 N N . PRO A 1 432 ? 17.043 -0.622 -19.903 1.00 93.31 432 PRO A N 1
ATOM 3370 C CA . PRO A 1 432 ? 17.397 0.390 -18.920 1.00 93.31 432 PRO A CA 1
ATOM 3371 C C . PRO A 1 432 ? 16.563 0.281 -17.643 1.00 93.31 432 PRO A C 1
ATOM 3373 O O . PRO A 1 432 ? 15.368 -0.017 -17.689 1.00 93.31 432 PRO A O 1
ATOM 3376 N N . ILE A 1 433 ? 17.174 0.570 -16.499 1.00 92.19 433 ILE A N 1
ATOM 3377 C CA . ILE A 1 433 ? 16.506 0.540 -15.199 1.00 92.19 433 ILE A CA 1
ATOM 3378 C C . ILE A 1 433 ? 15.486 1.683 -15.112 1.00 92.19 433 ILE A C 1
ATOM 3380 O O . ILE A 1 433 ? 15.854 2.853 -15.213 1.00 92.19 433 ILE A O 1
ATOM 3384 N N . VAL A 1 434 ? 14.214 1.366 -14.849 1.00 91.38 434 VAL A N 1
ATOM 3385 C CA . VAL A 1 434 ? 13.134 2.369 -14.682 1.00 91.38 434 VAL A CA 1
ATOM 3386 C C . VAL A 1 434 ? 12.987 2.895 -13.260 1.00 91.38 434 VAL A C 1
ATOM 3388 O O . VAL A 1 434 ? 12.161 3.759 -12.991 1.00 91.38 434 VAL A O 1
ATOM 3391 N N . HIS A 1 435 ? 13.767 2.369 -12.317 1.00 87.12 435 HIS A N 1
ATOM 3392 C CA . HIS A 1 435 ? 13.633 2.724 -10.912 1.00 87.12 435 HIS A CA 1
ATOM 3393 C C . HIS A 1 435 ? 13.808 4.235 -10.690 1.00 87.12 435 HIS A C 1
ATOM 3395 O O . HIS A 1 435 ? 14.812 4.814 -11.103 1.00 87.12 435 HIS A O 1
ATOM 3401 N N . TYR A 1 436 ? 12.874 4.847 -9.956 1.00 83.62 436 TYR A N 1
ATOM 3402 C CA . TYR A 1 436 ? 12.794 6.291 -9.690 1.00 83.62 436 TYR A CA 1
ATOM 3403 C C . TYR A 1 436 ? 14.134 6.939 -9.285 1.00 83.62 436 TYR A C 1
ATOM 3405 O O . TYR A 1 436 ? 14.472 8.042 -9.716 1.00 83.62 436 TYR A O 1
ATOM 3413 N N . GLY A 1 437 ? 14.965 6.227 -8.516 1.00 84.56 437 GLY A N 1
ATOM 3414 C CA . GLY A 1 437 ? 16.309 6.676 -8.126 1.00 84.56 437 GLY A CA 1
ATOM 3415 C C . GLY A 1 437 ? 17.234 7.062 -9.297 1.00 84.56 437 GLY A C 1
ATOM 3416 O O . GLY A 1 437 ? 18.122 7.886 -9.112 1.00 84.56 437 GLY A O 1
ATOM 3417 N N . TRP A 1 438 ? 17.003 6.527 -10.497 1.00 87.69 438 TRP A N 1
ATOM 3418 C CA . TRP A 1 438 ? 17.766 6.834 -11.713 1.00 87.69 438 TRP A CA 1
ATOM 3419 C C . TRP A 1 438 ? 17.232 8.034 -12.505 1.00 87.69 438 TRP A C 1
ATOM 3421 O O . TRP A 1 438 ? 17.939 8.547 -13.369 1.00 87.69 438 TRP A O 1
ATOM 3431 N N . TRP A 1 439 ? 16.007 8.482 -12.219 1.00 88.25 439 TRP A N 1
ATOM 3432 C CA . TRP A 1 439 ? 15.268 9.428 -13.064 1.00 88.25 439 TRP A CA 1
ATOM 3433 C C . TRP A 1 439 ? 14.697 10.635 -12.316 1.00 88.25 439 TRP A C 1
ATOM 3435 O O . TRP A 1 439 ? 14.164 11.549 -12.936 1.00 88.25 439 TRP A O 1
ATOM 3445 N N . HIS A 1 440 ? 14.746 10.664 -10.991 1.00 82.31 440 HIS A N 1
ATOM 3446 C CA . HIS A 1 440 ? 14.194 11.781 -10.229 1.00 82.31 440 HIS A CA 1
ATOM 3447 C C . HIS A 1 440 ? 15.025 13.066 -10.366 1.00 82.31 440 HIS A C 1
ATOM 3449 O O . HIS A 1 440 ? 16.252 13.027 -10.498 1.00 82.31 440 HIS A O 1
ATOM 3455 N N . GLY A 1 441 ? 14.347 14.214 -10.291 1.00 84.19 441 GLY A N 1
ATOM 3456 C CA . GLY A 1 441 ? 14.979 15.532 -10.393 1.00 84.19 441 GLY A CA 1
ATOM 3457 C C . GLY A 1 441 ? 15.724 15.712 -11.715 1.00 84.19 441 GLY A C 1
ATOM 3458 O O . GLY A 1 441 ? 15.227 15.336 -12.777 1.00 84.19 441 GLY A O 1
ATOM 3459 N N . GLU A 1 442 ? 16.935 16.250 -11.641 1.00 87.88 442 GLU A N 1
ATOM 3460 C CA . GLU A 1 442 ? 17.821 16.472 -12.786 1.00 87.88 442 GLU A CA 1
ATOM 3461 C C . GLU A 1 442 ? 18.496 15.175 -13.267 1.00 87.88 442 GLU A C 1
ATOM 3463 O O . GLU A 1 442 ? 19.088 15.133 -14.337 1.00 87.88 442 GLU A O 1
ATOM 3468 N N . ARG A 1 443 ? 18.361 14.040 -12.560 1.00 88.25 443 ARG A N 1
ATOM 3469 C CA . ARG A 1 443 ? 18.945 12.768 -13.039 1.00 88.25 443 ARG A CA 1
ATOM 3470 C C . ARG A 1 443 ? 18.297 12.265 -14.332 1.00 88.25 443 ARG A C 1
ATOM 3472 O O . ARG A 1 443 ? 18.925 11.504 -15.068 1.00 88.25 443 ARG A O 1
ATOM 3479 N N . LYS A 1 444 ? 17.071 12.699 -14.656 1.00 87.31 444 LYS A N 1
ATOM 3480 C CA . LYS A 1 444 ? 16.442 12.398 -15.957 1.00 87.31 444 LYS A CA 1
ATOM 3481 C C . LYS A 1 444 ? 17.121 13.086 -17.141 1.00 87.31 444 LYS A C 1
ATOM 3483 O O . LYS A 1 444 ? 17.014 12.562 -18.243 1.00 87.31 444 LYS A O 1
ATOM 3488 N N . THR A 1 445 ? 17.778 14.231 -16.938 1.00 89.81 445 THR A N 1
ATOM 3489 C CA . THR A 1 445 ? 18.410 15.004 -18.024 1.00 89.81 445 THR A CA 1
ATOM 3490 C C . THR A 1 445 ? 19.840 14.548 -18.299 1.00 89.81 445 THR A C 1
ATOM 3492 O O . THR A 1 445 ? 20.348 14.768 -19.394 1.00 89.81 445 THR A O 1
ATOM 3495 N N . LEU A 1 446 ? 20.466 13.853 -17.344 1.00 89.81 446 LEU A N 1
ATOM 3496 C CA . LEU A 1 446 ? 21.819 13.324 -17.487 1.00 89.81 446 LEU A CA 1
ATOM 3497 C C . LEU A 1 446 ? 21.932 12.293 -18.619 1.00 89.81 446 LEU A C 1
ATOM 3499 O O . LEU A 1 446 ? 21.157 11.328 -18.700 1.00 89.81 446 LEU A O 1
ATOM 3503 N N . ASN A 1 447 ? 22.973 12.441 -19.438 1.00 90.94 447 ASN A N 1
ATOM 3504 C CA . ASN A 1 447 ? 23.386 11.434 -20.411 1.00 90.94 447 ASN A CA 1
ATOM 3505 C C . ASN A 1 447 ? 24.304 10.396 -19.745 1.00 90.94 447 ASN A C 1
ATOM 3507 O O . ASN A 1 447 ? 25.526 10.478 -19.827 1.00 90.94 447 ASN A O 1
ATOM 3511 N N . ILE A 1 448 ? 23.690 9.452 -19.039 1.00 91.06 448 ILE A N 1
ATOM 3512 C CA . ILE A 1 448 ? 24.353 8.374 -18.294 1.00 91.06 448 ILE A CA 1
ATOM 3513 C C . ILE A 1 448 ? 23.877 7.014 -18.792 1.00 91.06 448 ILE A C 1
ATOM 3515 O O . ILE A 1 448 ? 22.738 6.881 -19.262 1.00 91.06 448 ILE A O 1
ATOM 3519 N N . ASP A 1 449 ? 24.725 6.004 -18.621 1.00 90.38 449 ASP A N 1
ATOM 3520 C CA . ASP A 1 449 ? 24.322 4.618 -18.808 1.00 90.38 449 ASP A CA 1
ATOM 3521 C C . ASP A 1 449 ? 23.309 4.215 -17.725 1.00 90.38 449 ASP A C 1
ATOM 3523 O O . ASP A 1 449 ? 23.496 4.459 -16.532 1.00 90.38 449 ASP A O 1
ATOM 3527 N N . ARG A 1 450 ? 22.193 3.632 -18.159 1.00 91.50 450 ARG A N 1
ATOM 3528 C CA . ARG A 1 450 ? 21.096 3.170 -17.297 1.00 91.50 450 ARG A CA 1
ATOM 3529 C C . ARG A 1 450 ? 20.912 1.656 -17.384 1.00 91.50 450 ARG A C 1
ATOM 3531 O O . ARG A 1 450 ? 19.925 1.140 -16.861 1.00 91.50 450 ARG A O 1
ATOM 3538 N N . GLY A 1 451 ? 21.851 0.961 -18.020 1.00 91.81 451 GLY A N 1
ATOM 3539 C CA . GLY A 1 451 ? 21.831 -0.475 -18.219 1.00 91.81 451 GLY A CA 1
ATOM 3540 C C . GLY A 1 451 ? 21.095 -0.898 -19.496 1.00 91.81 451 GLY A C 1
ATOM 3541 O O . GLY A 1 451 ? 20.699 -0.054 -20.308 1.00 91.81 451 GLY A O 1
ATOM 3542 N N . PRO A 1 452 ? 20.876 -2.213 -19.668 1.00 93.06 452 PRO A N 1
ATOM 3543 C CA . PRO A 1 452 ? 21.068 -3.268 -18.663 1.00 93.06 452 PRO A CA 1
ATOM 3544 C C . PRO A 1 452 ? 22.552 -3.569 -18.370 1.00 93.06 452 PRO A C 1
ATOM 3546 O O . PRO A 1 452 ? 23.397 -3.460 -19.250 1.00 93.06 452 PRO A O 1
ATOM 3549 N N . PHE A 1 453 ? 22.871 -3.968 -17.136 1.00 93.38 453 PHE A N 1
ATOM 3550 C CA . PHE A 1 453 ? 24.246 -4.218 -16.674 1.00 93.38 453 PHE A CA 1
ATOM 3551 C C . PHE A 1 453 ? 24.536 -5.714 -16.526 1.00 93.38 453 PHE A C 1
ATOM 3553 O O . PHE A 1 453 ? 23.786 -6.419 -15.860 1.00 93.38 453 PHE A O 1
ATOM 3560 N N . LEU A 1 454 ? 25.641 -6.210 -17.084 1.00 92.06 454 LEU A N 1
ATOM 3561 C CA . LEU A 1 454 ? 25.962 -7.648 -17.083 1.00 92.06 454 LEU A CA 1
ATOM 3562 C C . LEU A 1 454 ? 26.414 -8.186 -15.718 1.00 92.06 454 LEU A C 1
ATOM 3564 O O . LEU A 1 454 ? 26.352 -9.390 -15.476 1.00 92.06 454 LEU A O 1
ATOM 3568 N N . SER A 1 455 ? 26.872 -7.313 -14.820 1.00 90.88 455 SER A N 1
ATOM 3569 C CA . SER A 1 455 ? 27.356 -7.703 -13.498 1.00 90.88 455 SER A CA 1
ATOM 3570 C C . SER A 1 455 ? 26.865 -6.769 -12.392 1.00 90.88 455 SER A C 1
ATOM 3572 O O . SER A 1 455 ? 26.491 -5.617 -12.626 1.00 90.88 455 SER A O 1
ATOM 3574 N N . SER A 1 456 ? 26.902 -7.262 -11.152 1.00 88.25 456 SER A N 1
ATOM 3575 C CA . SER A 1 456 ? 26.649 -6.449 -9.957 1.00 88.25 456 SER A CA 1
ATOM 3576 C C . SER A 1 456 ? 27.666 -5.309 -9.816 1.00 88.25 456 SER A C 1
ATOM 3578 O O . SER A 1 456 ? 27.314 -4.203 -9.414 1.00 88.25 456 SER A O 1
ATOM 3580 N N . THR A 1 457 ? 28.923 -5.537 -10.194 1.00 92.00 457 THR A N 1
ATOM 3581 C CA . THR A 1 457 ? 29.971 -4.511 -10.161 1.00 92.00 457 THR A CA 1
ATOM 3582 C C . THR A 1 457 ? 29.658 -3.355 -11.110 1.00 92.00 457 THR A C 1
ATOM 3584 O O . THR A 1 457 ? 29.849 -2.197 -10.738 1.00 92.00 457 THR A O 1
ATOM 3587 N N . ASP A 1 458 ? 29.131 -3.644 -12.303 1.00 90.75 458 ASP A N 1
ATOM 3588 C CA . ASP A 1 458 ? 28.816 -2.612 -13.297 1.00 90.75 458 ASP A CA 1
ATOM 3589 C C . ASP A 1 458 ? 27.651 -1.727 -12.849 1.00 90.75 458 ASP A C 1
ATOM 3591 O O . ASP A 1 458 ? 27.743 -0.507 -12.961 1.00 90.75 458 ASP A O 1
ATOM 3595 N N . ILE A 1 459 ? 26.601 -2.300 -12.246 1.00 90.50 459 ILE A N 1
ATOM 3596 C CA . ILE A 1 459 ? 25.505 -1.491 -11.690 1.00 90.50 459 ILE A CA 1
ATOM 3597 C C . ILE A 1 459 ? 25.984 -0.609 -10.527 1.00 90.50 459 ILE A C 1
ATOM 3599 O O . ILE A 1 459 ? 25.605 0.560 -10.463 1.00 90.50 459 ILE A O 1
ATOM 3603 N N . PHE A 1 460 ? 26.841 -1.109 -9.627 1.00 90.19 460 PHE A N 1
ATOM 3604 C CA . PHE A 1 460 ? 27.386 -0.281 -8.542 1.00 90.19 460 PHE A CA 1
ATOM 3605 C C . PHE A 1 460 ? 28.286 0.840 -9.069 1.00 90.19 460 PHE A C 1
ATOM 3607 O O . PHE A 1 460 ? 28.181 1.975 -8.594 1.00 90.19 460 PHE A O 1
ATOM 3614 N N . ARG A 1 461 ? 29.121 0.550 -10.075 1.00 90.81 461 ARG A N 1
ATOM 3615 C CA . ARG A 1 461 ? 29.933 1.561 -10.763 1.00 90.81 461 ARG A CA 1
ATOM 3616 C C . ARG A 1 461 ? 29.042 2.631 -11.393 1.00 90.81 461 ARG A C 1
ATOM 3618 O O . ARG A 1 461 ? 29.232 3.808 -11.101 1.00 90.81 461 ARG A O 1
ATOM 3625 N N . ALA A 1 462 ? 28.028 2.229 -12.156 1.00 91.31 462 ALA A N 1
ATOM 3626 C CA . ALA A 1 462 ? 27.111 3.144 -12.830 1.00 91.31 462 ALA A CA 1
ATOM 3627 C C . ALA A 1 462 ? 26.312 4.020 -11.848 1.00 91.31 462 ALA A C 1
ATOM 3629 O O . ALA A 1 462 ? 26.069 5.195 -12.118 1.00 91.31 462 ALA A O 1
ATOM 3630 N N . VAL A 1 463 ? 25.944 3.498 -10.669 1.00 90.56 463 VAL A N 1
ATOM 3631 C CA . VAL A 1 463 ? 25.354 4.318 -9.596 1.00 90.56 463 VAL A CA 1
ATOM 3632 C C . VAL A 1 463 ? 26.342 5.384 -9.114 1.00 90.56 463 VAL A C 1
ATOM 3634 O O . VAL A 1 463 ? 25.951 6.541 -8.968 1.00 90.56 463 VAL A O 1
ATOM 3637 N N . GLY A 1 464 ? 27.609 5.028 -8.891 1.00 89.44 464 GLY A N 1
ATOM 3638 C CA . GLY A 1 464 ? 28.651 5.986 -8.510 1.00 89.44 464 GLY A CA 1
ATOM 3639 C C . GLY A 1 464 ? 28.885 7.058 -9.578 1.00 89.44 464 GLY A C 1
ATOM 3640 O O . GLY A 1 464 ? 28.899 8.248 -9.268 1.00 89.44 464 GLY A O 1
ATOM 3641 N N . GLU A 1 465 ? 28.993 6.647 -10.841 1.00 91.75 465 GLU A N 1
ATOM 3642 C CA . GLU A 1 465 ? 29.162 7.541 -11.992 1.00 91.75 465 GLU A CA 1
ATOM 3643 C C . GLU A 1 465 ? 27.969 8.485 -12.168 1.00 91.75 465 GLU A C 1
ATOM 3645 O O . GLU A 1 465 ? 28.166 9.681 -12.382 1.00 91.75 465 GLU A O 1
ATOM 3650 N N . ARG A 1 466 ? 26.737 7.988 -11.995 1.00 92.50 466 ARG A N 1
ATOM 3651 C CA . ARG A 1 466 ? 25.522 8.814 -11.994 1.00 92.50 466 ARG A CA 1
ATOM 3652 C C . ARG A 1 466 ? 25.587 9.902 -10.933 1.00 92.50 466 ARG A C 1
ATOM 3654 O O . ARG A 1 466 ? 25.293 11.057 -11.232 1.00 92.50 466 ARG A O 1
ATOM 3661 N N . GLU A 1 467 ? 25.903 9.539 -9.691 1.00 88.25 467 GLU A N 1
ATOM 3662 C CA . GLU A 1 467 ? 25.944 10.510 -8.595 1.00 88.25 467 GLU A CA 1
ATOM 3663 C C . GLU A 1 467 ? 27.073 11.525 -8.796 1.00 88.25 467 GLU A C 1
ATOM 3665 O O . GLU A 1 467 ? 26.876 12.716 -8.557 1.00 88.25 467 GLU A O 1
ATOM 3670 N N . LEU A 1 468 ? 28.226 11.089 -9.311 1.00 87.12 468 LEU A N 1
ATOM 3671 C CA . LEU A 1 468 ? 29.331 11.973 -9.673 1.00 87.12 468 LEU A CA 1
ATOM 3672 C C . LEU A 1 468 ? 28.946 12.949 -10.795 1.00 87.12 468 LEU A C 1
ATOM 3674 O O . LEU A 1 468 ? 29.228 14.140 -10.685 1.00 87.12 468 LEU A O 1
ATOM 3678 N N . ALA A 1 469 ? 28.291 12.466 -11.854 1.00 89.88 469 ALA A N 1
ATOM 3679 C CA . ALA A 1 469 ? 27.813 13.292 -12.960 1.00 89.88 469 ALA A CA 1
ATOM 3680 C C . ALA A 1 469 ? 26.782 14.324 -12.483 1.00 89.88 469 ALA A C 1
ATOM 3682 O O . ALA A 1 469 ? 26.947 15.516 -12.734 1.00 89.88 469 ALA A O 1
ATOM 3683 N N . TRP A 1 470 ? 25.781 13.888 -11.708 1.00 90.00 470 TRP A N 1
ATOM 3684 C CA . TRP A 1 470 ? 24.797 14.795 -11.112 1.00 90.00 470 TRP A CA 1
ATOM 3685 C C . TRP A 1 470 ? 25.469 15.856 -10.236 1.00 90.00 470 TRP A C 1
ATOM 3687 O O . TRP A 1 470 ? 25.108 17.029 -10.288 1.00 90.00 470 TRP A O 1
ATOM 3697 N N . THR A 1 471 ? 26.479 15.453 -9.460 1.00 85.69 471 THR A N 1
ATOM 3698 C CA . THR A 1 471 ? 27.201 16.357 -8.561 1.00 85.69 471 THR A CA 1
ATOM 3699 C C . THR A 1 471 ? 27.957 17.432 -9.334 1.00 85.69 471 THR A C 1
ATOM 3701 O O . THR A 1 471 ? 27.884 18.602 -8.977 1.00 85.69 471 THR A O 1
ATOM 3704 N N . LYS A 1 472 ? 28.645 17.056 -10.416 1.00 85.81 472 LYS A N 1
ATOM 3705 C CA . LYS A 1 472 ? 29.393 17.999 -11.257 1.00 85.81 472 LYS A CA 1
ATOM 3706 C C . LYS A 1 472 ? 28.495 19.021 -11.955 1.00 85.81 472 LYS A C 1
ATOM 3708 O O . LYS A 1 472 ? 28.910 20.160 -12.122 1.00 85.81 472 LYS A O 1
ATOM 3713 N N . GLU A 1 473 ? 27.301 18.615 -12.377 1.00 89.38 473 GLU A N 1
ATOM 3714 C CA . GLU A 1 473 ? 26.433 19.449 -13.218 1.00 89.38 473 GLU A CA 1
ATOM 3715 C C . GLU A 1 473 ? 25.402 20.261 -12.419 1.00 89.38 473 GLU A C 1
ATOM 3717 O O . GLU A 1 473 ? 25.117 21.405 -12.767 1.00 89.38 473 GLU A O 1
ATOM 3722 N N . TYR A 1 474 ? 24.856 19.700 -11.335 1.00 85.62 474 TYR A N 1
ATOM 3723 C CA . TYR A 1 474 ? 23.687 20.266 -10.649 1.00 85.62 474 TYR A CA 1
ATOM 3724 C C . TYR A 1 474 ? 23.895 20.558 -9.164 1.00 85.62 474 TYR A C 1
ATOM 3726 O O . TYR A 1 474 ? 23.068 21.256 -8.564 1.00 85.62 474 TYR A O 1
ATOM 3734 N N . ALA A 1 475 ? 24.952 20.038 -8.531 1.00 80.44 475 ALA A N 1
ATOM 3735 C CA . ALA A 1 475 ? 25.101 20.246 -7.100 1.00 80.44 475 ALA A CA 1
ATOM 3736 C C . ALA A 1 475 ? 25.402 21.709 -6.767 1.00 80.44 475 ALA A C 1
ATOM 3738 O O . ALA A 1 475 ? 26.260 22.360 -7.358 1.00 80.44 475 ALA A O 1
ATOM 3739 N N . LYS A 1 476 ? 24.701 22.212 -5.751 1.00 76.56 476 LYS A N 1
ATOM 3740 C CA . LYS A 1 476 ? 24.916 23.547 -5.196 1.00 76.56 476 LYS A CA 1
ATOM 3741 C C . LYS A 1 476 ? 25.724 23.434 -3.902 1.00 76.56 476 LYS A C 1
ATOM 3743 O O . LYS A 1 476 ? 25.447 22.520 -3.114 1.00 76.56 476 LYS A O 1
ATOM 3748 N N . PRO A 1 477 ? 26.674 24.353 -3.646 1.00 75.00 477 PRO A N 1
ATOM 3749 C CA . PRO A 1 477 ? 27.334 24.438 -2.352 1.00 75.00 477 PRO A CA 1
ATOM 3750 C C . PRO A 1 477 ? 26.287 24.533 -1.244 1.00 75.00 477 PRO A C 1
ATOM 3752 O O . PRO A 1 477 ? 25.336 25.312 -1.329 1.00 75.00 477 PRO A O 1
ATOM 3755 N N . ARG A 1 478 ? 26.447 23.723 -0.201 1.00 66.12 478 ARG A N 1
ATOM 3756 C CA . ARG A 1 478 ? 25.545 23.711 0.953 1.00 66.12 478 ARG A CA 1
ATOM 3757 C C . ARG A 1 478 ? 26.346 23.587 2.232 1.00 66.12 478 ARG A C 1
ATOM 3759 O O . ARG A 1 478 ? 27.453 23.056 2.235 1.00 66.12 478 ARG A O 1
ATOM 3766 N N . LEU A 1 479 ? 25.768 24.059 3.329 1.00 68.19 479 LEU A N 1
ATOM 3767 C CA . LEU A 1 479 ? 26.306 23.761 4.649 1.00 68.19 479 LEU A CA 1
ATOM 3768 C C . LEU A 1 479 ? 26.245 22.248 4.911 1.00 68.19 479 LEU A C 1
ATOM 3770 O O . LEU A 1 479 ? 25.317 21.589 4.421 1.00 68.19 479 LEU A O 1
ATOM 3774 N N . PRO A 1 480 ? 27.164 21.712 5.734 1.00 66.69 480 PRO A N 1
ATOM 3775 C CA . PRO A 1 480 ? 27.086 20.343 6.220 1.00 66.69 480 PRO A CA 1
ATOM 3776 C C . PRO A 1 480 ? 25.670 19.982 6.682 1.00 66.69 480 PRO A C 1
ATOM 3778 O O . PRO A 1 480 ? 24.982 20.773 7.350 1.00 66.69 480 PRO A O 1
ATOM 3781 N N . TYR A 1 481 ? 25.212 18.799 6.267 1.00 57.25 481 TYR A N 1
ATOM 3782 C CA . TYR A 1 481 ? 23.839 18.363 6.503 1.00 57.25 481 TYR A CA 1
ATOM 3783 C C . TYR A 1 481 ? 23.560 18.245 8.002 1.00 57.25 481 TYR A C 1
ATOM 3785 O O . TYR A 1 481 ? 22.589 18.824 8.501 1.00 57.25 481 TYR A O 1
ATOM 3793 N N . GLU A 1 482 ? 24.432 17.555 8.737 1.00 64.62 482 GLU A N 1
ATOM 3794 C CA . GLU A 1 482 ? 24.355 17.492 10.186 1.00 64.62 482 GLU A CA 1
ATOM 3795 C C . GLU A 1 482 ? 24.758 18.846 10.774 1.00 64.62 482 GLU A C 1
ATOM 3797 O O . GLU A 1 482 ? 25.884 19.322 10.623 1.00 64.62 482 GLU A O 1
ATOM 3802 N N . ARG A 1 483 ? 23.811 19.466 11.486 1.00 72.00 483 ARG A N 1
ATOM 3803 C CA . ARG A 1 483 ? 23.968 20.797 12.087 1.00 72.00 483 ARG A CA 1
ATOM 3804 C C . ARG A 1 483 ? 25.234 20.919 12.942 1.00 72.00 483 ARG A C 1
ATOM 3806 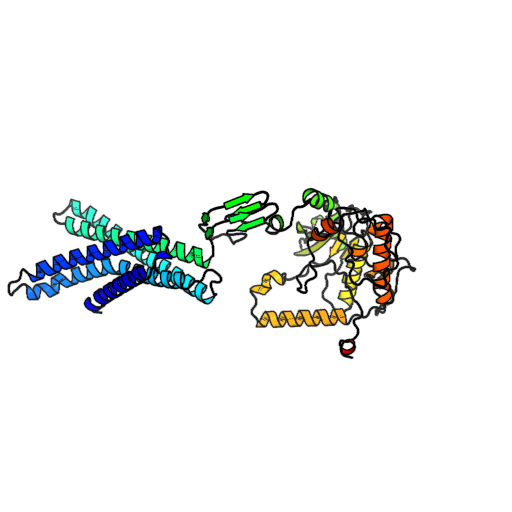O O . ARG A 1 483 ? 25.867 21.965 12.902 1.00 72.00 483 ARG A O 1
ATOM 3813 N N . LEU A 1 484 ? 25.606 19.847 13.644 1.00 71.25 484 LEU A N 1
ATOM 3814 C CA . LEU A 1 484 ? 26.793 19.769 14.505 1.00 71.25 484 LEU A CA 1
ATOM 3815 C C . LEU A 1 484 ? 28.099 20.068 13.752 1.00 71.25 484 LEU A C 1
ATOM 3817 O O . LEU A 1 484 ? 29.021 20.631 14.329 1.00 71.25 484 LEU A O 1
ATOM 3821 N N . TYR A 1 485 ? 28.178 19.745 12.458 1.00 63.44 485 TYR A N 1
ATOM 3822 C CA . TYR A 1 485 ? 29.369 20.030 11.659 1.00 63.44 485 TYR A CA 1
ATOM 3823 C C . TYR A 1 485 ? 29.431 21.483 11.183 1.00 63.44 485 TYR A C 1
ATOM 3825 O O . TYR A 1 485 ? 30.502 21.963 10.840 1.00 63.44 485 TYR A O 1
ATOM 3833 N N . ARG A 1 486 ? 28.321 22.227 11.179 1.00 77.25 486 ARG A N 1
ATOM 3834 C CA . ARG A 1 486 ? 28.311 23.604 10.655 1.00 77.25 486 ARG A CA 1
ATOM 3835 C C . ARG A 1 486 ? 29.179 24.539 11.485 1.00 77.25 486 ARG A C 1
ATOM 3837 O O . ARG A 1 486 ? 29.876 25.359 10.907 1.00 77.25 486 ARG A O 1
ATOM 3844 N N . GLU A 1 487 ? 29.175 24.376 12.803 1.00 73.12 487 GLU A N 1
ATOM 3845 C CA . GLU A 1 487 ? 30.031 25.141 13.717 1.00 73.12 487 GLU A CA 1
ATOM 3846 C C . GLU A 1 487 ? 31.508 24.757 13.551 1.00 73.12 487 GLU A C 1
ATOM 3848 O O . GLU A 1 487 ? 32.360 25.636 13.485 1.00 73.12 487 GLU A O 1
ATOM 3853 N N . ILE A 1 488 ? 31.798 23.462 13.367 1.00 73.44 488 ILE A N 1
ATOM 3854 C CA . ILE A 1 488 ? 33.155 22.946 13.100 1.00 73.44 488 ILE A CA 1
ATOM 3855 C C . ILE A 1 488 ? 33.723 23.522 11.794 1.00 73.44 488 ILE A C 1
ATOM 3857 O O . ILE A 1 488 ? 34.910 23.821 11.709 1.00 73.44 488 ILE A O 1
ATOM 3861 N N . TYR A 1 489 ? 32.876 23.699 10.780 1.00 66.81 489 TYR A N 1
ATOM 3862 C CA . TYR A 1 489 ? 33.259 24.271 9.489 1.00 66.81 489 TYR A CA 1
ATOM 3863 C C . TYR A 1 489 ? 33.016 25.787 9.392 1.00 66.81 489 TYR A C 1
ATOM 3865 O O . TYR A 1 489 ? 33.053 26.334 8.289 1.00 66.81 489 TYR A O 1
ATOM 3873 N N . GLU A 1 490 ? 32.793 26.478 10.517 1.00 72.12 490 GLU A N 1
ATOM 3874 C CA . GLU A 1 490 ? 32.610 27.940 10.587 1.00 72.12 490 GLU A CA 1
ATOM 3875 C C . GLU A 1 490 ? 31.496 28.464 9.663 1.00 72.12 490 GLU A C 1
ATOM 3877 O O . GLU A 1 490 ? 31.598 29.538 9.076 1.00 72.12 490 GLU A O 1
ATOM 3882 N N . PHE A 1 491 ? 30.434 27.677 9.477 1.00 73.00 491 PHE A N 1
ATOM 3883 C CA . PHE A 1 491 ? 29.330 27.976 8.563 1.00 73.00 491 PHE A CA 1
ATOM 3884 C C . PHE A 1 491 ? 29.788 28.270 7.124 1.00 73.00 491 PHE A C 1
ATOM 3886 O O . PHE A 1 491 ? 29.100 28.957 6.364 1.00 73.00 491 PHE A O 1
ATOM 3893 N N . ARG A 1 492 ? 30.937 27.723 6.715 1.00 64.12 492 ARG A N 1
ATOM 3894 C CA . ARG A 1 492 ? 31.367 27.760 5.320 1.00 64.12 492 ARG A CA 1
ATOM 3895 C C . ARG A 1 492 ? 30.576 26.742 4.513 1.00 64.12 492 ARG A C 1
ATOM 3897 O O . ARG A 1 492 ? 30.309 25.627 4.964 1.00 64.12 492 ARG A O 1
ATOM 3904 N N . HIS A 1 493 ? 30.177 27.154 3.315 1.00 60.88 493 HIS A N 1
ATOM 3905 C CA . HIS A 1 493 ? 29.555 26.252 2.358 1.00 60.88 493 HIS A CA 1
ATOM 3906 C C . HIS A 1 493 ? 30.608 25.252 1.886 1.00 60.88 493 HIS A C 1
ATOM 3908 O O . HIS A 1 493 ? 31.748 25.633 1.618 1.00 60.88 493 HIS A O 1
ATOM 3914 N N . ASP A 1 494 ? 30.236 23.977 1.824 1.00 59.81 494 ASP A N 1
ATOM 3915 C CA . ASP A 1 494 ? 31.136 22.944 1.336 1.00 59.81 494 ASP A CA 1
ATOM 3916 C C . ASP A 1 494 ? 31.315 23.130 -0.180 1.00 59.81 494 ASP A C 1
ATOM 3918 O O . ASP A 1 494 ? 30.365 22.976 -0.957 1.00 59.81 494 ASP A O 1
ATOM 3922 N N . ASN A 1 495 ? 32.517 23.540 -0.594 1.00 49.94 495 ASN A N 1
ATOM 3923 C CA . ASN A 1 495 ? 32.882 23.674 -2.001 1.00 49.94 495 ASN A CA 1
ATOM 3924 C C . ASN A 1 495 ? 33.281 22.287 -2.514 1.00 49.94 495 ASN A C 1
ATOM 3926 O O . ASN A 1 495 ? 34.397 21.819 -2.281 1.00 49.94 495 ASN A O 1
ATOM 3930 N N . MET A 1 496 ? 32.360 21.630 -3.222 1.00 49.97 496 MET A N 1
ATOM 3931 C CA . MET A 1 496 ? 32.513 20.242 -3.681 1.00 49.97 496 MET A CA 1
ATOM 3932 C C . MET A 1 496 ? 33.613 20.008 -4.737 1.00 49.97 496 MET A C 1
ATOM 3934 O O . MET A 1 496 ? 33.880 18.859 -5.076 1.00 49.97 496 MET A O 1
ATOM 3938 N N . GLU A 1 497 ? 34.315 21.045 -5.209 1.00 42.97 497 GLU A N 1
ATOM 3939 C CA . GLU A 1 497 ? 35.492 20.908 -6.089 1.00 42.97 497 GLU A CA 1
ATOM 3940 C C . GLU A 1 497 ? 36.699 20.217 -5.416 1.00 42.97 497 GLU A C 1
ATOM 3942 O O . GLU A 1 497 ? 37.648 19.843 -6.095 1.00 42.97 497 GLU A O 1
ATOM 3947 N N . ARG A 1 498 ? 36.675 19.992 -4.092 1.00 41.31 498 ARG A N 1
ATOM 3948 C CA . ARG A 1 498 ? 37.760 19.339 -3.327 1.00 41.31 498 ARG A CA 1
ATOM 3949 C C . ARG A 1 498 ? 37.668 17.808 -3.210 1.00 41.31 498 ARG A C 1
ATOM 3951 O O . ARG A 1 498 ? 38.291 17.226 -2.322 1.00 41.31 498 ARG A O 1
ATOM 3958 N N . LEU A 1 499 ? 36.915 17.134 -4.078 1.00 42.25 499 LEU A N 1
ATOM 3959 C CA . LEU A 1 499 ? 36.909 15.667 -4.132 1.00 42.25 499 LEU A CA 1
ATOM 3960 C C . LEU A 1 499 ? 38.167 15.144 -4.855 1.00 42.25 499 LEU A C 1
ATOM 3962 O O . LEU A 1 499 ? 38.112 14.739 -6.012 1.00 42.25 499 LEU A O 1
ATOM 3966 N N . GLU A 1 500 ? 39.307 15.155 -4.160 1.00 32.16 500 GLU A N 1
ATOM 3967 C CA . GLU A 1 500 ? 40.463 14.321 -4.520 1.00 32.16 500 GLU A CA 1
ATOM 3968 C C . GLU A 1 500 ? 40.125 12.818 -4.390 1.00 32.16 500 GLU A C 1
ATOM 3970 O O . GLU A 1 500 ? 39.168 12.475 -3.685 1.00 32.16 500 GLU A O 1
ATOM 3975 N N . PRO A 1 501 ? 40.862 11.911 -5.073 1.00 33.25 501 PRO A N 1
ATOM 3976 C CA . PRO A 1 501 ? 40.461 10.518 -5.268 1.00 33.25 501 PRO A CA 1
ATOM 3977 C C . PRO A 1 501 ? 40.094 9.819 -3.954 1.00 33.25 501 PRO A C 1
ATOM 3979 O O . PRO A 1 501 ? 40.905 9.659 -3.040 1.00 33.25 501 PRO A O 1
ATOM 3982 N N . VAL A 1 502 ? 38.831 9.409 -3.859 1.00 37.41 502 VAL A N 1
ATOM 3983 C CA . VAL A 1 502 ? 38.234 8.785 -2.676 1.00 37.41 502 VAL A CA 1
ATOM 3984 C C . VAL A 1 502 ? 38.657 7.317 -2.604 1.00 37.41 502 VAL A C 1
ATOM 3986 O O . VAL A 1 502 ? 37.871 6.423 -2.888 1.00 37.41 502 VAL A O 1
ATOM 3989 N N . GLU A 1 503 ? 39.899 7.052 -2.204 1.00 27.73 503 GLU A N 1
ATOM 3990 C CA . GLU A 1 503 ? 40.331 5.699 -1.810 1.00 27.73 503 GLU A CA 1
ATOM 3991 C C . GLU A 1 503 ? 40.440 5.522 -0.285 1.00 27.73 503 GLU A C 1
ATOM 3993 O O . GLU A 1 503 ? 40.571 4.402 0.199 1.00 27.73 503 GLU A O 1
ATOM 3998 N N . SER A 1 504 ? 40.300 6.588 0.516 1.00 27.92 504 SER A N 1
ATOM 3999 C CA . SER A 1 504 ? 40.575 6.520 1.965 1.00 27.92 504 SER A CA 1
ATOM 4000 C C . SER A 1 504 ? 39.445 6.950 2.907 1.00 27.92 504 SER A C 1
ATOM 4002 O O . SER A 1 504 ? 39.625 6.911 4.124 1.00 27.92 504 SER A O 1
ATOM 4004 N N . LYS A 1 505 ? 38.248 7.303 2.417 1.00 29.48 505 LYS A N 1
ATOM 4005 C CA . LYS A 1 505 ? 37.126 7.700 3.294 1.00 29.48 505 LYS A CA 1
ATOM 4006 C C . LYS A 1 505 ? 35.896 6.818 3.097 1.00 29.48 505 LYS A C 1
ATOM 4008 O O . LYS A 1 505 ? 35.007 7.113 2.304 1.00 29.48 505 LYS A O 1
ATOM 4013 N N . LYS A 1 506 ? 35.825 5.740 3.888 1.00 31.38 506 LYS A N 1
ATOM 4014 C CA . LYS A 1 506 ? 34.583 4.994 4.141 1.00 31.38 506 LYS A CA 1
ATOM 4015 C C . LYS A 1 506 ? 33.568 5.940 4.792 1.00 31.38 506 LYS A C 1
ATOM 4017 O O . LYS A 1 506 ? 33.761 6.353 5.930 1.00 31.38 506 LYS A O 1
ATOM 4022 N N . GLY A 1 507 ? 32.484 6.242 4.079 1.00 30.97 507 GLY A N 1
ATOM 4023 C CA . GLY A 1 507 ? 31.296 6.878 4.652 1.00 30.97 507 GLY A CA 1
ATOM 4024 C C . GLY A 1 507 ? 31.028 8.311 4.199 1.00 30.97 507 GLY A C 1
ATOM 4025 O O . GLY A 1 507 ? 30.889 9.192 5.037 1.00 30.97 507 GLY A O 1
ATOM 4026 N N . PHE A 1 508 ? 30.864 8.545 2.896 1.00 27.89 508 PHE A N 1
ATOM 4027 C CA . PHE A 1 508 ? 30.099 9.702 2.426 1.00 27.89 508 PHE A CA 1
ATOM 4028 C C . PHE A 1 508 ? 28.684 9.253 2.062 1.00 27.89 508 PHE A C 1
ATOM 4030 O O . PHE A 1 508 ? 28.469 8.532 1.090 1.00 27.89 508 PHE A O 1
ATOM 4037 N N . LYS A 1 509 ? 27.698 9.672 2.863 1.00 28.38 509 LYS A N 1
ATOM 4038 C CA . LYS A 1 509 ? 26.296 9.657 2.441 1.00 28.38 509 LYS A CA 1
ATOM 4039 C C . LYS A 1 509 ? 26.111 10.820 1.474 1.00 28.38 509 LYS A C 1
ATOM 4041 O O . LYS A 1 509 ? 26.226 11.974 1.881 1.00 28.38 509 LYS A O 1
ATOM 4046 N N . CYS A 1 510 ? 25.810 10.520 0.212 1.00 30.69 510 CYS A N 1
ATOM 4047 C CA . CYS A 1 510 ? 25.297 11.521 -0.718 1.00 30.69 510 CYS A CA 1
ATOM 4048 C C . CYS A 1 510 ? 24.005 12.084 -0.107 1.00 30.69 510 CYS A C 1
ATOM 4050 O O . CYS A 1 510 ? 23.001 11.382 0.027 1.00 30.69 510 CYS A O 1
ATOM 4052 N N . GLY A 1 511 ? 24.080 13.308 0.418 1.00 31.06 511 GLY A N 1
ATOM 4053 C CA . GLY A 1 511 ? 22.987 13.896 1.175 1.00 31.06 511 GLY A CA 1
ATOM 4054 C C . GLY A 1 511 ? 21.803 14.184 0.265 1.00 31.06 511 GLY A C 1
ATOM 4055 O O . GLY A 1 511 ? 21.944 14.944 -0.694 1.00 31.06 511 GLY A O 1
ATOM 4056 N N . SER A 1 512 ? 20.640 13.644 0.626 1.00 32.00 512 SER A N 1
ATOM 4057 C CA . SER A 1 512 ? 19.343 14.044 0.089 1.00 32.00 512 SER A CA 1
ATOM 4058 C C . SER A 1 512 ? 19.231 15.569 0.099 1.00 32.00 512 SER A C 1
ATOM 4060 O O . SER A 1 512 ? 19.333 16.198 1.159 1.00 32.00 512 SER A O 1
ATOM 4062 N N . THR A 1 513 ? 19.052 16.177 -1.069 1.00 35.00 513 THR A N 1
ATOM 4063 C CA . THR A 1 513 ? 18.519 17.535 -1.188 1.00 35.00 513 THR A CA 1
ATOM 4064 C C . THR A 1 513 ? 17.187 17.567 -0.449 1.00 35.00 513 THR A C 1
ATOM 4066 O O . THR A 1 513 ? 16.313 16.743 -0.693 1.00 35.00 513 THR A O 1
ATOM 4069 N N . ARG A 1 514 ? 17.079 18.437 0.558 1.00 34.84 514 ARG A N 1
ATOM 4070 C CA . ARG A 1 514 ? 15.902 18.504 1.432 1.00 34.84 514 ARG A CA 1
ATOM 4071 C C . ARG A 1 514 ? 14.840 19.485 0.940 1.00 34.84 514 ARG A C 1
ATOM 4073 O O . ARG A 1 514 ? 13.784 19.555 1.556 1.00 34.84 514 ARG A O 1
ATOM 4080 N N . ASP A 1 515 ? 15.075 20.123 -0.200 1.00 30.81 515 ASP A N 1
ATOM 4081 C CA . ASP A 1 515 ? 14.032 20.781 -0.982 1.00 30.81 515 ASP A CA 1
ATOM 4082 C C . ASP A 1 515 ? 13.366 19.747 -1.903 1.00 30.81 515 ASP A C 1
ATOM 4084 O O . ASP A 1 515 ? 13.390 19.917 -3.113 1.00 30.81 515 ASP A O 1
ATOM 4088 N N . GLU A 1 516 ? 12.765 18.699 -1.298 1.00 38.50 516 GLU A N 1
ATOM 4089 C CA . GLU A 1 516 ? 11.919 17.641 -1.916 1.00 38.50 516 GLU A CA 1
ATOM 4090 C C . GLU A 1 516 ? 12.610 16.368 -2.477 1.00 38.50 516 GLU A C 1
ATOM 4092 O O . GLU A 1 516 ? 13.782 16.448 -2.838 1.00 38.50 516 GLU A O 1
ATOM 4097 N N . PRO A 1 517 ? 11.931 15.194 -2.668 1.00 33.88 517 PRO A N 1
ATOM 4098 C CA . PRO A 1 517 ? 10.641 14.647 -2.178 1.00 33.88 517 PRO A CA 1
ATOM 4099 C C . PRO A 1 517 ? 10.774 13.336 -1.352 1.00 33.88 517 PRO A C 1
ATOM 4101 O O . PRO A 1 517 ? 11.765 12.621 -1.435 1.00 33.88 517 PRO A O 1
ATOM 4104 N N . LEU A 1 518 ? 9.676 12.959 -0.679 1.00 33.44 518 LEU A N 1
ATOM 4105 C CA . LEU A 1 518 ? 9.386 11.691 0.026 1.00 33.44 518 LEU A CA 1
ATOM 4106 C C . LEU A 1 518 ? 10.070 11.466 1.388 1.00 33.44 518 LEU A C 1
ATOM 4108 O O . LEU A 1 518 ? 11.255 11.698 1.605 1.00 33.44 518 LEU A O 1
ATOM 4112 N N . GLY A 1 519 ? 9.236 11.048 2.345 1.00 26.61 519 GLY A N 1
ATOM 4113 C CA . GLY A 1 519 ? 9.558 10.924 3.760 1.00 26.61 519 GLY A CA 1
ATOM 4114 C C . GLY A 1 519 ? 10.759 10.028 4.044 1.00 26.61 519 GLY A C 1
ATOM 4115 O O . GLY A 1 519 ? 11.110 9.154 3.260 1.00 26.61 519 GLY A O 1
ATOM 4116 N N . ARG A 1 520 ? 11.369 10.262 5.212 1.00 25.70 520 ARG A N 1
ATOM 4117 C CA . ARG A 1 520 ? 12.443 9.453 5.800 1.00 25.70 520 ARG A CA 1
ATOM 4118 C C . ARG A 1 520 ? 12.264 7.958 5.491 1.00 25.70 520 ARG A C 1
ATOM 4120 O O . ARG A 1 520 ? 11.549 7.271 6.213 1.00 25.70 520 ARG A O 1
ATOM 4127 N N . ILE A 1 521 ? 13.021 7.434 4.532 1.00 26.48 521 ILE A N 1
ATOM 4128 C CA . ILE A 1 521 ? 13.463 6.042 4.593 1.00 26.48 521 ILE A CA 1
ATOM 4129 C C . ILE A 1 521 ? 14.755 6.079 5.402 1.00 26.48 521 ILE A C 1
ATOM 4131 O O . ILE A 1 521 ? 15.869 6.212 4.902 1.00 26.48 521 ILE A O 1
ATOM 4135 N N . SER A 1 522 ? 14.569 6.087 6.719 1.00 23.45 522 SER A N 1
ATOM 4136 C CA . SER A 1 522 ? 15.626 5.746 7.656 1.00 23.45 522 SER A CA 1
ATOM 4137 C C . SER A 1 522 ? 16.020 4.302 7.355 1.00 23.45 522 SER A C 1
ATOM 4139 O O . SER A 1 522 ? 15.243 3.396 7.640 1.00 23.45 522 SER A O 1
ATOM 4141 N N . HIS A 1 523 ? 17.216 4.092 6.800 1.00 26.19 523 HIS A N 1
ATOM 4142 C CA . HIS A 1 523 ? 17.884 2.793 6.788 1.00 26.19 523 HIS A CA 1
ATOM 4143 C C . HIS A 1 523 ? 18.080 2.318 8.234 1.00 26.19 523 HIS A C 1
ATOM 4145 O O . HIS A 1 523 ? 19.089 2.594 8.880 1.00 26.19 523 HIS A O 1
ATOM 4151 N N . ARG A 1 524 ? 17.068 1.632 8.751 1.00 20.39 524 ARG A N 1
ATOM 4152 C CA . ARG A 1 524 ? 17.126 0.789 9.933 1.00 20.39 524 ARG A CA 1
ATOM 4153 C C . ARG A 1 524 ? 16.280 -0.415 9.562 1.00 20.39 524 ARG A C 1
ATOM 4155 O O . ARG A 1 524 ? 15.112 -0.242 9.242 1.00 20.39 524 ARG A O 1
ATOM 4162 N N . TRP A 1 525 ? 16.918 -1.576 9.498 1.00 24.61 525 TRP A N 1
ATOM 4163 C CA . TRP A 1 525 ? 16.309 -2.871 9.219 1.00 24.61 525 TRP A CA 1
ATOM 4164 C C . TRP A 1 525 ? 15.004 -3.058 9.996 1.00 24.61 525 TRP A C 1
ATOM 4166 O O . TRP A 1 525 ? 15.056 -3.441 11.156 1.00 24.61 525 TRP A O 1
ATOM 4176 N N . VAL A 1 526 ? 13.875 -2.741 9.365 1.00 20.58 526 VAL A N 1
ATOM 4177 C CA . VAL A 1 526 ? 12.515 -3.215 9.644 1.00 20.58 526 VAL A CA 1
ATOM 4178 C C . VAL A 1 526 ? 11.730 -2.924 8.363 1.00 20.58 526 VAL A C 1
ATOM 4180 O O . VAL A 1 526 ? 11.616 -1.764 7.970 1.00 20.58 526 VAL A O 1
ATOM 4183 N N . GLU A 1 527 ? 11.229 -3.950 7.680 1.00 29.78 527 GLU A N 1
ATOM 4184 C CA . GLU A 1 527 ? 10.280 -3.786 6.571 1.00 29.78 527 GLU A CA 1
ATOM 4185 C C . GLU A 1 527 ? 9.013 -3.053 7.032 1.00 29.78 527 GLU A C 1
ATOM 4187 O O . GLU A 1 527 ? 8.459 -3.366 8.090 1.00 29.78 527 GLU A O 1
ATOM 4192 N N . PRO A 1 528 ? 8.483 -2.127 6.211 1.00 24.08 528 PRO A N 1
ATOM 4193 C CA . PRO A 1 528 ? 7.036 -2.129 6.031 1.00 24.08 528 PRO A CA 1
ATOM 4194 C C . PRO A 1 528 ? 6.582 -1.844 4.588 1.00 24.08 528 PRO A C 1
ATOM 4196 O O . PRO A 1 528 ? 6.882 -0.813 3.987 1.00 24.08 528 PRO A O 1
ATOM 4199 N N . ARG A 1 529 ? 5.755 -2.776 4.099 1.00 28.09 529 ARG A N 1
ATOM 4200 C CA . ARG A 1 529 ? 4.643 -2.654 3.137 1.00 28.09 529 ARG A CA 1
ATOM 4201 C C . ARG A 1 529 ? 4.478 -1.281 2.465 1.00 28.09 529 ARG A C 1
ATOM 4203 O O . ARG A 1 529 ? 3.758 -0.421 2.964 1.00 28.09 529 ARG A O 1
ATOM 4210 N N . THR A 1 530 ? 5.004 -1.142 1.252 1.00 24.39 530 THR A N 1
ATOM 4211 C CA . THR A 1 530 ? 4.400 -0.291 0.216 1.00 24.39 530 THR A CA 1
ATOM 4212 C C . THR A 1 530 ? 4.554 -0.980 -1.134 1.00 24.39 530 THR A C 1
ATOM 4214 O O . THR A 1 530 ? 5.644 -1.380 -1.526 1.00 24.39 530 THR A O 1
ATOM 4217 N N . THR A 1 531 ? 3.433 -1.159 -1.830 1.00 27.00 531 THR A N 1
ATOM 4218 C CA . THR A 1 531 ? 3.365 -1.618 -3.217 1.00 27.00 531 THR A CA 1
ATOM 4219 C C . THR A 1 531 ? 4.107 -0.622 -4.104 1.00 27.00 531 THR A C 1
ATOM 4221 O O . THR A 1 531 ? 3.565 0.426 -4.469 1.00 27.00 531 THR A O 1
ATOM 4224 N N . ALA A 1 532 ? 5.362 -0.938 -4.413 1.00 24.88 532 ALA A N 1
ATOM 4225 C CA . ALA A 1 532 ? 6.053 -0.392 -5.568 1.00 24.88 532 ALA A CA 1
ATOM 4226 C C . ALA A 1 532 ? 5.255 -0.752 -6.843 1.00 24.88 532 ALA A C 1
ATOM 4228 O O . ALA A 1 532 ? 4.543 -1.764 -6.838 1.00 24.88 532 ALA A O 1
ATOM 4229 N N . PRO A 1 533 ? 5.361 0.010 -7.951 1.00 26.50 533 PRO A N 1
ATOM 4230 C CA . PRO A 1 533 ? 5.150 -0.616 -9.256 1.00 26.50 533 PRO A CA 1
ATOM 4231 C C . PRO A 1 533 ? 6.036 -1.865 -9.294 1.00 26.50 533 PRO A C 1
ATOM 4233 O O . PRO A 1 533 ? 7.143 -1.824 -8.751 1.00 26.50 533 PRO A O 1
ATOM 4236 N N . MET A 1 534 ? 5.542 -2.979 -9.837 1.00 26.70 534 MET A N 1
ATOM 4237 C CA . MET A 1 534 ? 6.327 -4.206 -9.981 1.00 26.70 534 MET A CA 1
ATOM 4238 C C . MET A 1 534 ? 7.557 -3.939 -10.857 1.00 26.70 534 MET A C 1
ATOM 4240 O O . MET A 1 534 ? 7.552 -4.168 -12.055 1.00 26.70 534 MET A O 1
ATOM 4244 N N . ASN A 1 535 ? 8.610 -3.434 -10.230 1.00 30.19 535 ASN A N 1
ATOM 4245 C CA . ASN A 1 535 ? 9.958 -3.341 -10.739 1.00 30.19 535 ASN A CA 1
ATOM 4246 C C . ASN A 1 535 ? 10.734 -4.341 -9.895 1.00 30.19 535 ASN A C 1
ATOM 4248 O O . ASN A 1 535 ? 11.265 -4.006 -8.835 1.00 30.19 535 ASN A O 1
ATOM 4252 N N . CYS A 1 536 ? 10.682 -5.602 -10.314 1.00 25.44 536 CYS A N 1
ATOM 4253 C CA . CYS A 1 536 ? 11.439 -6.673 -9.696 1.00 25.44 536 CYS A CA 1
ATOM 4254 C C . CYS A 1 536 ? 12.932 -6.316 -9.739 1.00 2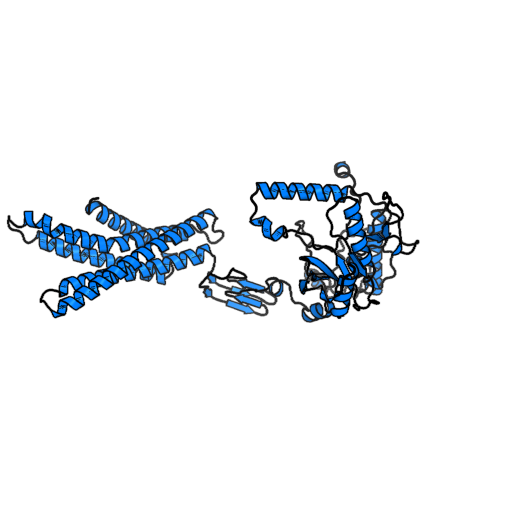5.44 536 CYS A C 1
ATOM 4256 O O . CYS A 1 536 ? 13.538 -6.282 -10.807 1.00 25.44 536 CYS A O 1
ATOM 4258 N N . PHE A 1 537 ? 13.530 -6.052 -8.579 1.00 27.73 537 PHE A N 1
ATOM 4259 C CA . PHE A 1 537 ? 14.976 -6.149 -8.426 1.00 27.73 537 PHE A CA 1
ATOM 4260 C C . PHE A 1 537 ? 15.309 -7.625 -8.265 1.00 27.73 537 PHE A C 1
ATOM 4262 O O . PHE A 1 537 ? 15.090 -8.200 -7.204 1.00 27.73 537 PHE A O 1
ATOM 4269 N N . LEU A 1 538 ? 15.822 -8.235 -9.326 1.00 27.52 538 LEU A N 1
ATOM 4270 C CA . LEU A 1 538 ? 16.403 -9.569 -9.272 1.00 27.52 538 LEU A CA 1
ATOM 4271 C C . LEU A 1 538 ? 17.914 -9.387 -9.378 1.00 27.52 538 LEU A C 1
ATOM 4273 O O . LEU A 1 538 ? 18.482 -9.272 -10.460 1.00 27.52 538 LEU A O 1
ATOM 4277 N N . SER A 1 539 ? 18.559 -9.244 -8.218 1.00 27.58 539 SER A N 1
ATOM 4278 C CA . SER A 1 539 ? 20.012 -9.318 -8.109 1.00 27.58 539 SER A CA 1
ATOM 4279 C C . SER A 1 539 ? 20.407 -10.743 -7.760 1.00 27.58 539 SER A C 1
ATOM 4281 O O . SER A 1 539 ? 19.892 -11.318 -6.802 1.00 27.58 539 SER A O 1
ATOM 4283 N N . LYS A 1 540 ? 21.367 -11.282 -8.508 1.00 27.08 540 LYS A N 1
ATOM 4284 C CA . LYS A 1 540 ? 22.035 -12.552 -8.229 1.00 27.08 540 LYS A CA 1
ATOM 4285 C C . LYS A 1 540 ? 22.731 -12.455 -6.865 1.00 27.08 540 LYS A C 1
ATOM 4287 O O . LYS A 1 540 ? 23.809 -11.873 -6.765 1.00 27.08 540 LYS A O 1
ATOM 4292 N N . PHE A 1 541 ? 22.107 -12.968 -5.809 1.00 25.42 541 PHE A N 1
ATOM 4293 C CA . PHE A 1 541 ? 22.812 -13.211 -4.553 1.00 25.42 541 PHE A CA 1
ATOM 4294 C C . PHE A 1 541 ? 23.581 -14.530 -4.702 1.00 25.42 541 PHE A C 1
ATOM 4296 O O . PHE A 1 541 ? 22.974 -15.532 -5.086 1.00 25.42 541 PHE A O 1
ATOM 4303 N N . PRO A 1 542 ? 24.900 -14.566 -4.442 1.00 26.66 542 PRO A N 1
ATOM 4304 C CA . PRO A 1 542 ? 25.576 -15.834 -4.220 1.00 26.66 542 PRO A CA 1
ATOM 4305 C C . PRO A 1 542 ? 24.938 -16.531 -3.012 1.00 26.66 542 PRO A C 1
ATOM 4307 O O . PRO A 1 542 ? 24.411 -15.871 -2.112 1.00 26.66 542 PRO A O 1
ATOM 4310 N N . SER A 1 543 ? 24.979 -17.862 -3.001 1.00 26.44 543 SER A N 1
ATOM 4311 C CA . SER A 1 543 ? 24.554 -18.675 -1.864 1.00 26.44 543 SER A CA 1
ATOM 4312 C C . SER A 1 543 ? 25.175 -18.164 -0.557 1.00 26.44 543 SER A C 1
ATOM 4314 O O . SER A 1 543 ? 26.328 -17.735 -0.516 1.00 26.44 543 SER A O 1
ATOM 4316 N N . LEU A 1 544 ? 24.401 -18.244 0.530 1.00 28.83 544 LEU A N 1
ATOM 4317 C CA . LEU A 1 544 ? 24.776 -17.855 1.900 1.00 28.83 544 LEU A CA 1
ATOM 4318 C C . LEU A 1 544 ? 26.094 -18.474 2.416 1.00 28.83 544 LEU A C 1
ATOM 4320 O O . LEU A 1 544 ? 26.603 -18.045 3.448 1.00 28.83 544 LEU A O 1
ATOM 4324 N N . GLU A 1 545 ? 26.670 -19.443 1.705 1.00 27.45 545 GLU A N 1
ATOM 4325 C CA . GLU A 1 545 ? 27.958 -20.059 2.026 1.00 27.45 545 GLU A CA 1
ATOM 4326 C C . GLU A 1 545 ? 29.159 -19.124 1.791 1.00 27.45 545 GLU A C 1
ATOM 4328 O O . GLU A 1 545 ? 30.188 -19.301 2.434 1.00 27.45 545 GLU A O 1
ATOM 4333 N N . SER A 1 546 ? 29.046 -18.074 0.965 1.00 28.42 546 SER A N 1
ATOM 4334 C CA . SER A 1 546 ? 30.178 -17.167 0.695 1.00 28.42 546 SER A CA 1
ATOM 4335 C C . SER A 1 546 ? 30.425 -16.096 1.771 1.00 28.42 546 SER A C 1
ATOM 4337 O O . SER A 1 546 ? 31.291 -15.244 1.590 1.00 28.42 546 SER A O 1
ATOM 4339 N N . TYR A 1 547 ? 29.655 -16.092 2.865 1.00 30.47 547 TYR A N 1
ATOM 4340 C CA . TYR A 1 547 ? 29.799 -15.139 3.978 1.00 30.47 547 TYR A CA 1
ATOM 4341 C C . TYR A 1 547 ? 30.354 -15.772 5.269 1.00 30.47 547 TYR A C 1
ATOM 4343 O O . TYR A 1 547 ? 30.471 -15.073 6.276 1.00 30.47 547 TYR A O 1
ATOM 4351 N N . ILE A 1 548 ? 30.713 -17.065 5.252 1.00 29.34 548 ILE A N 1
ATOM 4352 C CA . ILE A 1 548 ? 31.282 -17.794 6.406 1.00 29.34 548 ILE A CA 1
ATOM 4353 C C . ILE A 1 548 ? 32.605 -18.505 6.032 1.00 29.34 548 ILE A C 1
ATOM 4355 O O . ILE A 1 548 ? 32.890 -19.593 6.518 1.00 29.34 548 ILE A O 1
ATOM 4359 N N . SER A 1 549 ? 33.460 -17.905 5.196 1.00 27.42 549 SER A N 1
ATOM 4360 C CA . SER A 1 549 ? 34.858 -18.369 5.072 1.00 27.42 549 SER A CA 1
ATOM 4361 C C . SER A 1 549 ? 35.860 -17.240 5.209 1.00 27.42 549 SER A C 1
ATOM 4363 O O . SER A 1 549 ? 35.762 -16.307 4.376 1.00 27.42 549 SER A O 1
#

Foldseek 3Di:
DDLVVVVVLVVVLVVVVVVCVVVCLLVLADPQLVVLLVVLVVLLVVLVVVVVVVVVVLVVDDDPVVVVVCVVVVVVVSVLSVLLCVLSSLLSVLSSQLSVLSSVDDPPDDDPVSLVSLVVSLVSLVVSLVVLVVVLVVLVVVLVVLVVCVVPDPDSVVVNVSSVSSNVSSVSSSSSSVSSSLSSVCVSVVQEEELAEAEAQGFEEHEAEQDDPDDDHDHHYYNHYYYNYYYDRYHDHPPPVCVRPPPPPPVVVVCVQQDDQWDPVQVLCVLQVLVPHGSVQFPDKDFPDDAPFWTKIWTAGVVRFIKIKIFGGNQQPPQQVLFQLLLQLQVVCVVLVHDHWHWSDWDSDLPGNGSGTMTITHDDDDDPCVVCVVVDDPVVNVVVVVVVVVNVVSLLPQDDQFFAGKGFLVSDDPVFWDFDPDPCRRGMTGGFHRDCLCCHDCSVVDPADRDRGRAPVRVVVSNVVSLVRCCVPPDDFDADPPPVCCVVVVVDTDPVVPPDPPPDDDDDDPDPPPVDDDDDPPPDPDDDDDDDSPRDRRHDDDPPVVVPD

Solvent-accessible surface area (backbone atoms only — not comparable to full-atom values): 32095 Å² total; per-residue (Å²): 136,56,70,68,56,54,53,49,49,50,50,52,48,54,50,51,46,53,50,35,53,74,66,53,38,53,70,69,48,54,72,68,33,48,51,33,43,50,52,37,52,52,50,54,49,50,57,50,50,58,49,50,53,54,52,50,56,59,68,74,58,78,64,86,74,49,68,66,50,50,65,70,65,43,52,66,54,50,51,50,51,48,65,57,46,48,54,53,49,56,40,52,53,53,50,53,56,47,33,54,54,53,64,68,49,58,103,84,65,83,48,72,69,56,44,50,53,47,50,54,49,41,52,53,46,51,53,51,45,49,54,45,49,55,52,45,52,53,48,51,52,52,44,53,52,50,59,62,51,50,80,73,52,98,77,51,64,69,61,52,52,54,48,49,55,46,47,52,51,46,52,41,30,41,55,24,43,52,41,48,43,53,53,48,49,33,62,69,68,65,38,69,46,68,68,44,70,31,48,72,76,31,65,47,81,47,66,52,66,60,62,76,93,84,76,87,76,86,74,49,80,39,66,74,43,75,45,72,38,52,75,49,79,46,79,36,74,83,58,59,60,60,73,64,70,45,79,71,74,58,48,70,56,54,53,55,47,50,58,68,73,63,38,66,67,42,46,44,40,51,62,21,51,73,69,79,41,62,51,82,45,49,75,41,76,46,79,71,51,74,62,99,49,34,43,31,31,38,38,31,33,80,88,69,55,57,37,31,38,38,30,64,25,74,71,44,41,42,64,46,56,41,49,43,23,38,58,31,35,34,53,53,39,40,76,73,69,40,96,51,57,52,76,72,47,71,38,42,47,45,94,47,83,26,48,43,40,38,38,34,27,51,57,77,87,85,76,66,62,80,83,45,54,88,77,49,52,73,69,55,49,51,54,53,50,50,53,50,52,55,50,50,54,56,60,69,67,60,83,70,88,44,47,40,27,44,26,40,41,86,83,49,63,78,91,46,53,46,71,39,96,48,100,60,44,74,51,37,19,30,18,46,49,48,56,48,92,60,29,52,80,70,44,56,74,55,96,64,82,51,44,48,21,77,44,75,66,52,48,55,48,42,51,52,50,48,52,52,51,46,46,75,76,69,61,70,72,42,60,54,85,59,66,80,49,24,69,79,50,70,69,46,57,47,67,76,89,72,72,64,87,84,84,81,69,93,82,77,76,86,71,77,64,82,90,62,84,82,78,88,80,69,94,57,101,66,91,77,95,70,90,64,79,71,70,73,84,71,74,90,71,76,67,82,70,78,79,76,121

Mean predicted aligned error: 20.27 Å

Secondary structure (DSSP, 8-state):
--HHHHHHHHHHHHHHHHHHHHTTGGGGS-HHHHHHHHHHHHHHHHHHHHHHHHHHHHHHS--TTHHHHHHHHHHHHHHHHHHHHHHHHHHHHHHHHHHHHHHH--TT---HHHHHHHHHHHHHHHHHHHHHHHHHHHHHHHHHHHHHHTTT-S--HHHHHHHHHHHHHHHHHHHHHHHHHHHHHHHHHT-EEES-EE-TT-EEEES-BSPPTT-----EEES-EESSSEEEES-BSS--HHHHHS--SSHHHHHHHT-----HHHHHHHHHHTTT--GGGEEEEEEEEE-SSEEEEEEEETTS-EEEEEEE-TTSS-HHHHHHHHHHHHHHHHHTT-----EEEEESSS-STTSS-EEEEE---S--HHHHHTTS-HHHHHHHHHHHHHHHHHHHT---SSBSEEEEGGGS-GGG-EE--STTTTTEEEES---GGGTTGGGGTS------BSSHHHHHHHHHHHHHHHHHHHPPPB--SSHHHHHHTTT--B-GGG----SS------PPPSSS--------S--------S------PPPGGGG--

Nearest PDB structures (foldseek):
  1wdz-assembly1_A  TM=3.216E-01  e=1.127E+00  Homo sapiens
  3i9w-assembly1_A  TM=3.826E-01  e=1.642E+00  Escherichia coli K-12
  1y2o-assembly1_B  TM=2.661E-01  e=1.012E+00  Homo sapiens
  2v0o-assembly2_C  TM=1.940E-01  e=7.810E+00  Homo sapiens